Protein AF-A0A1M6SFR8-F1 (afdb_monomer_lite)

Structure (mmCIF, N/CA/C/O backbone):
data_AF-A0A1M6SFR8-F1
#
_entry.id   AF-A0A1M6SFR8-F1
#
loop_
_atom_site.group_PDB
_atom_site.id
_atom_site.type_symbol
_atom_site.label_atom_id
_atom_site.label_alt_id
_atom_site.label_comp_id
_atom_site.label_asym_id
_atom_site.label_entity_id
_atom_site.label_seq_id
_atom_site.pdbx_PDB_ins_code
_atom_site.Cartn_x
_atom_site.Cartn_y
_atom_site.Cartn_z
_atom_site.occupancy
_atom_site.B_iso_or_equiv
_atom_site.auth_seq_id
_atom_site.auth_comp_id
_atom_site.auth_asym_id
_atom_site.auth_atom_id
_atom_site.pdbx_PDB_model_num
ATOM 1 N N . MET A 1 1 ? 19.277 40.471 -7.979 1.00 34.44 1 MET A N 1
ATOM 2 C CA . MET A 1 1 ? 19.611 41.480 -6.949 1.00 34.44 1 MET A CA 1
ATOM 3 C C . MET A 1 1 ? 18.963 41.058 -5.627 1.00 34.44 1 MET A C 1
ATOM 5 O O . MET A 1 1 ? 17.752 41.105 -5.509 1.00 34.44 1 MET A O 1
ATOM 9 N N . SER A 1 2 ? 19.780 40.523 -4.712 1.00 41.62 2 SER A N 1
ATOM 10 C CA . SER A 1 2 ? 19.593 40.354 -3.256 1.00 41.62 2 SER A CA 1
ATOM 11 C C . SER A 1 2 ? 18.166 40.335 -2.654 1.00 41.62 2 SER A C 1
ATOM 13 O O . SER A 1 2 ? 17.653 41.376 -2.247 1.00 41.62 2 SER A O 1
ATOM 15 N N . MET A 1 3 ? 17.630 39.135 -2.388 1.00 35.94 3 MET A N 1
ATOM 16 C CA . MET A 1 3 ? 16.633 38.897 -1.321 1.00 35.94 3 MET A CA 1
ATOM 17 C C . MET A 1 3 ? 17.133 37.893 -0.256 1.00 35.94 3 MET A C 1
ATOM 19 O O . MET A 1 3 ? 16.359 37.282 0.467 1.00 35.94 3 MET A O 1
ATOM 23 N N . LEU A 1 4 ? 18.457 37.753 -0.109 1.00 38.88 4 LEU A N 1
ATOM 24 C CA . LEU A 1 4 ? 19.113 36.898 0.898 1.00 38.88 4 LEU A CA 1
ATOM 25 C C . LEU A 1 4 ? 19.324 37.592 2.260 1.00 38.88 4 LEU A C 1
ATOM 27 O O . LEU A 1 4 ? 20.198 37.214 3.039 1.00 38.88 4 LEU A O 1
ATOM 31 N N . HIS A 1 5 ? 18.540 38.620 2.588 1.00 47.12 5 HIS A N 1
ATOM 32 C CA . HIS A 1 5 ? 18.662 39.339 3.857 1.00 47.12 5 HIS A CA 1
ATOM 33 C C . HIS A 1 5 ? 17.310 39.495 4.541 1.00 47.12 5 HIS A C 1
ATOM 35 O O . HIS A 1 5 ? 16.627 40.495 4.351 1.00 47.12 5 HIS A O 1
ATOM 41 N N . ARG A 1 6 ? 16.968 38.503 5.373 1.00 43.53 6 ARG A N 1
ATOM 42 C CA . ARG A 1 6 ? 16.246 38.649 6.654 1.00 43.53 6 ARG A CA 1
ATOM 43 C C . ARG A 1 6 ? 16.118 37.288 7.352 1.00 43.53 6 ARG A C 1
ATOM 45 O O . ARG A 1 6 ? 15.033 36.850 7.712 1.00 43.53 6 ARG A O 1
ATOM 52 N N . LEU A 1 7 ? 17.246 36.621 7.616 1.00 38.34 7 LEU A N 1
ATOM 53 C CA . LEU A 1 7 ? 17.256 35.669 8.729 1.00 38.34 7 LEU A CA 1
ATOM 54 C C . LEU A 1 7 ? 17.120 36.490 10.022 1.00 38.34 7 LEU A C 1
ATOM 56 O O . LEU A 1 7 ? 17.917 37.412 10.230 1.00 38.34 7 LEU A O 1
ATOM 60 N N . PRO A 1 8 ? 16.126 36.223 10.887 1.00 39.69 8 PRO A N 1
ATOM 61 C CA . PRO A 1 8 ? 15.981 36.960 12.132 1.00 39.69 8 PRO A CA 1
ATOM 62 C C . PRO A 1 8 ? 17.262 36.790 12.955 1.00 39.69 8 PRO A C 1
ATOM 64 O O . PRO A 1 8 ? 17.677 35.664 13.242 1.00 39.69 8 PRO A O 1
ATOM 67 N N . LYS A 1 9 ? 17.902 37.908 13.336 1.00 41.72 9 LYS A N 1
ATOM 68 C CA . LYS A 1 9 ? 19.028 37.911 14.282 1.00 41.72 9 LYS A CA 1
ATOM 69 C C . LYS A 1 9 ? 18.603 37.099 15.509 1.00 41.72 9 LYS A C 1
ATOM 71 O O . LYS A 1 9 ? 17.749 37.541 16.277 1.00 41.72 9 LYS A O 1
ATOM 76 N N . ARG A 1 10 ? 19.176 35.900 15.687 1.00 45.69 10 ARG A N 1
ATOM 77 C CA . ARG A 1 10 ? 18.981 35.075 16.889 1.00 45.69 10 ARG A CA 1
ATOM 78 C C . ARG A 1 10 ? 19.335 35.944 18.095 1.00 45.69 10 ARG A C 1
ATOM 80 O O . ARG A 1 10 ? 20.506 36.261 18.292 1.00 45.69 10 ARG A O 1
ATOM 87 N N . ARG A 1 11 ? 18.330 36.340 18.886 1.00 53.50 11 ARG A N 1
ATOM 88 C CA . ARG A 1 11 ? 18.539 36.973 20.197 1.00 53.50 11 ARG A CA 1
ATOM 89 C C . ARG A 1 11 ? 19.548 36.123 20.969 1.00 53.50 11 ARG A C 1
ATOM 91 O O . ARG A 1 11 ? 19.352 34.913 21.090 1.00 53.50 11 ARG A O 1
ATOM 98 N N . GLN A 1 12 ? 20.631 36.737 21.445 1.00 53.03 12 GLN A N 1
ATOM 99 C CA . GLN A 1 12 ? 21.614 36.047 22.276 1.00 53.03 12 GLN A CA 1
ATOM 100 C C . GLN A 1 12 ? 20.909 35.568 23.551 1.00 53.03 12 GLN A C 1
ATOM 102 O O . GLN A 1 12 ? 20.524 36.365 24.403 1.00 53.03 12 GLN A O 1
ATOM 107 N N . GLU A 1 13 ? 20.668 34.259 23.652 1.00 63.41 13 GLU A N 1
ATOM 108 C CA . GLU A 1 13 ? 20.117 33.658 24.864 1.00 63.41 13 GLU A CA 1
ATOM 109 C C . GLU A 1 13 ? 21.115 33.833 26.023 1.00 63.41 13 GLU A C 1
ATOM 111 O O . GLU A 1 13 ? 22.308 33.563 25.841 1.00 63.41 13 GLU A O 1
ATOM 116 N N . PRO A 1 14 ? 20.650 34.210 27.229 1.00 77.06 14 PRO A N 1
ATOM 117 C CA . PRO A 1 14 ? 21.490 34.257 28.421 1.00 77.06 14 PRO A CA 1
ATOM 118 C C . PRO A 1 14 ? 22.225 32.926 28.638 1.00 77.06 14 PRO A C 1
ATOM 120 O O . PRO A 1 14 ? 21.618 31.857 28.505 1.00 77.06 14 PRO A O 1
ATOM 123 N N . LYS A 1 15 ? 23.512 32.969 29.022 1.00 70.94 15 LYS A N 1
ATOM 124 C CA . LYS A 1 15 ? 24.362 31.769 29.213 1.00 70.94 15 LYS A CA 1
ATOM 125 C C . LYS A 1 15 ? 23.692 30.692 30.083 1.00 70.94 15 LYS A C 1
ATOM 127 O O . LYS A 1 15 ? 23.767 29.512 29.750 1.00 70.94 15 LYS A O 1
ATOM 132 N N . ILE A 1 16 ? 22.970 31.099 31.129 1.00 71.69 16 ILE A N 1
ATOM 133 C CA . ILE A 1 16 ? 22.248 30.207 32.053 1.00 71.69 16 ILE A CA 1
ATOM 134 C C . ILE A 1 16 ? 21.121 29.436 31.343 1.00 71.69 16 ILE A C 1
ATOM 136 O O . ILE A 1 16 ? 21.026 28.220 31.489 1.00 71.69 16 ILE A O 1
ATOM 140 N N . LYS A 1 17 ? 20.314 30.104 30.503 1.00 70.44 17 LYS A N 1
ATOM 141 C CA . LYS A 1 17 ? 19.243 29.454 29.717 1.00 70.44 17 LYS A CA 1
ATOM 142 C C . LYS A 1 17 ? 19.799 28.496 28.661 1.00 70.44 17 LYS A C 1
ATOM 144 O O . LYS A 1 17 ? 19.207 27.456 28.379 1.00 70.44 17 LYS A O 1
ATOM 149 N N . ARG A 1 18 ? 20.957 28.824 28.081 1.00 68.94 18 ARG A N 1
ATOM 150 C CA . ARG A 1 18 ? 21.645 27.944 27.127 1.00 68.94 18 ARG A CA 1
ATOM 151 C C . ARG A 1 18 ? 22.161 26.678 27.812 1.00 68.94 18 ARG A C 1
ATOM 153 O O . ARG A 1 18 ? 21.965 25.589 27.277 1.00 68.94 18 ARG A O 1
ATOM 160 N N . LEU A 1 19 ? 22.791 26.817 28.979 1.00 69.50 19 LEU A N 1
ATOM 161 C CA . LEU A 1 19 ? 23.303 25.692 29.763 1.00 69.50 19 LEU A CA 1
ATOM 162 C C . LEU A 1 19 ? 22.168 24.793 30.261 1.00 69.50 19 LEU A C 1
ATOM 164 O O . LEU A 1 19 ? 22.225 23.587 30.031 1.00 69.50 19 LEU A O 1
ATOM 168 N N . SER A 1 20 ? 21.100 25.357 30.833 1.00 71.88 20 SER A N 1
ATOM 169 C CA . SER A 1 20 ? 19.954 24.569 31.306 1.00 71.88 20 SER A CA 1
ATOM 170 C C . SER A 1 20 ? 19.304 23.762 30.180 1.00 71.88 20 SER A C 1
ATOM 172 O O . SER A 1 20 ? 19.024 22.576 30.349 1.00 71.88 20 SER A O 1
ATOM 174 N N . ARG A 1 21 ? 19.162 24.347 28.982 1.00 75.62 21 ARG A N 1
ATOM 175 C CA . ARG A 1 21 ? 18.667 23.628 27.799 1.00 75.62 21 ARG A CA 1
ATOM 176 C C . ARG A 1 21 ? 19.589 22.481 27.381 1.00 75.62 21 ARG A C 1
ATOM 178 O O . ARG A 1 21 ? 19.096 21.435 26.964 1.00 75.62 21 ARG A O 1
ATOM 185 N N . ILE A 1 22 ? 20.908 22.664 27.458 1.00 75.25 22 ILE A N 1
ATOM 186 C CA . ILE A 1 22 ? 21.881 21.615 27.117 1.00 75.25 22 ILE A CA 1
ATOM 187 C C . ILE A 1 22 ? 21.770 20.447 28.101 1.00 75.25 22 ILE A C 1
ATOM 189 O O . ILE A 1 22 ? 21.640 19.307 27.656 1.00 75.25 22 ILE A O 1
ATOM 193 N N . TYR A 1 23 ? 21.752 20.719 29.408 1.00 76.31 23 TYR A N 1
ATOM 194 C CA . TYR A 1 23 ? 21.604 19.679 30.430 1.00 76.31 23 TYR A CA 1
ATOM 195 C C . TYR A 1 23 ? 20.265 18.949 30.305 1.00 76.31 23 TYR A C 1
ATOM 197 O O . TYR A 1 23 ? 20.240 17.722 30.239 1.00 76.31 23 TYR A O 1
ATOM 205 N N . TYR A 1 24 ? 19.165 19.683 30.128 1.00 80.06 24 TYR A N 1
ATOM 206 C CA . TYR A 1 24 ? 17.835 19.105 29.937 1.00 80.06 24 TYR A CA 1
ATOM 207 C C . TYR A 1 24 ? 17.729 18.225 28.679 1.00 80.06 24 TYR A C 1
ATOM 209 O O . TYR A 1 24 ? 17.046 17.202 28.674 1.00 80.06 24 TYR A O 1
ATOM 217 N N . ASN A 1 25 ? 18.414 18.592 27.592 1.00 81.81 25 ASN A N 1
ATOM 218 C CA . ASN A 1 25 ? 18.442 17.789 26.366 1.00 81.81 25 ASN A CA 1
ATOM 219 C C . ASN A 1 25 ? 19.341 16.553 26.474 1.00 81.81 25 ASN A C 1
ATOM 221 O O . ASN A 1 25 ? 19.099 15.583 25.763 1.00 81.81 25 ASN A O 1
ATOM 225 N N . ARG A 1 26 ? 20.372 16.589 27.323 1.00 83.50 26 ARG A N 1
ATOM 226 C CA . ARG A 1 26 ? 21.235 15.431 27.587 1.00 83.50 26 ARG A CA 1
ATOM 227 C C . ARG A 1 26 ? 20.611 14.451 28.581 1.00 83.50 26 ARG A C 1
ATOM 229 O O . ARG A 1 26 ? 20.799 13.252 28.422 1.00 83.50 26 ARG A O 1
ATOM 236 N N . MET A 1 27 ? 19.866 14.956 29.565 1.00 83.88 27 MET A N 1
ATOM 237 C CA . MET A 1 27 ? 19.133 14.143 30.541 1.00 83.88 27 MET A CA 1
ATOM 238 C C . MET A 1 27 ? 17.894 13.482 29.922 1.00 83.88 27 MET A C 1
ATOM 240 O O . MET A 1 27 ? 17.623 12.319 30.188 1.00 83.88 27 MET A O 1
ATOM 244 N N . PHE A 1 28 ? 17.172 14.191 29.049 1.00 85.88 28 PHE A N 1
ATOM 245 C CA . PHE A 1 28 ? 15.979 13.673 28.372 1.00 85.88 28 PHE A CA 1
ATOM 246 C C . PHE A 1 28 ? 16.122 13.801 26.843 1.00 85.88 28 PHE A C 1
ATOM 248 O O . PHE A 1 28 ? 15.538 14.708 26.232 1.00 85.88 28 PHE A O 1
ATOM 255 N N . PRO A 1 29 ? 16.932 12.938 26.205 1.00 80.31 29 PRO A N 1
ATOM 256 C CA . PRO A 1 29 ? 17.205 13.014 24.774 1.00 80.31 29 PRO A CA 1
ATOM 257 C C . PRO A 1 29 ? 15.968 12.646 23.947 1.00 80.31 29 PRO A C 1
ATOM 259 O O . PRO A 1 29 ? 15.386 11.580 24.092 1.00 80.31 29 PRO A O 1
ATOM 262 N N . LYS A 1 30 ? 15.577 13.533 23.026 1.00 78.56 30 LYS A N 1
ATOM 263 C CA . LYS A 1 30 ? 14.397 13.357 22.152 1.00 78.56 30 LYS A CA 1
ATOM 264 C C . LYS A 1 30 ? 14.621 12.418 20.956 1.00 78.56 30 LYS A C 1
ATOM 266 O O . LYS A 1 30 ? 13.664 12.062 20.280 1.00 78.56 30 LYS A O 1
ATOM 271 N N . ASN A 1 31 ? 15.879 12.101 20.655 1.00 75.00 31 ASN A N 1
ATOM 272 C CA . ASN A 1 31 ? 16.321 11.296 19.512 1.00 75.00 31 ASN A CA 1
ATOM 273 C C . ASN A 1 31 ? 16.714 9.863 19.899 1.00 75.00 31 ASN A C 1
ATOM 275 O O . ASN A 1 31 ? 17.188 9.121 19.047 1.00 75.00 31 ASN A O 1
ATOM 279 N N . GLN A 1 32 ? 16.568 9.494 21.170 1.00 77.88 32 GLN A N 1
ATOM 280 C CA . GLN A 1 32 ? 16.852 8.151 21.659 1.00 77.88 32 GLN A CA 1
ATOM 281 C C . GLN A 1 32 ? 15.555 7.436 22.024 1.00 77.88 32 GLN A C 1
ATOM 283 O O . GLN A 1 32 ? 14.503 8.058 22.193 1.00 77.88 32 GLN A O 1
ATOM 288 N N . ASP A 1 33 ? 15.645 6.115 22.117 1.00 82.25 33 ASP A N 1
ATOM 289 C CA . ASP A 1 33 ? 14.544 5.279 22.559 1.00 82.25 33 ASP A CA 1
ATOM 290 C C . ASP A 1 33 ? 14.164 5.589 24.021 1.00 82.25 33 ASP A C 1
ATOM 292 O O . ASP A 1 33 ? 15.026 5.658 24.902 1.00 82.25 33 ASP A O 1
ATOM 296 N N . ALA A 1 34 ? 12.869 5.807 24.269 1.00 87.00 34 ALA A N 1
ATOM 297 C CA . ALA A 1 34 ? 12.367 6.241 25.573 1.00 87.00 34 ALA A CA 1
ATOM 298 C C . ALA A 1 34 ? 12.537 5.162 26.647 1.00 87.00 34 ALA A C 1
ATOM 300 O O . ALA A 1 34 ? 12.815 5.490 27.800 1.00 87.00 34 ALA A O 1
ATOM 301 N N . LEU A 1 35 ? 12.415 3.890 26.262 1.00 89.31 35 LEU A N 1
ATOM 302 C CA . LEU A 1 35 ? 12.565 2.758 27.164 1.00 89.31 35 LEU A CA 1
ATOM 303 C C . LEU A 1 35 ? 14.023 2.632 27.620 1.00 89.31 35 LEU A C 1
ATOM 305 O O . LEU A 1 35 ? 14.289 2.516 28.813 1.00 89.31 35 LEU A O 1
ATOM 309 N N . ARG A 1 36 ? 14.985 2.770 26.698 1.00 91.88 36 ARG A N 1
ATOM 310 C CA . ARG A 1 36 ? 16.422 2.762 27.029 1.00 91.88 36 ARG A CA 1
ATOM 311 C C . ARG A 1 36 ? 16.829 3.890 27.977 1.00 91.88 36 ARG A C 1
ATOM 313 O O . ARG A 1 36 ? 17.650 3.669 28.863 1.00 91.88 36 ARG A O 1
ATOM 320 N N . VAL A 1 37 ? 16.274 5.091 27.800 1.00 91.75 37 VAL A N 1
ATOM 321 C CA . VAL A 1 37 ? 16.520 6.216 28.720 1.00 91.75 37 VAL A CA 1
ATOM 322 C C . VAL A 1 37 ? 15.892 5.949 30.088 1.00 91.75 37 VAL A C 1
ATOM 324 O O . VAL A 1 37 ? 16.520 6.213 31.108 1.00 91.75 37 VAL A O 1
ATOM 327 N N . ALA A 1 38 ? 14.675 5.406 30.127 1.00 94.19 38 ALA A N 1
ATOM 328 C CA . ALA A 1 38 ? 14.012 5.065 31.379 1.00 94.19 38 ALA A CA 1
ATOM 329 C C . ALA A 1 38 ? 14.789 3.994 32.163 1.00 94.19 38 ALA A C 1
ATOM 331 O O . ALA A 1 38 ? 14.991 4.151 33.365 1.00 94.19 38 ALA A O 1
ATOM 332 N N . PHE A 1 39 ? 15.314 2.965 31.487 1.00 95.44 39 PHE A N 1
ATOM 333 C CA . PHE A 1 39 ? 16.155 1.941 32.113 1.00 95.44 39 PHE A CA 1
ATOM 334 C C . PHE A 1 39 ? 17.476 2.488 32.659 1.00 95.44 39 PHE A C 1
ATOM 336 O O . PHE A 1 39 ? 17.897 2.070 33.736 1.00 95.44 39 PHE A O 1
ATOM 343 N N . SER A 1 40 ? 18.131 3.435 31.975 1.00 95.88 40 SER A N 1
ATOM 344 C CA . SER A 1 40 ? 19.334 4.047 32.552 1.00 95.88 40 SER A CA 1
ATOM 345 C C . SER A 1 40 ? 19.013 4.909 33.766 1.00 95.88 40 SER A C 1
ATOM 347 O O . SER A 1 40 ? 19.764 4.874 34.738 1.00 95.88 40 SER A O 1
ATOM 349 N N . VAL A 1 41 ? 17.881 5.621 33.753 1.00 96.62 41 VAL A N 1
ATOM 350 C CA . VAL A 1 41 ? 17.400 6.376 34.916 1.00 96.62 41 VAL A CA 1
ATOM 351 C C . VAL A 1 41 ? 17.093 5.445 36.091 1.00 96.62 41 VAL A C 1
ATOM 353 O O . VAL A 1 41 ? 17.570 5.725 37.191 1.00 96.62 41 VAL A O 1
ATOM 356 N N . PHE A 1 42 ? 16.373 4.340 35.856 1.00 97.44 42 PHE A N 1
ATOM 357 C CA . PHE A 1 42 ? 16.101 3.296 36.853 1.00 97.44 42 PHE A CA 1
ATOM 358 C C . PHE A 1 42 ? 17.393 2.809 37.501 1.00 97.44 42 PHE A C 1
ATOM 360 O O . PHE A 1 42 ? 17.522 2.852 38.720 1.00 97.44 42 PHE A O 1
ATOM 367 N N . ALA A 1 43 ? 18.366 2.402 36.681 1.00 96.00 43 ALA A N 1
ATOM 368 C CA . ALA A 1 43 ? 19.635 1.878 37.164 1.00 96.00 43 ALA A CA 1
ATOM 369 C C . ALA A 1 43 ? 20.395 2.912 38.000 1.00 96.00 43 ALA A C 1
ATOM 371 O O . ALA A 1 43 ? 20.894 2.580 39.069 1.00 96.00 43 ALA A O 1
ATOM 372 N N . GLY A 1 44 ? 20.437 4.170 37.552 1.00 95.75 44 GLY A N 1
ATOM 373 C CA . GLY A 1 44 ? 21.074 5.243 38.309 1.00 95.75 44 GLY A CA 1
ATOM 374 C C . GLY A 1 44 ? 20.414 5.482 39.667 1.00 95.75 44 GLY A C 1
ATOM 375 O O . GLY A 1 44 ? 21.116 5.554 40.670 1.00 95.75 44 GLY A O 1
ATOM 376 N N . VAL A 1 45 ? 19.078 5.532 39.731 1.00 96.31 45 VAL A N 1
ATOM 377 C CA . VAL A 1 45 ? 18.342 5.699 40.999 1.00 96.31 45 VAL A CA 1
ATOM 378 C C . VAL A 1 45 ? 18.555 4.503 41.920 1.00 96.31 45 VAL A C 1
ATOM 380 O O . VAL A 1 45 ? 18.862 4.687 43.094 1.00 96.31 45 VAL A O 1
ATOM 383 N N . PHE A 1 46 ? 18.442 3.290 41.382 1.00 97.00 46 PHE A N 1
ATOM 384 C CA . PHE A 1 46 ? 18.615 2.060 42.143 1.00 97.00 46 PHE A CA 1
ATOM 385 C C . PHE A 1 46 ? 20.017 1.980 42.759 1.00 97.00 46 PHE A C 1
ATOM 387 O O . PHE A 1 46 ? 20.159 1.807 43.966 1.00 97.00 46 PHE A O 1
ATOM 394 N N . ILE A 1 47 ? 21.058 2.177 41.942 1.00 95.44 47 ILE A N 1
ATOM 395 C CA . ILE A 1 47 ? 22.460 2.142 42.378 1.00 95.44 47 ILE A CA 1
ATOM 396 C C . ILE A 1 47 ? 22.768 3.291 43.345 1.00 95.44 47 ILE A C 1
ATOM 398 O O . ILE A 1 47 ? 23.531 3.094 44.287 1.00 95.44 47 ILE A O 1
ATOM 402 N N . GLY A 1 48 ? 22.182 4.471 43.121 1.00 93.19 48 GLY A N 1
ATOM 403 C CA . GLY A 1 48 ? 22.354 5.632 43.991 1.00 93.19 48 GLY A CA 1
ATOM 404 C C . GLY A 1 48 ? 21.783 5.412 45.393 1.00 93.19 48 GLY A C 1
ATOM 405 O O . GLY A 1 48 ? 22.436 5.759 46.368 1.00 93.19 48 GLY A O 1
ATOM 406 N N . ILE A 1 49 ? 20.589 4.820 45.501 1.00 94.19 49 ILE A N 1
ATOM 407 C CA . ILE A 1 49 ? 19.941 4.526 46.791 1.00 94.19 49 ILE A CA 1
ATOM 408 C C . ILE A 1 49 ? 20.625 3.357 47.513 1.00 94.19 49 ILE A C 1
ATOM 410 O O . ILE A 1 49 ? 20.675 3.335 48.742 1.00 94.19 49 ILE A O 1
ATOM 414 N N . TRP A 1 50 ? 21.151 2.386 46.768 1.00 92.44 50 TRP A N 1
ATOM 415 C CA . TRP A 1 50 ? 21.883 1.261 47.340 1.00 92.44 50 TRP A CA 1
ATOM 416 C C . TRP A 1 50 ? 23.160 1.726 48.062 1.00 92.44 50 TRP A C 1
ATOM 418 O O . TRP A 1 50 ? 23.796 2.668 47.586 1.00 92.44 50 TRP A O 1
ATOM 428 N N . PRO A 1 51 ? 23.612 1.059 49.148 1.00 87.25 51 PRO A N 1
ATOM 429 C CA . PRO A 1 51 ? 24.831 1.417 49.886 1.00 87.25 51 PRO A CA 1
ATOM 430 C C . PRO A 1 51 ? 26.144 1.189 49.107 1.00 87.25 51 PRO A C 1
ATOM 432 O O . PRO A 1 51 ? 27.007 0.408 49.494 1.00 87.25 51 PRO A O 1
ATOM 435 N N . THR A 1 52 ? 26.330 1.911 48.001 1.00 84.50 52 THR A N 1
ATOM 436 C CA . THR A 1 52 ? 27.475 1.849 47.076 1.00 84.50 52 THR A CA 1
ATOM 437 C C . THR A 1 52 ? 28.469 2.994 47.308 1.00 84.50 52 THR A C 1
ATOM 439 O O . THR A 1 52 ? 29.019 3.570 46.364 1.00 84.50 52 THR A O 1
ATOM 442 N N . ILE A 1 53 ? 28.679 3.363 48.578 1.00 78.81 53 ILE A N 1
ATOM 443 C CA . ILE A 1 53 ? 29.347 4.608 48.999 1.00 78.81 53 ILE A CA 1
ATOM 444 C C . ILE A 1 53 ? 30.648 4.860 48.224 1.00 78.81 53 ILE A C 1
ATOM 446 O O . ILE A 1 53 ? 31.591 4.073 48.264 1.00 78.81 53 ILE A O 1
ATOM 450 N N . GLY A 1 54 ? 30.693 5.992 47.515 1.00 75.69 54 GLY A N 1
ATOM 451 C CA . GLY A 1 54 ? 31.860 6.448 46.752 1.00 75.69 54 GLY A CA 1
ATOM 452 C C . GLY A 1 54 ? 32.035 5.824 45.362 1.00 75.69 54 GLY A C 1
ATOM 453 O O . GLY A 1 54 ? 32.841 6.332 44.586 1.00 75.69 54 GLY A O 1
ATOM 454 N N . VAL A 1 55 ? 31.270 4.784 45.004 1.00 87.50 55 VAL A N 1
ATOM 455 C CA . VAL A 1 55 ? 31.395 4.073 43.714 1.00 87.50 55 VAL A CA 1
ATOM 456 C C . VAL A 1 55 ? 30.112 4.048 42.872 1.00 87.50 55 VAL A C 1
ATOM 458 O O . VAL A 1 55 ? 30.148 3.573 41.737 1.00 87.50 55 VAL A O 1
ATOM 461 N N . ALA A 1 56 ? 29.005 4.627 43.353 1.00 89.06 56 ALA A N 1
ATOM 462 C CA . ALA A 1 56 ? 27.708 4.669 42.662 1.00 89.06 56 ALA A CA 1
ATOM 463 C C . ALA A 1 56 ? 27.788 5.136 41.194 1.00 89.06 56 ALA A C 1
ATOM 465 O O . ALA A 1 56 ? 27.205 4.522 40.299 1.00 89.06 56 ALA A O 1
ATOM 466 N N . ILE A 1 57 ? 28.555 6.199 40.918 1.00 91.25 57 ILE A N 1
ATOM 467 C CA . ILE A 1 57 ? 28.729 6.739 39.558 1.00 91.25 57 ILE A CA 1
ATOM 468 C C . ILE A 1 57 ? 29.452 5.727 38.662 1.00 91.25 57 ILE A C 1
ATOM 470 O O . ILE A 1 57 ? 29.039 5.505 37.525 1.00 91.25 57 ILE A O 1
ATOM 474 N N . ILE A 1 58 ? 30.512 5.092 39.173 1.00 93.56 58 ILE A N 1
ATOM 475 C CA . ILE A 1 58 ? 31.305 4.103 38.430 1.00 93.56 58 ILE A CA 1
ATOM 476 C C . ILE A 1 58 ? 30.432 2.892 38.094 1.00 93.56 58 ILE A C 1
ATOM 478 O O . ILE A 1 58 ? 30.382 2.477 36.937 1.00 93.56 58 ILE A O 1
ATOM 482 N N . LEU A 1 59 ? 29.682 2.384 39.076 1.00 93.94 59 LEU A N 1
ATOM 483 C CA . LEU A 1 59 ? 28.752 1.270 38.893 1.00 93.94 59 LEU A CA 1
ATOM 484 C C . LEU A 1 59 ? 27.637 1.614 37.900 1.00 93.94 59 LEU A C 1
ATOM 486 O O . LEU A 1 59 ? 27.327 0.812 37.024 1.00 93.94 59 LEU A O 1
ATOM 490 N N . THR A 1 60 ? 27.092 2.830 37.963 1.00 95.19 60 THR A N 1
ATOM 491 C CA . THR A 1 60 ? 26.059 3.296 37.026 1.00 95.19 60 THR A CA 1
ATOM 492 C C . THR A 1 60 ? 26.591 3.386 35.596 1.00 95.19 60 THR A C 1
ATOM 494 O O . THR A 1 60 ? 25.921 2.961 34.651 1.00 95.19 60 THR A O 1
ATOM 497 N N . VAL A 1 61 ? 27.811 3.901 35.407 1.00 94.88 61 VAL A N 1
ATOM 498 C CA . VAL A 1 61 ? 28.460 3.960 34.088 1.00 94.88 61 VAL A CA 1
ATOM 499 C C . VAL A 1 61 ? 28.764 2.560 33.560 1.00 94.88 61 VAL A C 1
ATOM 501 O O . VAL A 1 61 ? 28.510 2.307 32.381 1.00 94.88 61 VAL A O 1
ATOM 504 N N . ALA A 1 62 ? 29.269 1.659 34.406 1.00 94.31 62 ALA A N 1
ATOM 505 C CA . ALA A 1 62 ? 29.555 0.273 34.045 1.00 94.31 62 ALA A CA 1
ATOM 506 C C . ALA A 1 62 ? 28.277 -0.478 33.645 1.00 94.31 62 ALA A C 1
ATOM 508 O O . ALA A 1 62 ? 28.242 -1.091 32.581 1.00 94.31 62 ALA A O 1
ATOM 509 N N . PHE A 1 63 ? 27.201 -0.338 34.424 1.00 95.38 63 PHE A N 1
ATOM 510 C CA . PHE A 1 63 ? 25.887 -0.896 34.107 1.00 95.38 63 PHE A CA 1
ATOM 511 C C . PHE A 1 63 ? 25.367 -0.358 32.768 1.00 95.38 63 PHE A C 1
ATOM 513 O O . PHE A 1 63 ? 25.006 -1.123 31.874 1.00 95.38 63 PHE A O 1
ATOM 520 N N . CYS A 1 64 ? 25.401 0.964 32.570 1.00 95.81 64 CYS A N 1
ATOM 521 C CA . CYS A 1 64 ? 24.974 1.558 31.305 1.00 95.81 64 CYS A CA 1
ATOM 522 C C . CYS A 1 64 ? 25.830 1.082 30.121 1.00 95.81 64 CYS A C 1
ATOM 524 O O . CYS A 1 64 ? 25.305 0.896 29.028 1.00 95.81 64 CYS A O 1
ATOM 526 N N . ALA A 1 65 ? 27.136 0.880 30.307 1.00 93.56 65 ALA A N 1
ATOM 527 C CA . ALA A 1 65 ? 28.010 0.363 29.260 1.00 93.56 65 ALA A CA 1
ATOM 528 C C . ALA A 1 65 ? 27.683 -1.099 28.912 1.00 93.56 65 ALA A C 1
ATOM 530 O O . ALA A 1 65 ? 27.532 -1.410 27.730 1.00 93.56 65 ALA A O 1
ATOM 531 N N . LEU A 1 66 ? 27.508 -1.953 29.925 1.00 95.75 66 LEU A N 1
ATOM 532 C CA . LEU A 1 66 ? 27.195 -3.376 29.773 1.00 95.75 66 LEU A CA 1
ATOM 533 C C . LEU A 1 66 ? 25.899 -3.594 28.979 1.00 95.75 66 LEU A C 1
ATOM 535 O O . LEU A 1 66 ? 25.865 -4.396 28.051 1.00 95.75 66 LEU A O 1
ATOM 539 N N . PHE A 1 67 ? 24.861 -2.809 29.278 1.00 91.12 67 PHE A N 1
ATOM 540 C CA . PHE A 1 67 ? 23.548 -2.912 28.631 1.00 91.12 67 PHE A CA 1
ATOM 541 C C . PHE A 1 67 ? 23.356 -1.953 27.444 1.00 91.12 67 PHE A C 1
ATOM 543 O O . PHE A 1 67 ? 22.247 -1.816 26.927 1.00 91.12 67 PHE A O 1
ATOM 550 N N . ARG A 1 68 ? 24.423 -1.275 26.991 1.00 91.69 68 ARG A N 1
ATOM 551 C CA . ARG A 1 68 ? 24.387 -0.297 25.882 1.00 91.69 68 ARG A CA 1
ATOM 552 C C . ARG A 1 68 ? 23.323 0.803 26.078 1.00 91.69 68 ARG A C 1
ATOM 554 O O . ARG A 1 68 ? 22.676 1.244 25.124 1.00 91.69 68 ARG A O 1
ATOM 561 N N . LEU A 1 69 ? 23.149 1.255 27.319 1.00 92.69 69 LEU A N 1
ATOM 562 C CA . LEU A 1 69 ? 22.194 2.285 27.720 1.00 92.69 69 LEU A CA 1
ATOM 563 C C . LEU A 1 69 ? 22.815 3.700 27.722 1.00 92.69 69 LEU A C 1
ATOM 565 O O . LEU A 1 69 ? 24.036 3.864 27.830 1.00 92.69 69 LEU A O 1
ATOM 569 N N . PRO A 1 70 ? 21.991 4.762 27.644 1.00 90.94 70 PRO A N 1
ATOM 570 C CA . PRO A 1 70 ? 22.462 6.141 27.733 1.00 90.94 70 PRO A CA 1
ATOM 571 C C . PRO A 1 70 ? 23.064 6.448 29.112 1.00 90.94 70 PRO A C 1
ATOM 573 O O . PRO A 1 70 ? 22.363 6.435 30.120 1.00 90.94 70 PRO A O 1
ATOM 576 N N . LYS A 1 71 ? 24.356 6.795 29.146 1.00 93.50 71 LYS A N 1
ATOM 577 C CA . LYS A 1 71 ? 25.115 7.021 30.391 1.00 93.50 71 LYS A CA 1
ATOM 578 C C . LYS A 1 71 ? 24.693 8.286 31.143 1.00 93.50 71 LYS A C 1
ATOM 580 O O . LYS A 1 71 ? 24.608 8.274 32.362 1.00 93.50 71 LYS A O 1
ATOM 585 N N . VAL A 1 72 ? 24.436 9.384 30.426 1.00 92.69 72 VAL A N 1
ATOM 586 C CA . VAL A 1 72 ? 24.159 10.689 31.057 1.00 92.69 72 VAL A CA 1
ATOM 587 C C . VAL A 1 72 ? 22.872 10.677 31.892 1.00 92.69 72 VAL A C 1
ATOM 589 O O . VAL A 1 72 ? 22.946 11.116 33.035 1.00 92.69 72 VAL A O 1
ATOM 592 N N . PRO A 1 73 ? 21.723 10.165 31.404 1.00 93.06 73 PRO A N 1
ATOM 593 C CA . PRO A 1 73 ? 20.516 10.086 32.225 1.00 93.06 73 PRO A CA 1
ATOM 594 C C . PRO A 1 73 ? 20.708 9.246 33.493 1.00 93.06 73 PRO A C 1
ATOM 596 O O . PRO A 1 73 ? 20.277 9.683 34.554 1.00 93.06 73 PRO A O 1
ATOM 599 N N . GLY A 1 74 ? 21.416 8.113 33.401 1.00 93.56 74 GLY A N 1
ATOM 600 C CA . GLY A 1 74 ? 21.707 7.272 34.565 1.00 93.56 74 GLY A CA 1
ATOM 601 C C . GLY A 1 74 ? 22.635 7.940 35.578 1.00 93.56 74 GLY A C 1
ATOM 602 O O . GLY A 1 74 ? 22.336 7.972 36.764 1.00 93.56 74 GLY A O 1
ATOM 603 N N . VAL A 1 75 ? 23.733 8.555 35.128 1.00 93.50 75 VAL A N 1
ATOM 604 C CA . VAL A 1 75 ? 24.649 9.274 36.035 1.00 93.50 75 VAL A CA 1
ATOM 605 C C . VAL A 1 75 ? 23.959 10.460 36.705 1.00 93.50 75 VAL A C 1
ATOM 607 O O . VAL A 1 75 ? 24.200 10.733 37.872 1.00 93.50 75 VAL A O 1
ATOM 610 N N . VAL A 1 76 ? 23.099 11.186 35.990 1.00 91.62 76 VAL A N 1
ATOM 611 C CA . VAL A 1 76 ? 22.358 12.302 36.591 1.00 91.62 76 VAL A CA 1
ATOM 612 C C . VAL A 1 76 ? 21.342 11.790 37.613 1.00 91.62 76 VAL A C 1
ATOM 614 O O . VAL A 1 76 ? 21.199 12.399 38.671 1.00 91.62 76 VAL A O 1
ATOM 617 N N . SER A 1 77 ? 20.657 10.678 37.333 1.00 92.69 77 SER A N 1
ATOM 618 C CA . SER A 1 77 ? 19.657 10.132 38.251 1.00 92.69 77 SER A CA 1
ATOM 619 C C . SER A 1 77 ? 20.263 9.496 39.503 1.00 92.69 77 SER A C 1
ATOM 621 O O . SER A 1 77 ? 19.609 9.513 40.541 1.00 92.69 77 SER A O 1
ATOM 623 N N . SER A 1 78 ? 21.520 9.036 39.471 1.00 92.50 78 SER A N 1
ATOM 624 C CA . SER A 1 78 ? 22.190 8.521 40.674 1.00 92.50 78 SER A CA 1
ATOM 625 C C . SER A 1 78 ? 22.419 9.577 41.758 1.00 92.50 78 SER A C 1
ATOM 627 O O . SER A 1 78 ? 22.564 9.227 42.923 1.00 92.50 78 SER A O 1
ATOM 629 N N . PHE A 1 79 ? 22.387 10.870 41.417 1.00 90.12 79 PHE A N 1
ATOM 630 C CA . PHE A 1 79 ? 22.453 11.962 42.400 1.00 90.12 79 PHE A CA 1
ATOM 631 C C . PHE A 1 79 ? 21.151 12.174 43.185 1.00 90.12 79 PHE A C 1
ATOM 633 O O . PHE A 1 79 ? 21.094 13.065 44.035 1.00 90.12 79 PHE A O 1
ATOM 640 N N . VAL A 1 80 ? 20.109 11.372 42.928 1.00 89.12 80 VAL A N 1
ATOM 641 C CA . VAL A 1 80 ? 18.901 11.355 43.765 1.00 89.12 80 VAL A CA 1
ATOM 642 C C . VAL A 1 80 ? 19.239 11.047 45.225 1.00 89.12 80 VAL A C 1
ATOM 644 O O . VAL A 1 80 ? 18.591 11.589 46.111 1.00 89.12 80 VAL A O 1
ATOM 647 N N . ALA A 1 81 ? 20.281 10.242 45.459 1.00 85.19 81 ALA A N 1
ATOM 648 C CA . ALA A 1 81 ? 20.842 9.945 46.766 1.00 85.19 81 ALA A CA 1
ATOM 649 C C . ALA A 1 81 ? 22.047 10.858 47.040 1.00 85.19 81 ALA A C 1
ATOM 651 O O . ALA A 1 81 ? 23.199 10.553 46.739 1.00 85.19 81 ALA A O 1
ATOM 652 N N . ASN A 1 82 ? 21.760 12.034 47.586 1.00 88.25 82 ASN A N 1
ATOM 653 C CA . ASN A 1 82 ? 22.740 12.895 48.247 1.00 88.25 82 ASN A CA 1
ATOM 654 C C . ASN A 1 82 ? 22.707 12.650 49.772 1.00 88.25 82 ASN A C 1
ATOM 656 O O . ASN A 1 82 ? 21.729 12.068 50.245 1.00 88.25 82 ASN A O 1
ATOM 660 N N . PRO A 1 83 ? 23.702 13.109 50.561 1.00 86.19 83 PRO A N 1
ATOM 661 C CA . PRO A 1 83 ? 23.768 12.827 51.999 1.00 86.19 83 PRO A CA 1
ATOM 662 C C . PRO A 1 83 ? 22.469 13.124 52.761 1.00 86.19 83 PRO A C 1
ATOM 664 O O . PRO A 1 83 ? 22.054 12.327 53.595 1.00 86.19 83 PRO A O 1
ATOM 667 N N . PHE A 1 84 ? 21.775 14.210 52.411 1.00 86.75 84 PHE A N 1
ATOM 668 C CA . PHE A 1 84 ? 20.508 14.576 53.039 1.00 86.75 84 PHE A CA 1
ATOM 669 C C . PHE A 1 84 ? 19.390 13.574 52.720 1.00 86.75 84 PHE A C 1
ATOM 671 O O . PHE A 1 84 ? 18.725 13.076 53.618 1.00 86.75 84 PHE A O 1
ATOM 678 N N . THR A 1 85 ? 19.193 13.226 51.448 1.00 90.06 85 THR A N 1
ATOM 679 C CA . THR A 1 85 ? 18.173 12.238 51.041 1.00 90.06 85 THR A CA 1
ATOM 680 C C . THR A 1 85 ? 18.537 10.802 51.415 1.00 90.06 85 THR A C 1
ATOM 682 O O . THR A 1 85 ? 17.662 9.977 51.645 1.00 90.06 85 THR A O 1
ATOM 685 N N . GLN A 1 86 ? 19.826 10.480 51.469 1.00 88.50 86 GLN A N 1
ATOM 686 C CA . GLN A 1 86 ? 20.304 9.133 51.736 1.00 88.50 86 GLN A CA 1
ATOM 687 C C . GLN A 1 86 ? 20.123 8.793 53.214 1.00 88.50 86 GLN A C 1
ATOM 689 O O . GLN A 1 86 ? 19.421 7.835 53.523 1.00 88.50 86 GLN A O 1
ATOM 694 N N . PHE A 1 87 ? 20.665 9.618 54.113 1.00 88.06 87 PHE A N 1
ATOM 695 C CA . PHE A 1 87 ? 20.569 9.399 55.559 1.00 88.06 87 PHE A CA 1
ATOM 696 C C . PHE A 1 87 ? 19.270 9.937 56.165 1.00 88.06 87 PHE A C 1
ATOM 698 O O . PHE A 1 87 ? 18.778 9.375 57.132 1.00 88.06 87 PHE A O 1
ATOM 705 N N . GLY A 1 88 ? 18.657 10.964 55.572 1.00 86.88 88 GLY A N 1
ATOM 706 C CA . GLY A 1 88 ? 17.408 11.544 56.077 1.00 86.88 88 GLY A CA 1
ATOM 707 C C . GLY A 1 88 ? 16.124 10.898 55.550 1.00 86.88 88 GLY A C 1
ATOM 708 O O . GLY A 1 88 ? 15.061 11.141 56.114 1.00 86.88 88 GLY A O 1
ATOM 709 N N . LEU A 1 89 ? 16.181 10.101 54.474 1.00 91.81 89 LEU A N 1
ATOM 710 C CA . LEU A 1 89 ? 14.983 9.499 53.872 1.00 91.81 89 LEU A CA 1
ATOM 711 C C . LEU A 1 89 ? 15.177 8.027 53.513 1.00 91.81 89 LEU A C 1
ATOM 713 O O . LEU A 1 89 ? 14.481 7.172 54.056 1.00 91.81 89 LEU A O 1
ATOM 717 N N . PHE A 1 90 ? 16.094 7.714 52.597 1.00 94.19 90 PHE A N 1
ATOM 718 C CA . PHE A 1 90 ? 16.164 6.373 52.020 1.00 94.19 90 PHE A CA 1
ATOM 719 C C . PHE A 1 90 ? 16.621 5.312 53.021 1.00 94.19 90 PHE A C 1
ATOM 721 O O . PHE A 1 90 ? 16.005 4.252 53.091 1.00 94.19 90 PHE A O 1
ATOM 728 N N . TYR A 1 91 ? 17.664 5.586 53.805 1.00 93.62 91 TYR A N 1
ATOM 729 C CA . TYR A 1 91 ? 18.201 4.626 54.771 1.00 93.62 91 TYR A CA 1
ATOM 730 C C . TYR A 1 91 ? 17.269 4.408 55.968 1.00 93.62 91 TYR A C 1
ATOM 732 O O . TYR A 1 91 ? 17.017 3.245 56.276 1.00 93.62 91 TYR A O 1
ATOM 740 N N . PRO A 1 92 ? 16.680 5.449 56.593 1.00 94.88 92 PRO A N 1
ATOM 741 C CA . PRO A 1 92 ? 15.676 5.251 57.635 1.00 94.88 92 PRO A CA 1
ATOM 742 C C . PRO A 1 92 ? 14.445 4.494 57.135 1.00 94.88 92 PRO A C 1
ATOM 744 O O . PRO A 1 92 ? 13.984 3.572 57.804 1.00 94.88 92 PRO A O 1
ATOM 747 N N . ALA A 1 93 ? 13.938 4.830 55.942 1.00 95.56 93 ALA A N 1
ATOM 748 C CA . ALA A 1 93 ? 12.799 4.127 55.354 1.00 95.56 93 ALA A CA 1
ATOM 749 C C . ALA A 1 93 ? 13.138 2.664 55.044 1.00 95.56 93 ALA A C 1
ATOM 751 O O . ALA A 1 93 ? 12.355 1.772 55.360 1.00 95.56 93 ALA A O 1
ATOM 752 N N . GLY A 1 94 ? 14.315 2.414 54.462 1.00 95.88 94 GLY A N 1
ATOM 753 C CA . GLY A 1 94 ? 14.799 1.068 54.175 1.00 95.88 94 GLY A CA 1
ATOM 754 C C . GLY A 1 94 ? 14.953 0.250 55.452 1.00 95.88 94 GLY A C 1
ATOM 755 O O . GLY A 1 94 ? 14.409 -0.841 55.547 1.00 95.88 94 GLY A O 1
ATOM 756 N N . TYR A 1 95 ? 15.603 0.799 56.473 1.00 95.88 95 TYR A N 1
ATOM 757 C CA . TYR A 1 95 ? 15.757 0.124 57.757 1.00 95.88 95 TYR A CA 1
ATOM 758 C C . TYR A 1 95 ? 14.410 -0.187 58.418 1.00 95.88 95 TYR A C 1
ATOM 760 O O . TYR A 1 95 ? 14.173 -1.324 58.812 1.00 95.88 95 TYR A O 1
ATOM 768 N N . TYR A 1 96 ? 13.491 0.783 58.457 1.00 96.31 96 TYR A N 1
ATOM 769 C CA . TYR A 1 96 ? 12.151 0.585 59.006 1.00 96.31 96 TYR A CA 1
ATOM 770 C C . TYR A 1 96 ? 11.393 -0.541 58.290 1.00 96.31 96 TYR A C 1
ATOM 772 O O . TYR A 1 96 ? 10.915 -1.462 58.947 1.00 96.31 96 TYR A O 1
ATOM 780 N N . ILE A 1 97 ? 11.328 -0.503 56.953 1.00 95.75 97 ILE A N 1
ATOM 781 C CA . ILE A 1 97 ? 10.673 -1.544 56.141 1.00 95.75 97 ILE A CA 1
ATOM 782 C C . ILE A 1 97 ? 11.323 -2.906 56.393 1.00 95.75 97 ILE A C 1
ATOM 784 O O . ILE A 1 97 ? 10.628 -3.901 56.569 1.00 95.75 97 ILE A O 1
ATOM 788 N N . GLY A 1 98 ? 12.652 -2.941 56.446 1.00 96.25 98 GLY A N 1
ATOM 789 C CA . GLY A 1 98 ? 13.423 -4.135 56.750 1.00 96.25 98 GLY A CA 1
ATOM 790 C C . GLY A 1 98 ? 13.058 -4.766 58.088 1.00 96.25 98 GLY A C 1
ATOM 791 O O . GLY A 1 98 ? 12.795 -5.964 58.157 1.00 96.25 98 GLY A O 1
ATOM 792 N N . CYS A 1 99 ? 13.008 -3.957 59.146 1.00 94.81 99 CYS A N 1
ATOM 793 C CA . CYS A 1 99 ? 12.695 -4.426 60.493 1.00 94.81 99 CYS A CA 1
ATOM 794 C C . CYS A 1 99 ? 11.251 -4.922 60.625 1.00 94.81 99 CYS A C 1
ATOM 796 O O . CYS A 1 99 ? 11.005 -5.813 61.427 1.00 94.81 99 CYS A O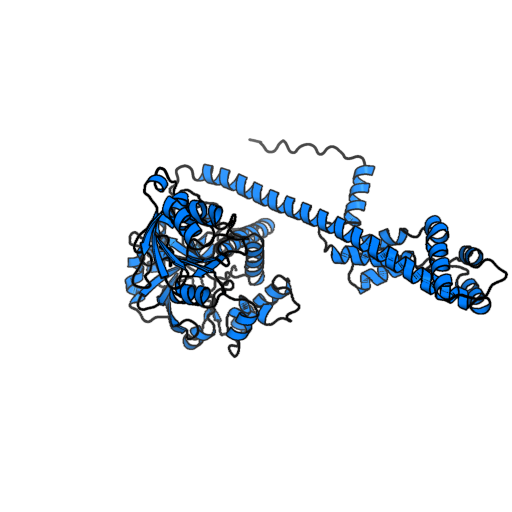 1
ATOM 798 N N . GLN A 1 100 ? 10.311 -4.401 59.827 1.00 95.19 100 GLN A N 1
ATOM 799 C CA . GLN A 1 100 ? 8.944 -4.941 59.755 1.00 95.19 100 GLN A CA 1
ATOM 800 C C . GLN A 1 100 ? 8.876 -6.321 59.080 1.00 95.19 100 GLN A C 1
ATOM 802 O O . GLN A 1 100 ? 7.896 -7.030 59.258 1.00 95.19 100 GLN A O 1
ATOM 807 N N . ILE A 1 101 ? 9.879 -6.688 58.275 1.00 94.00 101 ILE A N 1
ATOM 808 C CA . ILE A 1 101 ? 9.919 -7.968 57.551 1.00 94.00 101 ILE A CA 1
ATOM 809 C C . ILE A 1 101 ? 10.703 -9.023 58.337 1.00 94.00 101 ILE A C 1
ATOM 811 O O . ILE A 1 101 ? 10.318 -10.187 58.351 1.00 94.00 101 ILE A O 1
ATOM 815 N N . ILE A 1 102 ? 11.828 -8.624 58.933 1.00 93.62 102 ILE A N 1
ATOM 816 C CA . ILE A 1 102 ? 12.774 -9.533 59.597 1.00 93.62 102 ILE A CA 1
ATOM 817 C C . ILE A 1 102 ? 12.534 -9.638 61.105 1.00 93.62 102 ILE A C 1
ATOM 819 O O . ILE A 1 102 ? 12.936 -10.632 61.695 1.00 93.62 102 ILE A O 1
ATOM 823 N N . GLU A 1 103 ? 11.879 -8.646 61.715 1.00 92.25 103 GLU A N 1
ATOM 824 C CA . GLU A 1 103 ? 11.621 -8.582 63.163 1.00 92.25 103 GLU A CA 1
ATOM 825 C C . GLU A 1 103 ? 12.880 -8.840 64.027 1.00 92.25 103 GLU A C 1
ATOM 827 O O . GLU A 1 103 ? 12.883 -9.728 64.878 1.00 92.25 103 GLU A O 1
ATOM 832 N N . PRO A 1 104 ? 13.978 -8.085 63.821 1.00 90.94 104 PRO A N 1
ATOM 833 C CA . PRO A 1 104 ? 15.250 -8.352 64.490 1.00 90.94 104 PRO A CA 1
ATOM 834 C C . PRO A 1 104 ? 15.220 -8.023 65.996 1.00 90.94 104 PRO A C 1
ATOM 836 O O . PRO A 1 104 ? 14.563 -7.072 66.433 1.00 90.94 104 PRO A O 1
ATOM 839 N N . ASP A 1 105 ? 16.007 -8.761 66.784 1.00 89.62 105 ASP A N 1
ATOM 840 C CA . ASP A 1 105 ? 16.136 -8.580 68.238 1.00 89.62 105 ASP A CA 1
ATOM 841 C C . ASP A 1 105 ? 16.625 -7.178 68.636 1.00 89.62 105 ASP A C 1
ATOM 843 O O . ASP A 1 105 ? 17.358 -6.515 67.906 1.00 89.62 105 ASP A O 1
ATOM 847 N N . LYS A 1 106 ? 16.272 -6.698 69.834 1.00 86.81 106 LYS A N 1
ATOM 848 C CA . LYS A 1 106 ? 16.680 -5.353 70.281 1.00 86.81 106 LYS A CA 1
ATOM 849 C C . LYS A 1 106 ? 18.199 -5.239 70.452 1.00 86.81 106 LYS A C 1
ATOM 851 O O . LYS A 1 106 ? 18.804 -5.990 71.209 1.00 86.81 106 LYS A O 1
ATOM 856 N N . ILE A 1 107 ? 18.782 -4.217 69.830 1.00 89.44 107 ILE A N 1
ATOM 857 C CA . ILE A 1 107 ? 20.191 -3.828 69.989 1.00 89.44 107 ILE A CA 1
ATOM 858 C C . ILE A 1 107 ? 20.342 -2.654 70.966 1.00 89.44 107 ILE A C 1
ATOM 860 O O . ILE A 1 107 ? 19.413 -1.875 71.177 1.00 89.44 107 ILE A O 1
ATOM 864 N N . HIS A 1 108 ? 21.529 -2.518 71.564 1.00 85.50 108 HIS A N 1
ATOM 865 C CA . HIS A 1 108 ? 21.842 -1.479 72.559 1.00 85.50 108 HIS A CA 1
ATOM 866 C C . HIS A 1 108 ? 22.435 -0.187 71.968 1.00 85.50 108 HIS A C 1
ATOM 868 O O . HIS A 1 108 ? 22.774 0.726 72.719 1.00 85.50 108 HIS A O 1
ATOM 874 N N . PHE A 1 109 ? 22.579 -0.108 70.646 1.00 86.56 109 PHE A N 1
ATOM 875 C CA . PHE A 1 109 ? 23.150 1.035 69.934 1.00 86.56 109 PHE A CA 1
ATOM 876 C C . PHE A 1 109 ? 22.249 1.447 68.763 1.00 86.56 109 PHE A C 1
ATOM 878 O O . PHE A 1 109 ? 21.378 0.684 68.345 1.00 86.56 109 PHE A O 1
ATOM 885 N N . ASP A 1 110 ? 22.449 2.655 68.235 1.00 87.25 110 ASP A N 1
ATOM 886 C CA . ASP A 1 110 ? 21.695 3.153 67.083 1.00 87.25 110 ASP A CA 1
ATOM 887 C C . ASP A 1 110 ? 22.335 2.681 65.767 1.00 87.25 110 ASP A C 1
ATOM 889 O O . ASP A 1 110 ? 23.393 3.165 65.357 1.00 87.25 110 ASP A O 1
ATOM 893 N N . PHE A 1 111 ? 21.672 1.732 65.099 1.00 89.81 111 PHE A N 1
ATOM 894 C CA . PHE A 1 111 ? 22.106 1.184 63.813 1.00 89.81 111 PHE A CA 1
ATOM 895 C C . PHE A 1 111 ? 22.249 2.257 62.723 1.00 89.81 111 PHE A C 1
ATOM 897 O O . PHE A 1 111 ? 23.185 2.203 61.926 1.00 89.81 111 PHE A O 1
ATOM 904 N N . LEU A 1 112 ? 21.340 3.238 62.668 1.00 89.06 112 LEU A N 1
ATOM 905 C CA . LEU A 1 112 ? 21.378 4.275 61.636 1.00 89.06 112 LEU A CA 1
ATOM 906 C C . LEU A 1 112 ? 22.502 5.278 61.901 1.00 89.06 112 LEU A C 1
ATOM 908 O O . LEU A 1 112 ? 23.171 5.682 60.954 1.00 89.06 112 LEU A O 1
ATOM 912 N N . SER A 1 113 ? 22.771 5.606 63.166 1.00 86.50 113 SER A N 1
ATOM 913 C CA . SER A 1 113 ? 23.900 6.470 63.537 1.00 86.50 113 SER A CA 1
ATOM 914 C C . SER A 1 113 ? 25.260 5.834 63.200 1.00 86.50 113 SER A C 1
ATOM 916 O O . SER A 1 113 ? 26.148 6.505 62.674 1.00 86.50 113 SER A O 1
ATOM 918 N N . GLU A 1 114 ? 25.411 4.518 63.392 1.00 84.56 114 GLU A N 1
ATOM 919 C CA . GLU A 1 114 ? 26.589 3.766 62.919 1.00 84.56 114 GLU A CA 1
ATOM 920 C C . GLU A 1 114 ? 26.721 3.814 61.384 1.00 84.56 114 GLU A C 1
ATOM 922 O O . GLU A 1 114 ? 27.814 3.993 60.839 1.00 84.56 114 GLU A O 1
ATOM 927 N N . MET A 1 115 ? 25.597 3.720 60.663 1.00 83.25 115 MET A N 1
ATOM 928 C CA . MET A 1 115 ? 25.559 3.824 59.200 1.00 83.25 115 MET A CA 1
ATOM 929 C C . MET A 1 115 ? 25.857 5.241 58.681 1.00 83.25 115 MET A C 1
ATOM 931 O O . MET A 1 115 ? 26.421 5.373 57.594 1.00 83.25 115 MET A O 1
ATOM 935 N N . GLU A 1 116 ? 25.535 6.299 59.428 1.00 82.69 116 GLU A N 1
ATOM 936 C CA . GLU A 1 116 ? 25.900 7.688 59.096 1.00 82.69 116 GLU A CA 1
ATOM 937 C C . GLU A 1 116 ? 27.417 7.919 59.126 1.00 82.69 116 GLU A C 1
ATOM 939 O O . GLU A 1 116 ? 27.945 8.721 58.353 1.00 82.69 116 GLU A O 1
ATOM 944 N N . GLY A 1 117 ? 28.141 7.161 59.956 1.00 75.62 117 GLY A N 1
ATOM 945 C CA . GLY A 1 117 ? 29.604 7.157 59.994 1.00 75.62 117 GLY A CA 1
ATOM 946 C C . GLY A 1 117 ? 30.268 6.480 58.786 1.00 75.62 117 GLY A C 1
ATOM 947 O O . GLY A 1 117 ? 31.502 6.484 58.682 1.00 75.62 117 GLY A O 1
ATOM 948 N N . LEU A 1 118 ? 29.490 5.885 57.874 1.00 76.62 118 LEU A N 1
ATOM 949 C CA . LEU A 1 118 ? 30.002 5.094 56.759 1.00 76.62 118 LEU A CA 1
ATOM 950 C C . LEU A 1 118 ? 30.587 5.991 55.662 1.00 76.62 118 LEU A C 1
ATOM 952 O O . LEU A 1 118 ? 29.917 6.788 55.009 1.00 76.62 118 LEU A O 1
ATOM 956 N N . SER A 1 119 ? 31.880 5.817 55.422 1.00 79.25 119 SER A N 1
ATOM 957 C CA . SER A 1 119 ? 32.649 6.494 54.386 1.00 79.25 119 SER A CA 1
ATOM 958 C C . SER A 1 119 ? 33.442 5.473 53.577 1.00 79.25 119 SER A C 1
ATOM 960 O O . SER A 1 119 ? 33.645 4.333 53.995 1.00 79.25 119 SER A O 1
ATOM 962 N N . PHE A 1 120 ? 33.986 5.898 52.439 1.00 76.62 120 PHE A N 1
ATOM 963 C CA . PHE A 1 120 ? 34.864 5.041 51.639 1.00 76.62 120 PHE A CA 1
ATOM 964 C C . PHE A 1 120 ? 36.087 4.518 52.426 1.00 76.62 120 PHE A C 1
ATOM 966 O O . PHE A 1 120 ? 36.608 3.454 52.114 1.00 76.62 120 PHE A O 1
ATOM 973 N N . LYS A 1 121 ? 36.547 5.238 53.462 1.00 80.56 121 LYS A N 1
ATOM 974 C CA . LYS A 1 121 ? 37.750 4.876 54.232 1.00 80.56 121 LYS A CA 1
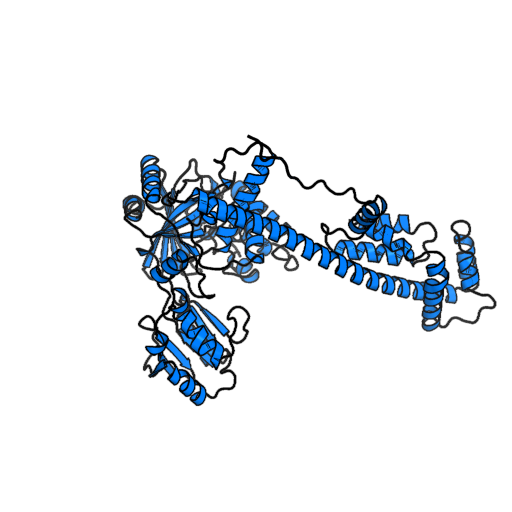ATOM 975 C C . LYS A 1 121 ? 37.505 3.819 55.312 1.00 80.56 121 LYS A C 1
ATOM 977 O O . LYS A 1 121 ? 38.448 3.145 55.708 1.00 80.56 121 LYS A O 1
ATOM 982 N N . ASN A 1 122 ? 36.277 3.697 55.812 1.00 83.50 122 ASN A N 1
ATOM 983 C CA . ASN A 1 122 ? 35.933 2.838 56.952 1.00 83.50 122 ASN A CA 1
ATOM 984 C C . ASN A 1 122 ? 34.779 1.863 56.659 1.00 83.50 122 ASN A C 1
ATOM 986 O O . ASN A 1 122 ? 34.394 1.121 57.558 1.00 83.50 122 ASN A O 1
ATOM 990 N N . CYS A 1 123 ? 34.256 1.816 55.428 1.00 81.44 123 CYS A N 1
ATOM 991 C CA . CYS A 1 123 ? 33.102 0.988 55.065 1.00 81.44 123 CYS A CA 1
ATOM 992 C C . CYS A 1 123 ? 33.276 -0.493 55.424 1.00 81.44 123 CYS A C 1
ATOM 994 O O . CYS A 1 123 ? 32.365 -1.087 55.991 1.00 81.44 123 CYS A O 1
ATOM 996 N N . VAL A 1 124 ? 34.450 -1.079 55.168 1.00 83.00 124 VAL A N 1
ATOM 997 C CA . VAL A 1 124 ? 34.731 -2.489 55.486 1.00 83.00 124 VAL A CA 1
ATOM 998 C C . VAL A 1 124 ? 34.663 -2.732 56.992 1.00 83.00 124 VAL A C 1
ATOM 1000 O O . VAL A 1 124 ? 34.065 -3.709 57.431 1.00 83.00 124 VAL A O 1
ATOM 1003 N N . THR A 1 125 ? 35.242 -1.833 57.787 1.00 84.19 125 THR A N 1
ATOM 1004 C CA . THR A 1 125 ? 35.258 -1.943 59.248 1.00 84.19 125 THR A CA 1
ATOM 1005 C C . THR A 1 125 ? 33.857 -1.780 59.831 1.00 84.19 125 THR A C 1
ATOM 1007 O O . THR A 1 125 ? 33.445 -2.607 60.638 1.00 84.19 125 THR A O 1
ATOM 1010 N N . VAL A 1 126 ? 33.105 -0.767 59.389 1.00 84.31 126 VAL A N 1
ATOM 1011 C CA . VAL A 1 126 ? 31.735 -0.505 59.865 1.00 84.31 126 VAL A CA 1
ATOM 1012 C C . VAL A 1 126 ? 30.809 -1.668 59.506 1.00 84.31 126 VAL A C 1
ATOM 1014 O O . VAL A 1 126 ? 30.145 -2.209 60.383 1.00 84.31 126 VAL A O 1
ATOM 1017 N N . ILE A 1 127 ? 30.828 -2.138 58.254 1.00 85.69 127 ILE A N 1
ATOM 1018 C CA . ILE A 1 127 ? 29.999 -3.276 57.824 1.00 85.69 127 ILE A CA 1
ATOM 1019 C C . ILE A 1 127 ? 30.383 -4.550 58.581 1.00 85.69 127 ILE A C 1
ATOM 1021 O O . ILE A 1 127 ? 29.500 -5.292 58.998 1.00 85.69 127 ILE A O 1
ATOM 1025 N N . LYS A 1 128 ? 31.679 -4.809 58.803 1.00 86.31 128 LYS A N 1
ATOM 1026 C CA . LYS A 1 128 ? 32.135 -5.980 59.566 1.00 86.31 128 LYS A CA 1
ATOM 1027 C C . LYS A 1 128 ? 31.670 -5.928 61.024 1.00 86.31 128 LYS A C 1
ATOM 1029 O O . LYS A 1 128 ? 31.248 -6.951 61.556 1.00 86.31 128 LYS A O 1
ATOM 1034 N N . ASN A 1 129 ? 31.719 -4.752 61.648 1.00 86.56 129 ASN A N 1
ATOM 1035 C CA . ASN A 1 129 ? 31.230 -4.552 63.011 1.00 86.56 129 ASN A CA 1
ATOM 1036 C C . ASN A 1 129 ? 29.712 -4.748 63.091 1.00 86.56 129 ASN A C 1
ATOM 1038 O O . ASN A 1 129 ? 29.245 -5.459 63.976 1.00 86.56 129 ASN A O 1
ATOM 1042 N N . LEU A 1 130 ? 28.950 -4.194 62.144 1.00 88.00 130 LEU A N 1
ATOM 1043 C CA . LEU A 1 130 ? 27.498 -4.383 62.071 1.00 88.00 130 LEU A CA 1
ATOM 1044 C C . LEU A 1 130 ? 27.125 -5.847 61.810 1.00 88.00 130 LEU A C 1
ATOM 1046 O O . LEU A 1 130 ? 26.233 -6.370 62.465 1.00 88.00 130 LEU A O 1
ATOM 1050 N N . ALA A 1 131 ? 27.844 -6.540 60.927 1.00 88.50 131 ALA A N 1
ATOM 1051 C CA . ALA A 1 131 ? 27.616 -7.956 60.647 1.00 88.50 131 ALA A CA 1
ATOM 1052 C C . ALA A 1 131 ? 27.902 -8.859 61.859 1.00 88.50 131 ALA A C 1
ATOM 1054 O O . ALA A 1 131 ? 27.262 -9.892 62.012 1.00 88.50 131 ALA A O 1
ATOM 1055 N N . HIS A 1 132 ? 28.858 -8.483 62.714 1.00 89.12 132 HIS A N 1
ATOM 1056 C CA . HIS A 1 132 ? 29.177 -9.235 63.927 1.00 89.12 132 HIS A CA 1
ATOM 1057 C C . HIS A 1 132 ? 28.222 -8.912 65.086 1.00 89.12 132 HIS A C 1
ATOM 1059 O O . HIS A 1 132 ? 27.802 -9.810 65.808 1.00 89.12 132 HIS A O 1
ATOM 1065 N N . ASN A 1 133 ? 27.887 -7.633 65.276 1.00 88.25 133 ASN A N 1
ATOM 1066 C CA . ASN A 1 133 ? 27.159 -7.162 66.457 1.00 88.25 133 ASN A CA 1
ATOM 1067 C C . ASN A 1 133 ? 25.639 -7.082 66.253 1.00 88.25 133 ASN A C 1
ATOM 1069 O O . ASN A 1 133 ? 24.903 -7.044 67.234 1.00 88.25 133 ASN A O 1
ATOM 1073 N N . ALA A 1 134 ? 25.169 -7.008 65.006 1.00 91.62 134 ALA A N 1
ATOM 1074 C CA . ALA A 1 134 ? 23.756 -6.878 64.655 1.00 91.62 134 ALA A CA 1
ATOM 1075 C C . ALA A 1 134 ? 23.455 -7.472 63.254 1.00 91.62 134 ALA A C 1
ATOM 1077 O O . ALA A 1 134 ? 22.990 -6.749 62.364 1.00 91.62 134 ALA A O 1
ATOM 1078 N N . PRO A 1 135 ? 23.724 -8.776 63.025 1.00 91.62 135 PRO A N 1
ATOM 1079 C CA . PRO A 1 135 ? 23.557 -9.411 61.713 1.00 91.62 135 PRO A CA 1
ATOM 1080 C C . PRO A 1 135 ? 22.125 -9.294 61.173 1.00 91.62 135 PRO A C 1
ATOM 1082 O O . PRO A 1 135 ? 21.940 -8.942 60.008 1.00 91.62 135 PRO A O 1
ATOM 1085 N N . ASP A 1 136 ? 21.118 -9.500 62.022 1.00 91.62 136 ASP A N 1
ATOM 1086 C CA . ASP A 1 136 ? 19.709 -9.476 61.608 1.00 91.62 136 ASP A CA 1
ATOM 1087 C C . ASP A 1 136 ? 19.246 -8.066 61.224 1.00 91.62 136 ASP A C 1
ATOM 1089 O O . ASP A 1 136 ? 18.489 -7.895 60.269 1.00 91.62 136 ASP A O 1
ATOM 1093 N N . HIS A 1 137 ? 19.782 -7.032 61.882 1.00 94.06 137 HIS A N 1
ATOM 1094 C CA . HIS A 1 137 ? 19.548 -5.630 61.514 1.00 94.06 137 HIS A CA 1
ATOM 1095 C C . HIS A 1 137 ? 20.219 -5.253 60.198 1.00 94.06 137 HIS A C 1
ATOM 1097 O O . HIS A 1 137 ? 19.648 -4.506 59.404 1.00 94.06 137 HIS A O 1
ATOM 1103 N N . LEU A 1 138 ? 21.412 -5.789 59.929 1.00 92.75 138 LEU A N 1
ATOM 1104 C CA . LEU A 1 138 ? 22.086 -5.591 58.648 1.00 92.75 138 LEU A CA 1
ATOM 1105 C C . LEU A 1 138 ? 21.309 -6.257 57.502 1.00 92.75 138 LEU A C 1
ATOM 1107 O O . LEU A 1 138 ? 21.151 -5.656 56.439 1.00 92.75 138 LEU A O 1
ATOM 1111 N N . ILE A 1 139 ? 20.781 -7.465 57.721 1.00 93.81 139 ILE A N 1
ATOM 1112 C CA . ILE A 1 139 ? 19.922 -8.169 56.756 1.00 93.81 139 ILE A CA 1
ATOM 1113 C C . ILE A 1 139 ? 18.616 -7.398 56.539 1.00 93.81 139 ILE A C 1
ATOM 1115 O O . ILE A 1 139 ? 18.246 -7.141 55.391 1.00 93.81 139 ILE A O 1
ATOM 1119 N N . ALA A 1 140 ? 17.959 -6.970 57.621 1.00 94.44 140 ALA A N 1
ATOM 1120 C CA . ALA A 1 140 ? 16.767 -6.131 57.578 1.00 94.44 140 ALA A CA 1
ATOM 1121 C C . ALA A 1 140 ? 17.015 -4.871 56.735 1.00 94.44 140 ALA A C 1
ATOM 1123 O O . ALA A 1 140 ? 16.298 -4.617 55.765 1.00 94.44 140 ALA A O 1
ATOM 1124 N N . PHE A 1 141 ? 18.088 -4.132 57.028 1.00 95.31 141 PHE A N 1
ATOM 1125 C CA . PHE A 1 141 ? 18.477 -2.945 56.272 1.00 95.31 141 PHE A CA 1
ATOM 1126 C C . PHE A 1 141 ? 18.666 -3.233 54.780 1.00 95.31 141 PHE A C 1
ATOM 1128 O O . PHE A 1 141 ? 18.122 -2.504 53.953 1.00 95.31 141 PHE A O 1
ATOM 1135 N N . LEU A 1 142 ? 19.401 -4.292 54.423 1.00 95.12 142 LEU A N 1
ATOM 1136 C CA . LEU A 1 142 ? 19.649 -4.651 53.025 1.00 95.12 142 LEU A CA 1
ATOM 1137 C C . LEU A 1 142 ? 18.353 -4.998 52.284 1.00 95.12 142 LEU A C 1
ATOM 1139 O O . LEU A 1 142 ? 18.147 -4.535 51.163 1.00 95.12 142 LEU A O 1
ATOM 1143 N N . ILE A 1 143 ? 17.448 -5.756 52.902 1.00 95.44 143 ILE A N 1
ATOM 1144 C CA . ILE A 1 143 ? 16.154 -6.096 52.296 1.00 95.44 143 ILE A CA 1
ATOM 1145 C C . ILE A 1 143 ? 15.322 -4.833 52.086 1.00 95.44 143 ILE A C 1
ATOM 1147 O O . ILE A 1 143 ? 14.850 -4.566 50.979 1.00 95.44 143 ILE A O 1
ATOM 1151 N N . GLY A 1 144 ? 15.178 -4.013 53.122 1.00 96.75 144 GLY A N 1
ATOM 1152 C CA . GLY A 1 144 ? 14.345 -2.826 53.028 1.00 96.75 144 GLY A CA 1
ATOM 1153 C C . GLY A 1 144 ? 14.925 -1.751 52.104 1.00 96.75 144 GLY A C 1
ATOM 1154 O O . GLY A 1 144 ? 14.175 -1.164 51.324 1.00 96.75 144 GLY A O 1
ATOM 1155 N N . ILE A 1 145 ? 16.248 -1.538 52.077 1.00 95.25 145 ILE A N 1
ATOM 1156 C CA . ILE A 1 145 ? 16.868 -0.593 51.131 1.00 95.25 145 ILE A CA 1
ATOM 1157 C C . ILE A 1 145 ? 16.758 -1.084 49.684 1.00 95.25 145 ILE A C 1
ATOM 1159 O O . ILE A 1 145 ? 16.588 -0.264 48.783 1.00 95.25 145 ILE A O 1
ATOM 1163 N N . THR A 1 146 ? 16.752 -2.405 49.450 1.00 96.25 146 THR A N 1
ATOM 1164 C CA . THR A 1 146 ? 16.461 -2.985 48.126 1.00 96.25 146 THR A CA 1
ATOM 1165 C C . THR A 1 146 ? 15.068 -2.600 47.655 1.00 96.25 146 THR A C 1
ATOM 1167 O O . THR A 1 146 ? 14.894 -2.161 46.518 1.00 96.25 146 THR A O 1
ATOM 1170 N N . ILE A 1 147 ? 14.074 -2.738 48.534 1.00 96.38 147 ILE A N 1
ATOM 1171 C CA . ILE A 1 147 ? 12.679 -2.409 48.233 1.00 96.38 147 ILE A CA 1
ATOM 1172 C C . ILE A 1 147 ? 12.548 -0.912 47.937 1.00 96.38 147 ILE A C 1
ATOM 1174 O O . ILE A 1 147 ? 11.977 -0.534 46.914 1.00 96.38 147 ILE A O 1
ATOM 1178 N N . VAL A 1 148 ? 13.141 -0.054 48.773 1.00 96.50 148 VAL A N 1
ATOM 1179 C CA . VAL A 1 148 ? 13.137 1.404 48.566 1.00 96.50 148 VAL A CA 1
ATOM 1180 C C . VAL A 1 148 ? 13.822 1.782 47.247 1.00 96.50 148 VAL A C 1
ATOM 1182 O O . VAL A 1 148 ? 13.274 2.579 46.482 1.00 96.50 148 VAL A O 1
ATOM 1185 N N . ALA A 1 149 ? 14.974 1.184 46.933 1.00 96.00 149 ALA A N 1
ATOM 1186 C CA . ALA A 1 149 ? 15.698 1.412 45.684 1.00 96.00 149 ALA A CA 1
ATOM 1187 C C . ALA A 1 149 ? 14.896 0.959 44.453 1.00 96.00 149 ALA A C 1
ATOM 1189 O O . ALA A 1 149 ? 14.855 1.673 43.449 1.00 96.00 149 ALA A O 1
ATOM 1190 N N . ALA A 1 150 ? 14.223 -0.195 44.528 1.00 95.62 150 ALA A N 1
ATOM 1191 C CA . ALA A 1 150 ? 13.383 -0.719 43.454 1.00 95.62 150 ALA A CA 1
ATOM 1192 C C . ALA A 1 150 ? 12.159 0.173 43.206 1.00 95.62 150 ALA A C 1
ATOM 1194 O O . ALA A 1 150 ? 11.900 0.554 42.064 1.00 95.62 150 ALA A O 1
ATOM 1195 N N . ILE A 1 151 ? 11.445 0.566 44.266 1.00 95.75 151 ILE A N 1
ATOM 1196 C CA . ILE A 1 151 ? 10.275 1.451 44.174 1.00 95.75 151 ILE A CA 1
ATOM 1197 C C . ILE A 1 151 ? 10.688 2.820 43.623 1.00 95.75 151 ILE A C 1
ATOM 1199 O O . ILE A 1 151 ? 10.088 3.305 42.661 1.00 95.75 151 ILE A O 1
ATOM 1203 N N . GLY A 1 152 ? 11.744 3.424 44.177 1.00 93.94 152 GLY A N 1
ATOM 1204 C CA . GLY A 1 152 ? 12.293 4.686 43.681 1.00 93.94 152 GLY A CA 1
ATOM 1205 C C . GLY A 1 152 ? 12.705 4.584 42.212 1.00 93.94 152 GLY A C 1
ATOM 1206 O O . GLY A 1 152 ? 12.342 5.436 41.399 1.00 93.94 152 GLY A O 1
ATOM 1207 N N . GLY A 1 153 ? 13.385 3.497 41.843 1.00 95.69 153 GLY A N 1
ATOM 1208 C CA . GLY A 1 153 ? 13.749 3.194 40.464 1.00 95.69 153 GLY A CA 1
ATOM 1209 C C . GLY A 1 153 ? 12.533 3.160 39.538 1.00 95.69 153 GLY A C 1
ATOM 1210 O O . GLY A 1 153 ? 12.551 3.823 38.501 1.00 95.69 153 GLY A O 1
ATOM 1211 N N . ILE A 1 154 ? 11.468 2.434 39.902 1.00 95.19 154 ILE A N 1
ATOM 1212 C CA . ILE A 1 154 ? 10.236 2.310 39.099 1.00 95.19 154 ILE A CA 1
ATOM 1213 C C . ILE A 1 154 ? 9.552 3.671 38.924 1.00 95.19 154 ILE A C 1
ATOM 1215 O O . ILE A 1 154 ? 9.149 4.022 37.813 1.00 95.19 154 ILE A O 1
ATOM 1219 N N . ILE A 1 155 ? 9.453 4.475 39.985 1.00 95.31 155 ILE A N 1
ATOM 1220 C CA . ILE A 1 155 ? 8.834 5.807 39.919 1.00 95.31 155 ILE A CA 1
ATOM 1221 C C . ILE A 1 155 ? 9.583 6.695 38.916 1.00 95.31 155 ILE A C 1
ATOM 1223 O O . ILE A 1 155 ? 8.979 7.286 38.014 1.00 95.31 155 ILE A O 1
ATOM 1227 N N . PHE A 1 156 ? 10.911 6.760 39.027 1.00 94.69 156 PHE A N 1
ATOM 1228 C CA . PHE A 1 156 ? 11.734 7.573 38.132 1.00 94.69 156 PHE A CA 1
ATOM 1229 C C . PHE A 1 156 ? 11.819 6.999 36.711 1.00 94.69 156 PHE A C 1
ATOM 1231 O O . PHE A 1 156 ? 11.921 7.770 35.753 1.00 94.69 156 PHE A O 1
ATOM 1238 N N . PHE A 1 157 ? 11.709 5.678 36.551 1.00 96.19 157 PHE A N 1
ATOM 1239 C CA . PHE A 1 157 ? 11.557 5.018 35.256 1.00 96.19 157 PHE A CA 1
ATOM 1240 C C . PHE A 1 157 ? 10.298 5.508 34.538 1.00 96.19 157 PHE A C 1
ATOM 1242 O O . PHE A 1 157 ? 10.386 5.989 33.407 1.00 96.19 157 PHE A O 1
ATOM 1249 N N . ILE A 1 158 ? 9.138 5.439 35.202 1.00 92.25 158 ILE A N 1
ATOM 1250 C CA . ILE A 1 158 ? 7.853 5.860 34.627 1.00 92.25 158 ILE A CA 1
ATOM 1251 C C . ILE A 1 158 ? 7.916 7.343 34.255 1.00 92.25 158 ILE A C 1
ATOM 1253 O O . ILE A 1 158 ? 7.552 7.722 33.139 1.00 92.25 158 ILE A O 1
ATOM 1257 N N . LEU A 1 159 ? 8.451 8.182 35.147 1.00 93.50 159 LEU A N 1
ATOM 1258 C CA . LEU A 1 159 ? 8.601 9.613 34.899 1.00 93.50 159 LEU A CA 1
ATOM 1259 C C . LEU A 1 159 ? 9.483 9.895 33.670 1.00 93.50 159 LEU A C 1
ATOM 1261 O O . LEU A 1 159 ? 9.093 10.661 32.785 1.00 93.50 159 LEU A O 1
ATOM 1265 N N . ALA A 1 160 ? 10.653 9.257 33.580 1.00 91.38 160 ALA A N 1
ATOM 1266 C CA . ALA A 1 160 ? 11.560 9.412 32.447 1.00 91.38 160 ALA A CA 1
ATOM 1267 C C . ALA A 1 160 ? 10.932 8.912 31.138 1.00 91.38 160 ALA A C 1
ATOM 1269 O O . ALA A 1 160 ? 11.020 9.601 30.117 1.00 91.38 160 ALA A O 1
ATOM 1270 N N . TYR A 1 161 ? 10.247 7.767 31.173 1.00 90.56 161 TYR A N 1
ATOM 1271 C CA . TYR A 1 161 ? 9.542 7.210 30.023 1.00 90.56 161 TYR A CA 1
ATOM 1272 C C . TYR A 1 161 ? 8.481 8.183 29.496 1.00 90.56 161 TYR A C 1
ATOM 1274 O O . TYR A 1 161 ? 8.478 8.511 28.306 1.00 90.56 161 TYR A O 1
ATOM 1282 N N . VAL A 1 162 ? 7.629 8.717 30.378 1.00 88.69 162 VAL A N 1
ATOM 1283 C CA . VAL A 1 162 ? 6.572 9.673 30.014 1.00 88.69 162 VAL A CA 1
ATOM 1284 C C . VAL A 1 162 ? 7.166 10.954 29.423 1.00 88.69 162 VAL A C 1
ATOM 1286 O O . VAL A 1 162 ? 6.737 11.396 28.352 1.00 88.69 162 VAL A O 1
ATOM 1289 N N . ILE A 1 163 ? 8.192 11.530 30.062 1.00 89.62 163 ILE A N 1
ATOM 1290 C CA . ILE A 1 163 ? 8.841 12.764 29.593 1.00 89.62 163 ILE A CA 1
ATOM 1291 C C . ILE A 1 163 ? 9.477 12.554 28.215 1.00 89.62 163 ILE A C 1
ATOM 1293 O O . ILE A 1 163 ? 9.243 13.343 27.295 1.00 89.62 163 ILE A O 1
ATOM 1297 N N . VAL A 1 164 ? 10.277 11.500 28.041 1.00 86.12 164 VAL A N 1
ATOM 1298 C CA . VAL A 1 164 ? 10.994 11.252 26.782 1.00 86.12 164 VAL A CA 1
ATOM 1299 C C . VAL A 1 164 ? 10.024 10.869 25.668 1.00 86.12 164 VAL A C 1
ATOM 1301 O O . VAL A 1 164 ? 10.137 11.409 24.567 1.00 86.12 164 VAL A O 1
ATOM 1304 N N . SER A 1 165 ? 9.021 10.034 25.950 1.00 76.12 165 SER A N 1
ATOM 1305 C CA . SER A 1 165 ? 7.975 9.660 24.990 1.00 76.12 165 SER A CA 1
ATOM 1306 C C . SER A 1 165 ? 7.196 10.885 24.503 1.00 76.12 165 SER A C 1
ATOM 1308 O O . SER A 1 165 ? 7.062 11.102 23.295 1.00 76.12 165 SER A O 1
ATOM 1310 N N . HIS A 1 166 ? 6.779 11.771 25.415 1.00 80.31 166 HIS A N 1
ATOM 1311 C CA . HIS A 1 166 ? 6.093 13.013 25.054 1.00 80.31 166 HIS A CA 1
ATOM 1312 C C . HIS A 1 166 ? 6.973 13.936 24.196 1.00 80.31 166 HIS A C 1
ATOM 1314 O O . HIS A 1 166 ? 6.526 14.497 23.189 1.00 80.31 166 HIS A O 1
ATOM 1320 N N . ARG A 1 167 ? 8.253 14.081 24.556 1.00 83.00 167 ARG A N 1
ATOM 1321 C CA . ARG A 1 167 ? 9.206 14.909 23.803 1.00 83.00 167 ARG A CA 1
ATOM 1322 C C . ARG A 1 167 ? 9.520 14.338 22.426 1.00 83.00 167 ARG A C 1
ATOM 1324 O O . ARG A 1 167 ? 9.636 15.113 21.476 1.00 83.00 167 ARG A O 1
ATOM 1331 N N . ARG A 1 168 ? 9.638 13.015 22.308 1.00 76.69 168 ARG A N 1
ATOM 1332 C CA . ARG A 1 168 ? 9.837 12.314 21.037 1.00 76.69 168 ARG A CA 1
ATOM 1333 C C . ARG A 1 168 ? 8.627 12.509 20.128 1.00 76.69 168 ARG A C 1
ATOM 1335 O O . ARG A 1 168 ? 8.813 12.952 18.999 1.00 76.69 168 ARG A O 1
ATOM 1342 N N . LYS A 1 169 ? 7.402 12.322 20.640 1.00 71.38 169 LYS A N 1
ATOM 1343 C CA . LYS A 1 169 ? 6.154 12.599 19.902 1.00 71.38 169 LYS A CA 1
ATOM 1344 C C . LYS A 1 169 ? 6.108 14.034 19.368 1.00 71.38 169 LYS A C 1
ATOM 1346 O O . LYS A 1 169 ? 5.909 14.229 18.175 1.00 71.38 169 LYS A O 1
ATOM 1351 N N . LYS A 1 170 ? 6.378 15.041 20.209 1.00 72.69 170 LYS A N 1
ATOM 1352 C CA . LYS A 1 170 ? 6.425 16.454 19.775 1.00 72.69 170 LYS A CA 1
ATOM 1353 C C . LYS A 1 170 ? 7.525 16.740 18.753 1.00 72.69 170 LYS A C 1
ATOM 1355 O O . LYS A 1 170 ? 7.340 17.570 17.867 1.00 72.69 170 LYS A O 1
ATOM 1360 N N . TRP A 1 171 ? 8.685 16.101 18.883 1.00 71.94 171 TRP A N 1
ATOM 1361 C CA . TRP A 1 171 ? 9.786 16.278 17.938 1.00 71.94 171 TRP A CA 1
ATOM 1362 C C . TRP A 1 171 ? 9.471 15.672 16.570 1.00 71.94 171 TRP A C 1
ATOM 1364 O O . TRP A 1 171 ? 9.706 16.339 15.565 1.00 71.94 171 TRP A O 1
ATOM 1374 N N . ILE A 1 172 ? 8.892 14.468 16.546 1.00 60.25 172 ILE A N 1
ATOM 1375 C CA . ILE A 1 172 ? 8.406 13.816 15.326 1.00 60.25 172 ILE A CA 1
ATOM 1376 C C . ILE A 1 172 ? 7.319 14.681 14.689 1.00 60.25 172 ILE A C 1
ATOM 1378 O O . ILE A 1 172 ? 7.502 15.110 13.560 1.00 60.25 172 ILE A O 1
ATOM 1382 N N . ALA A 1 173 ? 6.281 15.068 15.439 1.00 61.59 173 ALA A N 1
ATOM 1383 C CA . ALA A 1 173 ? 5.198 15.915 14.935 1.00 61.59 173 ALA A CA 1
ATOM 1384 C C . ALA A 1 173 ? 5.703 17.234 14.325 1.00 61.59 173 ALA A C 1
ATOM 1386 O O . ALA A 1 173 ? 5.240 17.648 13.269 1.00 61.59 173 ALA A O 1
ATOM 1387 N N . LYS A 1 174 ? 6.703 17.880 14.943 1.00 60.38 174 LYS A N 1
ATOM 1388 C CA . LYS A 1 174 ? 7.310 19.101 14.395 1.00 60.38 174 LYS A CA 1
ATOM 1389 C C . LYS A 1 174 ? 8.116 18.844 13.116 1.00 60.38 174 LYS A C 1
ATOM 1391 O O . LYS A 1 174 ? 8.138 19.704 12.244 1.00 60.38 174 LYS A O 1
ATOM 1396 N N . LYS A 1 175 ? 8.799 17.699 13.010 1.00 55.47 175 LYS A N 1
ATOM 1397 C CA . LYS A 1 175 ? 9.555 17.318 11.808 1.00 55.47 175 LYS A CA 1
ATOM 1398 C C . LYS A 1 175 ? 8.605 16.948 10.665 1.00 55.47 175 LYS A C 1
ATOM 1400 O O . LYS A 1 175 ? 8.799 17.427 9.558 1.00 55.47 175 LYS A O 1
ATOM 1405 N N . THR A 1 176 ? 7.549 16.192 10.956 1.00 47.31 176 THR A N 1
ATOM 1406 C CA . THR A 1 176 ? 6.482 15.857 10.007 1.00 47.31 176 THR A CA 1
ATOM 1407 C C . THR A 1 176 ? 5.740 17.108 9.544 1.00 47.31 176 THR A C 1
ATOM 1409 O O . THR A 1 176 ? 5.539 17.268 8.352 1.00 47.31 176 THR A O 1
ATOM 1412 N N . GLY A 1 177 ? 5.419 18.042 10.446 1.00 42.81 177 GLY A N 1
ATOM 1413 C CA . GLY A 1 177 ? 4.799 19.321 10.081 1.00 42.81 177 GLY A CA 1
ATOM 1414 C C . GLY A 1 177 ? 5.707 20.229 9.247 1.00 42.81 177 GLY A C 1
ATOM 1415 O O . GLY A 1 177 ? 5.224 20.927 8.371 1.00 42.81 177 GLY A O 1
ATOM 1416 N N . PHE A 1 178 ? 7.027 20.199 9.464 1.00 48.88 178 PHE A N 1
ATOM 1417 C CA . PHE A 1 178 ? 7.975 20.924 8.611 1.00 48.88 178 PHE A CA 1
ATOM 1418 C C . PHE A 1 178 ? 8.044 20.332 7.198 1.00 48.88 178 PHE A C 1
ATOM 1420 O O . PHE A 1 178 ? 8.044 21.087 6.238 1.00 48.88 178 PHE A O 1
ATOM 1427 N N . ILE A 1 179 ? 8.040 19.001 7.073 1.00 43.03 179 ILE A N 1
ATOM 1428 C CA . ILE A 1 179 ? 7.958 18.315 5.774 1.00 43.03 179 ILE A CA 1
ATOM 1429 C C . ILE A 1 179 ? 6.614 18.611 5.100 1.00 43.03 179 ILE A C 1
ATOM 1431 O O . ILE A 1 179 ? 6.586 18.916 3.921 1.00 43.03 179 ILE A O 1
ATOM 1435 N N . HIS A 1 180 ? 5.511 18.590 5.848 1.00 43.16 180 HIS A N 1
ATOM 1436 C CA . HIS A 1 180 ? 4.185 18.903 5.318 1.00 43.16 180 HIS A CA 1
ATOM 1437 C C . HIS A 1 180 ? 4.082 20.356 4.836 1.00 43.16 180 HIS A C 1
ATOM 1439 O O . HIS A 1 180 ? 3.507 20.606 3.788 1.00 43.16 180 HIS A O 1
ATOM 1445 N N . ASN A 1 181 ? 4.691 21.303 5.555 1.00 46.97 181 ASN A N 1
ATOM 1446 C CA . ASN A 1 181 ? 4.756 22.699 5.125 1.00 46.97 181 ASN A CA 1
ATOM 1447 C C . ASN A 1 181 ? 5.679 22.898 3.918 1.00 46.97 181 ASN A C 1
ATOM 1449 O O . ASN A 1 181 ? 5.343 23.697 3.061 1.00 46.97 181 ASN A O 1
ATOM 1453 N N . LEU A 1 182 ? 6.798 22.171 3.831 1.00 45.44 182 LEU A N 1
ATOM 1454 C CA . LEU A 1 182 ? 7.648 22.153 2.633 1.00 45.44 182 LEU A CA 1
ATOM 1455 C C . LEU A 1 182 ? 6.884 21.610 1.426 1.00 45.44 182 LEU A C 1
ATOM 1457 O O . LEU A 1 182 ? 6.903 22.237 0.381 1.00 45.44 182 LEU A O 1
ATOM 1461 N N . ILE A 1 183 ? 6.149 20.508 1.596 1.00 44.22 183 ILE A N 1
ATOM 1462 C CA . ILE A 1 183 ? 5.288 19.940 0.552 1.00 44.22 183 ILE A CA 1
ATOM 1463 C C . ILE A 1 183 ? 4.183 20.928 0.168 1.00 44.22 183 ILE A C 1
ATOM 1465 O O . ILE A 1 183 ? 3.907 21.082 -1.009 1.00 44.22 183 ILE A O 1
ATOM 1469 N N . ALA A 1 184 ? 3.568 21.624 1.126 1.00 45.56 184 ALA A N 1
ATOM 1470 C CA . ALA A 1 184 ? 2.520 22.605 0.844 1.00 45.56 184 ALA A CA 1
ATOM 1471 C C . ALA A 1 184 ? 3.058 23.876 0.156 1.00 45.56 184 ALA A C 1
ATOM 1473 O O . ALA A 1 184 ? 2.406 24.412 -0.738 1.00 45.56 184 ALA A O 1
ATOM 1474 N N . GLU A 1 185 ? 4.235 24.369 0.555 1.00 51.12 185 GLU A N 1
ATOM 1475 C CA . GLU A 1 185 ? 4.925 25.481 -0.114 1.00 51.12 185 GLU A CA 1
ATOM 1476 C C . GLU A 1 185 ? 5.372 25.074 -1.527 1.00 51.12 185 GLU A C 1
ATOM 1478 O O . GLU A 1 185 ? 5.153 25.836 -2.471 1.00 51.12 185 GLU A O 1
ATOM 1483 N N . ASP A 1 186 ? 5.896 23.855 -1.693 1.00 49.06 186 ASP A N 1
ATOM 1484 C CA . ASP A 1 186 ? 6.216 23.277 -2.998 1.00 49.06 186 ASP A CA 1
ATOM 1485 C C . ASP A 1 186 ? 4.948 23.093 -3.841 1.00 49.06 186 ASP A C 1
ATOM 1487 O O . ASP A 1 186 ? 4.957 23.475 -4.999 1.00 49.06 186 ASP A O 1
ATOM 1491 N N . GLU A 1 187 ? 3.822 22.621 -3.295 1.00 48.91 187 GLU A N 1
ATOM 1492 C CA . GLU A 1 187 ? 2.547 22.490 -4.022 1.00 48.91 187 GLU A CA 1
ATOM 1493 C C . GLU A 1 187 ? 2.044 23.838 -4.561 1.00 48.91 187 GLU A C 1
ATOM 1495 O O . GLU A 1 187 ? 1.504 23.902 -5.669 1.00 48.91 187 GLU A O 1
ATOM 1500 N N . VAL A 1 188 ? 2.219 24.928 -3.805 1.00 56.81 188 VAL A N 1
ATOM 1501 C CA . VAL A 1 188 ? 1.880 26.285 -4.264 1.00 56.81 188 VAL A CA 1
ATOM 1502 C C . VAL A 1 188 ? 2.834 26.730 -5.373 1.00 56.81 188 VAL A C 1
ATOM 1504 O O . VAL A 1 188 ? 2.370 27.162 -6.429 1.00 56.81 188 VAL A O 1
ATOM 1507 N N . LEU A 1 189 ? 4.145 26.565 -5.183 1.00 53.59 189 LEU A N 1
ATOM 1508 C CA . LEU A 1 189 ? 5.162 26.904 -6.185 1.00 53.59 189 LEU A CA 1
ATOM 1509 C C . LEU A 1 189 ? 5.013 26.071 -7.467 1.00 53.59 189 LEU A C 1
ATOM 1511 O O . LEU A 1 189 ? 5.180 26.593 -8.565 1.00 53.59 189 LEU A O 1
ATOM 1515 N N . ILE A 1 190 ? 4.639 24.799 -7.344 1.00 52.16 190 ILE A N 1
ATOM 1516 C CA . ILE A 1 190 ? 4.355 23.866 -8.436 1.00 52.16 190 ILE A CA 1
ATOM 1517 C C . ILE A 1 190 ? 3.096 24.307 -9.180 1.00 52.16 190 ILE A C 1
ATOM 1519 O O . ILE A 1 190 ? 3.129 24.391 -10.408 1.00 52.16 190 ILE A O 1
ATOM 1523 N N . LYS A 1 191 ? 2.003 24.638 -8.476 1.00 55.66 191 LYS A N 1
ATOM 1524 C CA . LYS A 1 191 ? 0.780 25.177 -9.100 1.00 55.66 191 LYS A CA 1
ATOM 1525 C C . LYS A 1 191 ? 1.049 26.480 -9.852 1.00 55.66 191 LYS A C 1
ATOM 1527 O O . LYS A 1 191 ? 0.477 26.695 -10.919 1.00 55.66 191 LYS A O 1
ATOM 1532 N N . GLU A 1 192 ? 1.924 27.335 -9.328 1.00 57.28 192 GLU A N 1
ATOM 1533 C CA . GLU A 1 192 ? 2.349 28.565 -9.998 1.00 57.28 192 GLU A CA 1
ATOM 1534 C C . GLU A 1 192 ? 3.269 28.290 -11.201 1.00 57.28 192 GLU A C 1
ATOM 1536 O O . GLU A 1 192 ? 3.062 28.876 -12.264 1.00 57.28 192 GLU A O 1
ATOM 1541 N N . ALA A 1 193 ? 4.221 27.359 -11.084 1.00 53.53 193 ALA A N 1
ATOM 1542 C CA . ALA A 1 193 ? 5.161 26.984 -12.145 1.00 53.53 193 ALA A CA 1
ATOM 1543 C C . ALA A 1 193 ? 4.501 26.234 -13.318 1.00 53.53 193 ALA A C 1
ATOM 1545 O O . ALA A 1 193 ? 4.970 26.320 -14.456 1.00 53.53 193 ALA A O 1
ATOM 1546 N N . HIS A 1 194 ? 3.404 25.521 -13.056 1.00 51.78 194 HIS A N 1
ATOM 1547 C CA . HIS A 1 194 ? 2.636 24.776 -14.059 1.00 51.78 194 HIS A CA 1
ATOM 1548 C C . HIS A 1 194 ? 1.444 25.558 -14.618 1.00 51.78 194 HIS A C 1
ATOM 1550 O O . HIS A 1 194 ? 0.724 25.056 -15.483 1.00 51.78 194 HIS A O 1
ATOM 1556 N N . LYS A 1 195 ? 1.237 26.807 -14.186 1.00 47.56 195 LYS A N 1
ATOM 1557 C CA . LYS A 1 195 ? 0.159 27.656 -14.695 1.00 47.56 195 LYS A CA 1
ATOM 1558 C C . LYS A 1 195 ? 0.341 27.902 -16.200 1.00 47.56 195 LYS A C 1
ATOM 1560 O O . LYS A 1 195 ? 1.187 28.686 -16.616 1.00 47.56 195 LYS A O 1
ATOM 1565 N N . GLY A 1 196 ? -0.473 27.229 -17.015 1.00 52.53 196 GLY A N 1
ATOM 1566 C CA . GLY A 1 196 ? -0.466 27.340 -18.480 1.00 52.53 196 GLY A CA 1
ATOM 1567 C C . GLY A 1 196 ? 0.301 26.241 -19.229 1.00 52.53 196 GLY A C 1
ATOM 1568 O O . GLY A 1 196 ? 0.261 26.234 -20.458 1.00 52.53 196 GLY A O 1
ATOM 1569 N N . LYS A 1 197 ? 0.949 25.293 -18.536 1.00 58.12 197 LYS A N 1
ATOM 1570 C CA . LYS A 1 197 ? 1.475 24.067 -19.160 1.00 58.12 197 LYS A CA 1
ATOM 1571 C C . LYS A 1 197 ? 0.400 22.982 -19.120 1.00 58.12 197 LYS A C 1
ATOM 1573 O O . LYS A 1 197 ? -0.229 22.782 -18.084 1.00 58.12 197 LYS A O 1
ATOM 1578 N N . LYS A 1 198 ? 0.175 22.286 -20.238 1.00 65.88 198 LYS A N 1
ATOM 1579 C CA . LYS A 1 198 ? -0.658 21.077 -20.219 1.00 65.88 198 LYS A CA 1
ATOM 1580 C C . LYS A 1 198 ? 0.105 19.992 -19.445 1.00 65.88 198 LYS A C 1
ATOM 1582 O O . LYS A 1 198 ? 1.276 19.790 -19.763 1.00 65.88 198 LYS A O 1
ATOM 1587 N N . PRO A 1 199 ? -0.504 19.347 -18.436 1.00 77.44 199 PRO A N 1
ATOM 1588 C CA . PRO A 1 199 ? 0.113 18.196 -17.792 1.00 77.44 199 PRO A CA 1
ATOM 1589 C C . PRO A 1 199 ? 0.290 17.088 -18.836 1.00 77.44 199 PRO A C 1
ATOM 1591 O O . PRO A 1 199 ? -0.539 16.960 -19.740 1.00 77.44 199 PRO A O 1
ATOM 1594 N N . MET A 1 200 ? 1.395 16.356 -18.743 1.00 86.19 200 MET A N 1
ATOM 1595 C CA . MET A 1 200 ? 1.736 15.269 -19.654 1.00 86.19 200 MET A CA 1
ATOM 1596 C C . MET A 1 200 ? 2.397 14.147 -18.864 1.00 86.19 200 MET A C 1
ATOM 1598 O O . MET A 1 200 ? 3.228 14.414 -17.998 1.00 86.19 200 MET A O 1
ATOM 1602 N N . MET A 1 201 ? 2.015 12.906 -19.142 1.00 93.94 201 MET A N 1
ATOM 1603 C CA . MET A 1 201 ? 2.568 11.744 -18.464 1.00 93.94 201 MET A CA 1
ATOM 1604 C C . MET A 1 201 ? 3.846 11.280 -19.164 1.00 93.94 201 MET A C 1
ATOM 1606 O O . MET A 1 201 ? 3.836 10.920 -20.342 1.00 93.94 201 MET A O 1
ATOM 1610 N N . HIS A 1 202 ? 4.945 11.231 -18.416 1.00 95.12 202 HIS A N 1
ATOM 1611 C CA . HIS A 1 202 ? 6.187 10.630 -18.886 1.00 95.12 202 HIS A CA 1
ATOM 1612 C C . HIS A 1 202 ? 6.321 9.200 -18.368 1.00 95.12 202 HIS A C 1
ATOM 1614 O O . HIS A 1 202 ? 6.013 8.898 -17.217 1.00 95.12 202 HIS A O 1
ATOM 1620 N N . ILE A 1 203 ? 6.817 8.314 -19.229 1.00 97.94 203 ILE A N 1
ATOM 1621 C CA . ILE A 1 203 ? 7.113 6.924 -18.885 1.00 97.94 203 ILE A CA 1
ATOM 1622 C C . ILE A 1 203 ? 8.537 6.569 -19.306 1.00 97.94 203 ILE A C 1
ATOM 1624 O O . ILE A 1 203 ? 9.057 7.065 -20.316 1.00 97.94 203 ILE A O 1
ATOM 1628 N N . TYR A 1 204 ? 9.158 5.691 -18.526 1.00 98.25 204 TYR A N 1
ATOM 1629 C CA . TYR A 1 204 ? 10.553 5.307 -18.686 1.00 98.25 204 TYR A CA 1
ATOM 1630 C C . TYR A 1 204 ? 10.686 3.784 -18.778 1.00 98.25 204 TYR A C 1
ATOM 1632 O O . TYR A 1 204 ? 10.084 3.067 -17.968 1.00 98.25 204 TYR A O 1
ATOM 1640 N N . PRO A 1 205 ? 11.452 3.279 -19.762 1.00 98.31 205 PRO A N 1
ATOM 1641 C CA . PRO A 1 205 ? 11.897 1.895 -19.752 1.00 98.31 205 PRO A CA 1
ATOM 1642 C C . PRO A 1 205 ? 12.902 1.694 -18.611 1.00 98.31 205 PRO A C 1
ATOM 1644 O O . PRO A 1 205 ? 13.490 2.657 -18.126 1.00 98.31 205 PRO A O 1
ATOM 1647 N N . PHE A 1 206 ? 13.092 0.450 -18.180 1.00 98.12 206 PHE A N 1
ATOM 1648 C CA . PHE A 1 206 ? 14.033 0.118 -17.108 1.00 98.12 206 PHE A CA 1
ATOM 1649 C C . PHE A 1 206 ? 14.557 -1.312 -17.249 1.00 98.12 206 PHE A C 1
ATOM 1651 O O . PHE A 1 206 ? 13.928 -2.158 -17.898 1.00 98.12 206 PHE A O 1
ATOM 1658 N N . LYS A 1 207 ? 15.701 -1.594 -16.618 1.00 97.44 207 LYS A N 1
ATOM 1659 C CA . LYS A 1 207 ? 16.280 -2.944 -16.523 1.00 97.44 207 LYS A CA 1
ATOM 1660 C C . LYS A 1 207 ? 15.593 -3.711 -15.406 1.00 97.44 207 LYS A C 1
ATOM 1662 O O . LYS A 1 207 ? 16.007 -3.616 -14.248 1.00 97.44 207 LYS A O 1
ATOM 1667 N N . ALA A 1 208 ? 14.543 -4.459 -15.728 1.00 97.75 208 ALA A N 1
ATOM 1668 C CA . ALA A 1 208 ? 13.827 -5.202 -14.707 1.00 97.75 208 ALA A CA 1
ATOM 1669 C C . ALA A 1 208 ? 14.736 -6.262 -14.091 1.00 97.75 208 ALA A C 1
ATOM 1671 O O . ALA A 1 208 ? 15.398 -7.018 -14.798 1.00 97.75 208 ALA A O 1
ATOM 1672 N N . LEU A 1 209 ? 14.736 -6.326 -12.764 1.00 98.06 209 LEU A N 1
ATOM 1673 C CA . LEU A 1 209 ? 15.167 -7.508 -12.043 1.00 98.06 209 LEU A CA 1
ATOM 1674 C C . LEU A 1 209 ? 13.995 -8.497 -12.052 1.00 98.06 209 LEU A C 1
ATOM 1676 O O . LEU A 1 209 ? 12.925 -8.199 -11.514 1.00 98.06 209 LEU A O 1
ATOM 1680 N N . ARG A 1 210 ? 14.161 -9.641 -12.721 1.00 97.75 210 ARG A N 1
ATOM 1681 C CA . ARG A 1 210 ? 13.060 -10.579 -13.004 1.00 97.75 210 ARG A CA 1
ATOM 1682 C C . ARG A 1 210 ? 13.522 -12.044 -13.036 1.00 97.75 210 ARG A C 1
ATOM 1684 O O . ARG A 1 210 ? 14.725 -12.271 -13.172 1.00 97.75 210 ARG A O 1
ATOM 1691 N N . PRO A 1 211 ? 12.604 -13.028 -12.933 1.00 98.31 211 PRO A N 1
ATOM 1692 C CA . PRO A 1 211 ? 12.929 -14.451 -13.047 1.00 98.31 211 PRO A CA 1
ATOM 1693 C C . PRO A 1 211 ? 13.763 -14.791 -14.287 1.00 98.31 211 PRO A C 1
ATOM 1695 O O . PRO A 1 211 ? 13.448 -14.359 -15.397 1.00 98.31 211 PRO A O 1
ATOM 1698 N N . VAL A 1 212 ? 14.828 -15.573 -14.098 1.00 97.62 212 VAL A N 1
ATOM 1699 C CA . VAL A 1 212 ? 15.679 -16.035 -15.207 1.00 97.62 212 VAL A CA 1
ATOM 1700 C C . VAL A 1 212 ? 15.024 -17.197 -15.945 1.00 97.62 212 VAL A C 1
ATOM 1702 O O . VAL A 1 212 ? 14.990 -17.195 -17.174 1.00 97.62 212 VAL A O 1
ATOM 1705 N N . ASP A 1 213 ? 14.485 -18.163 -15.197 1.00 96.69 213 ASP A N 1
ATOM 1706 C CA . ASP A 1 213 ? 13.737 -19.296 -15.737 1.00 96.69 213 ASP A CA 1
ATOM 1707 C C . ASP A 1 213 ? 12.228 -18.983 -15.755 1.00 96.69 213 ASP A C 1
ATOM 1709 O O . ASP A 1 213 ? 11.620 -18.831 -14.687 1.00 96.69 213 ASP A O 1
ATOM 1713 N N . PRO A 1 214 ? 11.590 -18.905 -16.940 1.00 95.62 214 PRO A N 1
ATOM 1714 C CA . PRO A 1 214 ? 10.145 -18.747 -17.056 1.00 95.62 214 PRO A CA 1
ATOM 1715 C C . PRO A 1 214 ? 9.321 -19.788 -16.292 1.00 95.62 214 PRO A C 1
ATOM 1717 O O . PRO A 1 214 ? 8.231 -19.456 -15.823 1.00 95.62 214 PRO A O 1
ATOM 1720 N N . ALA A 1 215 ? 9.820 -21.021 -16.142 1.00 94.38 215 ALA A N 1
ATOM 1721 C CA . ALA A 1 215 ? 9.113 -22.084 -15.430 1.00 94.38 215 ALA A CA 1
ATOM 1722 C C . ALA A 1 215 ? 8.988 -21.795 -13.923 1.00 94.38 215 ALA A C 1
ATOM 1724 O O . ALA A 1 215 ? 7.984 -22.150 -13.304 1.00 94.38 215 ALA A O 1
ATOM 1725 N N . GLU A 1 216 ? 9.958 -21.080 -13.346 1.00 94.94 216 GLU A N 1
ATOM 1726 C CA . GLU A 1 216 ? 9.966 -20.709 -11.927 1.00 94.94 216 GLU A CA 1
ATOM 1727 C C . GLU A 1 216 ? 9.227 -19.395 -11.640 1.00 94.94 216 GLU A C 1
ATOM 1729 O O . GLU A 1 216 ? 8.942 -19.086 -10.481 1.00 94.94 216 GLU A O 1
ATOM 1734 N N . ALA A 1 217 ? 8.842 -18.628 -12.669 1.00 96.31 217 ALA A N 1
ATOM 1735 C CA . ALA A 1 217 ? 8.150 -17.348 -12.496 1.00 96.31 217 ALA A CA 1
ATOM 1736 C C . ALA A 1 217 ? 6.872 -17.477 -11.647 1.00 96.31 217 ALA A C 1
ATOM 1738 O O . ALA A 1 217 ? 6.603 -16.617 -10.807 1.00 96.31 217 ALA A O 1
ATOM 1739 N N . LYS A 1 218 ? 6.130 -18.585 -11.797 1.00 95.44 218 LYS A N 1
ATOM 1740 C CA . LYS A 1 218 ? 4.946 -18.904 -10.980 1.00 95.44 218 LYS A CA 1
ATOM 1741 C C . LYS A 1 218 ? 5.283 -19.018 -9.490 1.00 95.44 218 LYS A C 1
ATOM 1743 O O . LYS A 1 218 ? 4.557 -18.460 -8.671 1.00 95.44 218 LYS A O 1
ATOM 1748 N N . ASN A 1 219 ? 6.373 -19.710 -9.155 1.00 94.75 219 ASN A N 1
ATOM 1749 C CA . ASN A 1 219 ? 6.798 -20.005 -7.780 1.00 94.75 219 ASN A CA 1
ATOM 1750 C C . ASN A 1 219 ? 7.485 -18.813 -7.105 1.00 94.75 219 ASN A C 1
ATOM 1752 O O . ASN A 1 219 ? 7.414 -18.653 -5.885 1.00 94.75 219 ASN A O 1
ATOM 1756 N N . ILE A 1 220 ? 8.156 -17.982 -7.905 1.00 96.44 220 ILE A N 1
ATOM 1757 C CA . ILE A 1 220 ? 8.785 -16.745 -7.448 1.00 96.44 220 ILE A CA 1
ATOM 1758 C C . ILE A 1 220 ? 7.715 -15.689 -7.185 1.00 96.44 220 ILE A C 1
ATOM 1760 O O . ILE A 1 220 ? 7.745 -15.044 -6.141 1.00 96.44 220 ILE A O 1
ATOM 1764 N N . SER A 1 221 ? 6.760 -15.510 -8.101 1.00 95.50 221 SER A N 1
ATOM 1765 C CA . SER A 1 221 ? 5.757 -14.452 -7.986 1.00 95.50 221 SER A CA 1
ATOM 1766 C C . SER A 1 221 ? 4.926 -14.557 -6.703 1.00 95.50 221 SER A C 1
ATOM 1768 O O . SER A 1 221 ? 4.577 -15.643 -6.242 1.00 95.50 221 SER A O 1
ATOM 1770 N N . ALA A 1 222 ? 4.571 -13.411 -6.128 1.00 94.94 222 ALA A N 1
ATOM 1771 C CA . ALA A 1 222 ? 3.836 -13.337 -4.870 1.00 94.94 222 ALA A CA 1
ATOM 1772 C C . ALA A 1 222 ? 2.624 -12.410 -4.980 1.00 94.94 222 ALA A C 1
ATOM 1774 O O . ALA A 1 222 ? 2.591 -11.506 -5.809 1.00 94.94 222 ALA A O 1
ATOM 1775 N N . LEU A 1 223 ? 1.610 -12.643 -4.147 1.00 93.81 223 LEU A N 1
ATOM 1776 C CA . LEU A 1 223 ? 0.560 -11.649 -3.925 1.00 93.81 223 LEU A CA 1
ATOM 1777 C C . LEU A 1 223 ? 1.154 -10.416 -3.209 1.00 93.81 223 LEU A C 1
ATOM 1779 O O . LEU A 1 223 ? 2.159 -10.555 -2.503 1.00 93.81 223 LEU A O 1
ATOM 1783 N N . PRO A 1 224 ? 0.547 -9.226 -3.361 1.00 92.69 224 PRO A N 1
ATOM 1784 C CA . PRO A 1 224 ? 1.078 -8.016 -2.755 1.00 92.69 224 PRO A CA 1
ATOM 1785 C C . PRO A 1 224 ? 0.987 -8.062 -1.229 1.00 92.69 224 PRO A C 1
ATOM 1787 O O . PRO A 1 224 ? 0.070 -8.640 -0.647 1.00 92.69 224 PRO A O 1
ATOM 1790 N N . TYR A 1 225 ? 1.943 -7.410 -0.571 1.00 90.88 225 TYR A N 1
ATOM 1791 C CA . TYR A 1 225 ? 2.152 -7.491 0.880 1.00 90.88 225 TYR A CA 1
ATOM 1792 C C . TYR A 1 225 ? 0.921 -7.180 1.757 1.00 90.88 225 TYR A C 1
ATOM 1794 O O . TYR A 1 225 ? 0.900 -7.561 2.926 1.00 90.88 225 TYR A O 1
ATOM 1802 N N . ASP A 1 226 ? -0.059 -6.426 1.264 1.00 88.62 226 ASP A N 1
ATOM 1803 C CA . ASP A 1 226 ? -1.194 -5.904 2.025 1.00 88.62 226 ASP A CA 1
ATOM 1804 C C . ASP A 1 226 ? -2.462 -6.764 1.945 1.00 88.62 226 ASP A C 1
ATOM 1806 O O . ASP A 1 226 ? -3.474 -6.403 2.551 1.00 88.62 226 ASP A O 1
ATOM 1810 N N . VAL A 1 227 ? -2.403 -7.917 1.272 1.00 88.50 227 VAL A N 1
ATOM 1811 C CA . VAL A 1 227 ? -3.538 -8.854 1.160 1.00 88.50 227 VAL A CA 1
ATOM 1812 C C . VAL A 1 227 ? -3.477 -10.024 2.135 1.00 88.50 227 VAL A C 1
ATOM 1814 O O . VAL A 1 227 ? -4.432 -10.791 2.213 1.00 88.50 227 VAL A O 1
ATOM 1817 N N . MET A 1 228 ? -2.383 -10.152 2.887 1.00 91.94 228 MET A N 1
ATOM 1818 C CA . MET A 1 228 ? -2.204 -11.221 3.865 1.00 91.94 228 MET A CA 1
ATOM 1819 C C . MET A 1 228 ? -1.614 -10.731 5.189 1.00 91.94 228 MET A C 1
ATOM 1821 O O . MET A 1 228 ? -0.993 -9.667 5.290 1.00 91.94 228 MET A O 1
ATOM 1825 N N . ASN A 1 229 ? -1.772 -11.540 6.229 1.00 92.88 229 ASN A N 1
ATOM 1826 C CA . ASN A 1 229 ? -1.054 -11.418 7.491 1.00 92.88 229 ASN A CA 1
ATOM 1827 C C . ASN A 1 229 ? 0.206 -12.313 7.517 1.00 92.88 229 ASN A C 1
ATOM 1829 O O . ASN A 1 229 ? 0.513 -13.020 6.561 1.00 92.88 229 ASN A O 1
ATOM 1833 N N . ARG A 1 230 ? 0.970 -12.264 8.616 1.00 93.62 230 ARG A N 1
ATOM 1834 C CA . ARG A 1 230 ? 2.239 -13.000 8.753 1.00 93.62 230 ARG A CA 1
ATOM 1835 C C . ARG A 1 230 ? 2.064 -14.522 8.723 1.00 93.62 230 ARG A C 1
ATOM 1837 O O . ARG A 1 230 ? 2.907 -15.205 8.154 1.00 93.62 230 ARG A O 1
ATOM 1844 N N . ALA A 1 231 ? 1.011 -15.049 9.345 1.00 93.62 231 ALA A N 1
ATOM 1845 C CA . ALA A 1 231 ? 0.756 -16.488 9.382 1.00 93.62 231 ALA A CA 1
ATOM 1846 C C . ALA A 1 231 ? 0.374 -17.009 7.990 1.00 93.62 231 ALA A C 1
ATOM 1848 O O . ALA A 1 231 ? 0.962 -17.976 7.521 1.00 93.62 231 ALA A O 1
ATOM 1849 N N . GLU A 1 232 ? -0.513 -16.293 7.298 1.00 93.62 232 GLU A N 1
ATOM 1850 C CA . GLU A 1 232 ? -0.870 -16.578 5.902 1.00 93.62 232 GLU A CA 1
ATOM 1851 C C . GLU A 1 232 ? 0.359 -16.496 4.984 1.00 93.62 232 GLU A C 1
ATOM 1853 O O . GLU A 1 232 ? 0.568 -17.374 4.155 1.00 93.62 232 GLU A O 1
ATOM 1858 N N . ALA A 1 233 ? 1.230 -15.493 5.163 1.00 94.62 233 ALA A N 1
ATOM 1859 C CA . ALA A 1 233 ? 2.470 -15.383 4.391 1.00 94.62 233 ALA A CA 1
ATOM 1860 C C . ALA A 1 233 ? 3.422 -16.573 4.621 1.00 94.62 233 ALA A C 1
ATOM 1862 O O . ALA A 1 233 ? 4.041 -17.048 3.669 1.00 94.62 233 ALA A O 1
ATOM 1863 N N . LYS A 1 234 ? 3.533 -17.076 5.862 1.00 95.00 234 LYS A N 1
ATOM 1864 C CA . LYS A 1 234 ? 4.325 -18.278 6.186 1.00 95.00 234 LYS A CA 1
ATOM 1865 C C . LYS A 1 234 ? 3.785 -19.517 5.473 1.00 95.00 234 LYS A C 1
ATOM 1867 O O . LYS A 1 234 ? 4.570 -20.272 4.907 1.00 95.00 234 LYS A O 1
ATOM 1872 N N . GLU A 1 235 ? 2.469 -19.706 5.498 1.00 94.56 235 GLU A N 1
ATOM 1873 C CA . GLU A 1 235 ? 1.793 -20.822 4.833 1.00 94.56 235 GLU A CA 1
ATOM 1874 C C . GLU A 1 235 ? 1.970 -20.750 3.310 1.00 94.56 235 GLU A C 1
ATOM 1876 O O . GLU A 1 235 ? 2.422 -21.710 2.693 1.00 94.56 235 GLU A O 1
ATOM 1881 N N . MET A 1 236 ? 1.730 -19.580 2.709 1.00 93.12 236 MET A N 1
ATOM 1882 C CA . MET A 1 236 ? 1.885 -19.369 1.264 1.00 93.12 236 MET A CA 1
ATOM 1883 C C . MET A 1 236 ? 3.328 -19.552 0.771 1.00 93.12 236 MET A C 1
ATOM 1885 O O . MET A 1 236 ? 3.533 -19.930 -0.378 1.00 93.12 236 MET A O 1
ATOM 1889 N N . ALA A 1 237 ? 4.334 -19.283 1.609 1.00 94.44 237 ALA A N 1
ATOM 1890 C CA . ALA A 1 237 ? 5.747 -19.454 1.262 1.00 94.44 237 ALA A CA 1
ATOM 1891 C C . ALA A 1 237 ? 6.295 -20.864 1.576 1.00 94.44 237 ALA A C 1
ATOM 1893 O O . ALA A 1 237 ? 7.479 -21.139 1.335 1.00 94.44 237 ALA A O 1
ATOM 1894 N N . GLN A 1 238 ? 5.478 -21.760 2.141 1.00 94.38 238 GLN A N 1
ATOM 1895 C CA . GLN A 1 238 ? 5.907 -23.098 2.533 1.00 94.38 238 GLN A CA 1
ATOM 1896 C C . GLN A 1 238 ? 6.307 -23.929 1.306 1.00 94.38 238 GLN A C 1
ATOM 1898 O O . GLN A 1 238 ? 5.574 -24.022 0.329 1.00 94.38 238 GLN A O 1
ATOM 1903 N N . GLY A 1 239 ? 7.497 -24.537 1.345 1.00 93.75 239 GLY A N 1
ATOM 1904 C CA . GLY A 1 239 ? 8.023 -25.326 0.223 1.00 93.75 239 GLY A CA 1
ATOM 1905 C C . GLY A 1 239 ? 8.506 -24.504 -0.980 1.00 93.75 239 GLY A C 1
ATOM 1906 O O . GLY A 1 239 ? 9.041 -25.086 -1.917 1.00 93.75 239 GLY A O 1
ATOM 1907 N N . LEU A 1 240 ? 8.388 -23.170 -0.940 1.00 94.56 240 LEU A N 1
ATOM 1908 C CA . LEU A 1 240 ? 8.831 -22.257 -1.996 1.00 94.56 240 LEU A CA 1
ATOM 1909 C C . LEU A 1 240 ? 10.062 -21.458 -1.518 1.00 94.56 240 LEU A C 1
ATOM 1911 O O . LEU A 1 240 ? 9.919 -20.395 -0.896 1.00 94.56 240 LEU A O 1
ATOM 1915 N N . PRO A 1 241 ? 11.295 -21.952 -1.750 1.00 93.25 241 PRO A N 1
ATOM 1916 C CA . PRO A 1 241 ? 12.515 -21.323 -1.233 1.00 93.25 241 PRO A CA 1
ATOM 1917 C C . PRO A 1 241 ? 12.784 -19.939 -1.837 1.00 93.25 241 PRO A C 1
ATOM 1919 O O . PRO A 1 241 ? 13.419 -19.110 -1.192 1.00 93.25 241 PRO A O 1
ATOM 1922 N N . HIS A 1 242 ? 12.265 -19.670 -3.037 1.00 95.69 242 HIS A N 1
ATOM 1923 C CA . HIS A 1 242 ? 12.459 -18.414 -3.766 1.00 95.69 242 HIS A CA 1
ATOM 1924 C C . HIS A 1 242 ? 11.163 -17.612 -3.944 1.00 95.69 242 HIS A C 1
ATOM 1926 O O . HIS A 1 242 ? 11.096 -16.736 -4.802 1.00 95.69 242 HIS A O 1
ATOM 1932 N N . SER A 1 243 ? 10.135 -17.886 -3.130 1.00 96.69 243 SER A N 1
ATOM 1933 C CA . SER A 1 243 ? 8.929 -17.054 -3.117 1.00 96.69 243 SER A CA 1
ATOM 1934 C C . SER A 1 243 ? 9.284 -15.615 -2.757 1.00 96.69 243 SER A C 1
ATOM 1936 O O . SER A 1 243 ? 9.915 -15.354 -1.728 1.00 96.69 243 SER A O 1
ATOM 1938 N N . TYR A 1 244 ? 8.808 -14.667 -3.559 1.00 97.38 244 TYR A N 1
ATOM 1939 C CA . TYR A 1 244 ? 9.070 -13.246 -3.363 1.00 97.38 244 TYR A CA 1
ATOM 1940 C C . TYR A 1 244 ? 8.409 -12.680 -2.091 1.00 97.38 244 TYR A C 1
ATOM 1942 O O . TYR A 1 244 ? 8.775 -11.597 -1.635 1.00 97.38 244 TYR A O 1
ATOM 1950 N N . LEU A 1 245 ? 7.523 -13.445 -1.431 1.00 96.75 245 LEU A N 1
ATOM 1951 C CA . LEU A 1 245 ? 7.054 -13.144 -0.072 1.00 96.75 245 LEU A CA 1
ATOM 1952 C C . LEU A 1 245 ? 8.205 -13.047 0.934 1.00 96.75 245 LEU A C 1
ATOM 1954 O O . LEU A 1 245 ? 8.120 -12.266 1.876 1.00 96.75 245 LEU A O 1
ATOM 1958 N N . ARG A 1 246 ? 9.310 -13.772 0.723 1.00 97.06 246 ARG A N 1
ATOM 1959 C CA . ARG A 1 246 ? 10.510 -13.667 1.572 1.00 97.06 246 ARG A CA 1
ATOM 1960 C C . ARG A 1 246 ? 11.169 -12.289 1.470 1.00 97.06 246 ARG A C 1
ATOM 1962 O O . ARG A 1 246 ? 11.853 -11.867 2.397 1.00 97.06 246 ARG A O 1
ATOM 1969 N N . VAL A 1 247 ? 10.921 -11.552 0.386 1.00 97.69 247 VAL A N 1
ATOM 1970 C CA . VAL A 1 247 ? 11.318 -10.147 0.252 1.00 97.69 247 VAL A CA 1
ATOM 1971 C C . VAL A 1 247 ? 10.226 -9.247 0.830 1.00 97.69 247 VAL A C 1
ATOM 1973 O O . VAL A 1 247 ? 10.474 -8.517 1.785 1.00 97.69 247 VAL A O 1
ATOM 1976 N N . THR A 1 248 ? 9.000 -9.303 0.303 1.00 95.88 248 THR A N 1
ATOM 1977 C CA . THR A 1 248 ? 7.946 -8.309 0.601 1.00 95.88 248 THR A CA 1
ATOM 1978 C C . THR A 1 248 ? 7.311 -8.448 1.988 1.00 95.88 248 THR A C 1
ATOM 1980 O O . THR A 1 248 ? 6.769 -7.463 2.511 1.00 95.88 248 THR A O 1
ATOM 1983 N N . ARG A 1 249 ? 7.414 -9.641 2.589 1.00 95.81 249 ARG A N 1
ATOM 1984 C CA . ARG A 1 249 ? 6.942 -10.046 3.924 1.00 95.81 249 ARG A CA 1
ATOM 1985 C C . ARG A 1 249 ? 8.050 -10.775 4.700 1.00 95.81 249 ARG A C 1
ATOM 1987 O O . ARG A 1 249 ? 7.811 -11.813 5.315 1.00 95.81 249 ARG A O 1
ATOM 1994 N N . SER A 1 250 ? 9.276 -10.251 4.667 1.00 96.44 250 SER A N 1
ATOM 1995 C CA . SER A 1 250 ? 10.463 -10.877 5.277 1.00 96.44 250 SER A CA 1
ATOM 1996 C C . SER A 1 250 ? 10.332 -11.176 6.777 1.00 96.44 250 SER A C 1
ATOM 1998 O O . SER A 1 250 ? 11.045 -12.029 7.302 1.00 96.44 250 SER A O 1
ATOM 2000 N N . GLU A 1 251 ? 9.390 -10.553 7.493 1.00 95.44 251 GLU A N 1
ATOM 2001 C CA . GLU A 1 251 ? 9.095 -10.924 8.875 1.00 95.44 251 GLU A CA 1
ATOM 2002 C C . GLU A 1 251 ? 8.568 -12.364 9.006 1.00 95.44 251 GLU A C 1
ATOM 2004 O O . GLU A 1 251 ? 8.619 -12.933 10.095 1.00 95.44 251 GLU A O 1
ATOM 2009 N N . LEU A 1 252 ? 8.101 -12.995 7.921 1.00 95.00 252 LEU A N 1
ATOM 2010 C CA . LEU A 1 252 ? 7.683 -14.399 7.917 1.00 95.00 252 LEU A CA 1
ATOM 2011 C C . LEU A 1 252 ? 8.818 -15.356 8.329 1.00 95.00 252 LEU A C 1
ATOM 2013 O O . LEU A 1 252 ? 8.531 -16.417 8.875 1.00 95.00 252 LEU A O 1
ATOM 2017 N N . GLU A 1 253 ? 10.085 -14.982 8.129 1.00 94.31 253 GLU A N 1
ATOM 2018 C CA . GLU A 1 253 ? 11.259 -15.805 8.477 1.00 94.31 253 GLU A CA 1
ATOM 2019 C C . GLU A 1 253 ? 11.877 -15.455 9.836 1.00 94.31 253 GLU A C 1
ATOM 2021 O O . GLU A 1 253 ? 12.789 -16.132 10.308 1.00 94.31 253 GLU A O 1
ATOM 2026 N N . LEU A 1 254 ? 11.375 -14.408 10.493 1.00 94.81 254 LEU A N 1
ATOM 2027 C CA . LEU A 1 254 ? 11.842 -14.002 11.814 1.00 94.81 254 LEU A CA 1
ATOM 2028 C C . LEU A 1 254 ? 11.019 -14.671 12.923 1.00 94.81 254 LEU A C 1
ATOM 2030 O O . LEU A 1 254 ? 9.939 -15.219 12.685 1.00 94.81 254 LEU A O 1
ATOM 2034 N N . ASP A 1 255 ? 11.513 -14.587 14.158 1.00 94.12 255 ASP A N 1
ATOM 2035 C CA . ASP A 1 255 ? 10.782 -15.024 15.352 1.00 94.12 255 ASP A CA 1
ATOM 2036 C C . ASP A 1 255 ? 9.493 -14.206 15.541 1.00 94.12 255 ASP A C 1
ATOM 2038 O O . ASP A 1 255 ? 9.488 -12.992 15.306 1.00 94.12 255 ASP A O 1
ATOM 2042 N N . ASP A 1 256 ? 8.395 -14.846 15.956 1.00 90.94 256 ASP A N 1
ATOM 2043 C CA . ASP A 1 256 ? 7.078 -14.199 16.074 1.00 90.94 256 ASP A CA 1
ATOM 2044 C C . ASP A 1 256 ? 7.045 -13.038 17.082 1.00 90.94 256 ASP A C 1
ATOM 2046 O O . ASP A 1 256 ? 6.200 -12.150 16.966 1.00 90.94 256 ASP A O 1
ATOM 2050 N N . SER A 1 257 ? 8.007 -12.981 18.008 1.00 92.06 257 SER A N 1
ATOM 2051 C CA . SER A 1 257 ? 8.202 -11.852 18.926 1.00 92.06 257 SER A CA 1
ATOM 2052 C C . SER A 1 257 ? 8.763 -10.588 18.263 1.00 92.06 257 SER A C 1
ATOM 2054 O O . SER A 1 257 ? 8.683 -9.505 18.849 1.00 92.06 257 SER A O 1
ATOM 2056 N N . VAL A 1 258 ? 9.333 -10.692 17.057 1.00 91.69 258 VAL A N 1
ATOM 2057 C CA . VAL A 1 258 ? 9.840 -9.539 16.304 1.00 91.69 258 VAL A CA 1
ATOM 2058 C C . VAL A 1 258 ? 8.668 -8.786 15.682 1.00 91.69 258 VAL A C 1
ATOM 2060 O O . VAL A 1 258 ? 7.892 -9.350 14.908 1.00 91.69 258 VAL A O 1
ATOM 2063 N N . ASP A 1 259 ? 8.564 -7.498 16.014 1.00 91.44 259 ASP A N 1
ATOM 2064 C CA . ASP A 1 259 ? 7.579 -6.587 15.435 1.00 91.44 259 ASP A CA 1
ATOM 2065 C C . ASP A 1 259 ? 7.786 -6.457 13.918 1.00 91.44 259 ASP A C 1
ATOM 2067 O O . ASP A 1 259 ? 8.914 -6.321 13.442 1.00 91.44 259 ASP A O 1
ATOM 2071 N N . ALA A 1 260 ? 6.690 -6.462 13.155 1.00 88.00 260 ALA A N 1
ATOM 2072 C CA . ALA A 1 260 ? 6.730 -6.398 11.692 1.00 88.00 260 ALA A CA 1
ATOM 2073 C C . ALA A 1 260 ? 7.377 -5.107 11.148 1.00 88.00 260 ALA A C 1
ATOM 2075 O O . ALA A 1 260 ? 7.763 -5.063 9.984 1.00 88.00 260 ALA A O 1
ATOM 2076 N N . TYR A 1 261 ? 7.524 -4.068 11.976 1.00 89.50 261 TYR A N 1
ATOM 2077 C CA . TYR A 1 261 ? 8.170 -2.806 11.623 1.00 89.50 261 TYR A CA 1
ATOM 2078 C C . TYR A 1 261 ? 9.580 -2.660 12.237 1.00 89.50 261 TYR A C 1
ATOM 2080 O O . TYR A 1 261 ? 10.170 -1.566 12.209 1.00 89.50 261 TYR A O 1
ATOM 2088 N N . ASP A 1 262 ? 10.158 -3.726 12.803 1.00 92.56 262 ASP A N 1
ATOM 2089 C CA . ASP A 1 262 ? 11.529 -3.717 13.323 1.00 92.56 262 ASP A CA 1
ATOM 2090 C C . ASP A 1 262 ? 12.548 -3.487 12.182 1.00 92.56 262 ASP A C 1
ATOM 2092 O O . ASP A 1 262 ? 12.402 -4.050 11.097 1.00 92.56 262 ASP A O 1
ATOM 2096 N N . PRO A 1 263 ? 13.603 -2.664 12.373 1.00 92.88 263 PRO A N 1
ATOM 2097 C CA . PRO A 1 263 ? 14.680 -2.498 11.391 1.00 92.88 263 PRO A CA 1
ATOM 2098 C C . PRO A 1 263 ? 15.242 -3.800 10.800 1.00 92.88 263 PRO A C 1
ATOM 2100 O O . PRO A 1 263 ? 15.622 -3.807 9.630 1.00 92.88 263 PRO A O 1
ATOM 2103 N N . LYS A 1 264 ? 15.274 -4.888 11.581 1.00 94.62 264 LYS A N 1
ATOM 2104 C CA . LYS A 1 264 ? 15.733 -6.208 11.132 1.00 94.62 264 LYS A CA 1
ATOM 2105 C C . LYS A 1 264 ? 14.893 -6.778 9.995 1.00 94.62 264 LYS A C 1
ATOM 2107 O O . LYS A 1 264 ? 15.455 -7.443 9.140 1.00 94.62 264 LYS A O 1
ATOM 2112 N N . VAL A 1 265 ? 13.591 -6.490 9.952 1.00 96.12 265 VAL A N 1
ATOM 2113 C CA . VAL A 1 265 ? 12.689 -6.955 8.885 1.00 96.12 265 VAL A CA 1
ATOM 2114 C C . VAL A 1 265 ? 13.171 -6.431 7.532 1.00 96.12 265 VAL A C 1
ATOM 2116 O O . VAL A 1 265 ? 13.383 -7.201 6.600 1.00 96.12 265 VAL A O 1
ATOM 2119 N N . TYR A 1 266 ? 13.441 -5.129 7.430 1.00 96.25 266 TYR A N 1
ATOM 2120 C CA . TYR A 1 266 ? 13.881 -4.510 6.173 1.00 96.25 266 TYR A CA 1
ATOM 2121 C C . TYR A 1 266 ? 15.306 -4.917 5.777 1.00 96.25 266 TYR A C 1
ATOM 2123 O O . TYR A 1 266 ? 15.582 -5.071 4.591 1.00 96.25 266 TYR A O 1
ATOM 2131 N N . ALA A 1 267 ? 16.198 -5.114 6.754 1.00 95.88 267 ALA A N 1
ATOM 2132 C CA . ALA A 1 267 ? 17.528 -5.666 6.495 1.00 95.88 267 ALA A CA 1
ATOM 2133 C C . ALA A 1 267 ? 17.432 -7.099 5.949 1.00 95.88 267 ALA A C 1
ATOM 2135 O O . ALA A 1 267 ? 18.073 -7.419 4.956 1.00 95.88 267 ALA A O 1
ATOM 2136 N N . HIS A 1 268 ? 16.556 -7.921 6.526 1.00 97.50 268 HIS A N 1
ATOM 2137 C CA . HIS A 1 268 ? 16.335 -9.286 6.064 1.00 97.50 268 HIS A CA 1
ATOM 2138 C C . HIS A 1 268 ? 15.677 -9.342 4.676 1.00 97.50 268 HIS A C 1
ATOM 2140 O O . HIS A 1 268 ? 16.053 -10.157 3.842 1.00 97.50 268 HIS A O 1
ATOM 2146 N N . ALA A 1 269 ? 14.765 -8.412 4.368 1.00 97.88 269 ALA A N 1
ATOM 2147 C CA . ALA A 1 269 ? 14.213 -8.274 3.017 1.00 97.88 269 ALA A CA 1
ATOM 2148 C C . ALA A 1 269 ? 15.313 -8.012 1.976 1.00 97.88 269 ALA A C 1
ATOM 2150 O O . ALA A 1 269 ? 15.273 -8.566 0.879 1.00 97.88 269 ALA A O 1
ATOM 2151 N N . ARG A 1 270 ? 16.304 -7.181 2.329 1.00 97.62 270 ARG A N 1
ATOM 2152 C CA . ARG A 1 270 ? 17.470 -6.917 1.483 1.00 97.62 270 ARG A CA 1
ATOM 2153 C C . ARG A 1 270 ? 18.348 -8.156 1.321 1.00 97.62 270 ARG A C 1
ATOM 2155 O O . ARG A 1 270 ? 18.689 -8.487 0.193 1.00 97.62 270 ARG A O 1
ATOM 2162 N N . GLU A 1 271 ? 18.659 -8.849 2.415 1.00 98.00 271 GLU A N 1
ATOM 2163 C CA . GLU A 1 271 ? 19.422 -10.107 2.390 1.00 98.00 271 GLU A CA 1
ATOM 2164 C C . GLU A 1 271 ? 18.767 -11.145 1.469 1.00 98.00 271 GLU A C 1
ATOM 2166 O O . GLU A 1 271 ? 19.449 -11.772 0.663 1.00 98.00 271 GLU A O 1
ATOM 2171 N N . ASN A 1 272 ? 17.442 -11.287 1.540 1.00 98.00 272 ASN A N 1
ATOM 2172 C CA . ASN A 1 272 ? 16.697 -12.220 0.702 1.00 98.00 272 ASN A CA 1
ATOM 2173 C C . ASN A 1 272 ? 16.700 -11.818 -0.775 1.00 98.00 272 ASN A C 1
ATOM 2175 O O . ASN A 1 272 ? 16.883 -12.681 -1.632 1.00 98.00 272 ASN A O 1
ATOM 2179 N N . LEU A 1 273 ? 16.551 -10.526 -1.083 1.00 98.12 273 LEU A N 1
ATOM 2180 C CA . LEU A 1 273 ? 16.642 -10.038 -2.459 1.00 98.12 273 LEU A CA 1
ATOM 2181 C C . LEU A 1 273 ? 18.044 -10.276 -3.042 1.00 98.12 273 LEU A C 1
ATOM 2183 O O . LEU A 1 273 ? 18.166 -10.842 -4.126 1.00 98.12 273 LEU A O 1
ATOM 2187 N N . ASP A 1 274 ? 19.092 -9.911 -2.298 1.00 97.44 274 ASP A N 1
ATOM 2188 C CA . ASP A 1 274 ? 20.488 -10.126 -2.696 1.00 97.44 274 ASP A CA 1
ATOM 2189 C C . ASP A 1 274 ? 20.792 -11.619 -2.877 1.00 97.44 274 ASP A C 1
ATOM 2191 O O . ASP A 1 274 ? 21.489 -12.004 -3.815 1.00 97.44 274 ASP A O 1
ATOM 2195 N N . LYS A 1 275 ? 20.234 -12.477 -2.015 1.00 97.38 275 LYS A N 1
ATOM 2196 C CA . LYS A 1 275 ? 20.363 -13.929 -2.130 1.00 97.38 275 LYS A CA 1
ATOM 2197 C C . LYS A 1 275 ? 19.713 -14.461 -3.405 1.00 97.38 275 LYS A C 1
ATOM 2199 O O . LYS A 1 275 ? 20.345 -15.240 -4.101 1.00 97.38 275 LYS A O 1
ATOM 2204 N N . MET A 1 276 ? 18.502 -14.023 -3.754 1.00 97.94 276 MET A N 1
ATOM 2205 C CA . MET A 1 276 ? 17.850 -14.453 -5.001 1.00 97.94 276 MET A CA 1
ATOM 2206 C C . MET A 1 276 ? 18.652 -14.048 -6.250 1.00 97.94 276 MET A C 1
ATOM 2208 O O . MET A 1 276 ? 18.673 -14.795 -7.230 1.00 97.94 276 MET A O 1
ATOM 2212 N N . ILE A 1 277 ? 19.326 -12.892 -6.206 1.00 97.38 277 ILE A N 1
ATOM 2213 C CA . ILE A 1 277 ? 20.253 -12.446 -7.259 1.00 97.38 277 ILE A CA 1
ATOM 2214 C C . ILE A 1 277 ? 21.501 -13.339 -7.288 1.00 97.38 277 ILE A C 1
ATOM 2216 O O . ILE A 1 277 ? 21.901 -13.807 -8.351 1.00 97.38 277 ILE A O 1
ATOM 2220 N N . ALA A 1 278 ? 22.113 -13.592 -6.128 1.00 97.62 278 ALA A N 1
ATOM 2221 C CA . ALA A 1 278 ? 23.321 -14.409 -6.007 1.00 97.62 278 ALA A CA 1
ATOM 2222 C C . ALA A 1 278 ? 23.092 -15.875 -6.414 1.00 97.62 278 ALA A C 1
ATOM 2224 O O . ALA A 1 278 ? 23.957 -16.474 -7.050 1.00 97.62 278 ALA A O 1
ATOM 2225 N N . ASP A 1 279 ? 21.914 -16.419 -6.102 1.00 96.56 279 ASP A N 1
ATOM 2226 C CA . ASP A 1 279 ? 21.471 -17.759 -6.495 1.00 96.56 279 ASP A CA 1
ATOM 2227 C C . ASP A 1 279 ? 21.136 -17.834 -8.004 1.00 96.56 279 ASP A C 1
ATOM 2229 O O . ASP A 1 279 ? 20.901 -18.918 -8.534 1.00 96.56 279 ASP A O 1
ATOM 2233 N N . GLY A 1 280 ? 21.122 -16.699 -8.720 1.00 97.06 280 GLY A N 1
ATOM 2234 C CA . GLY A 1 280 ? 20.863 -16.627 -10.163 1.00 97.06 280 GLY A CA 1
ATOM 2235 C C . GLY A 1 280 ? 19.402 -16.859 -10.555 1.00 97.06 280 GLY A C 1
ATOM 2236 O O . GLY A 1 280 ? 19.108 -17.106 -11.722 1.00 97.06 280 GLY A O 1
ATOM 2237 N N . VAL A 1 281 ? 18.484 -16.787 -9.590 1.00 97.75 281 VAL A N 1
ATOM 2238 C CA . VAL A 1 281 ? 17.052 -17.061 -9.780 1.00 97.75 281 VAL A CA 1
ATOM 2239 C C . VAL A 1 281 ? 16.344 -15.863 -10.409 1.00 97.75 281 VAL A C 1
ATOM 2241 O O . VAL A 1 281 ? 15.431 -16.017 -11.222 1.00 97.75 281 VAL A O 1
ATOM 2244 N N . ILE A 1 282 ? 16.800 -14.660 -10.060 1.00 98.00 282 ILE A N 1
ATOM 2245 C CA . ILE A 1 282 ? 16.394 -13.398 -10.677 1.00 98.00 282 ILE A CA 1
ATOM 2246 C C . ILE A 1 282 ? 17.631 -12.651 -11.179 1.00 98.00 282 ILE A C 1
ATOM 2248 O O . ILE A 1 282 ? 18.676 -12.660 -10.530 1.00 98.00 282 ILE A O 1
ATOM 2252 N N . ALA A 1 283 ? 17.520 -11.989 -12.327 1.00 97.94 283 ALA A N 1
ATOM 2253 C CA . ALA A 1 283 ? 18.605 -11.202 -12.906 1.00 97.94 283 ALA A CA 1
ATOM 2254 C C . ALA A 1 283 ? 18.073 -9.954 -13.612 1.00 97.94 283 ALA A C 1
ATOM 2256 O O . ALA A 1 283 ? 16.897 -9.885 -13.975 1.00 97.94 283 ALA A O 1
ATOM 2257 N N . HIS A 1 284 ? 18.947 -8.959 -13.775 1.00 97.88 284 HIS A N 1
ATOM 2258 C CA . HIS A 1 284 ? 18.629 -7.763 -14.544 1.00 97.88 284 HIS A CA 1
ATOM 2259 C C . HIS A 1 284 ? 18.572 -8.064 -16.038 1.00 97.88 284 HIS A C 1
ATOM 2261 O O . HIS A 1 284 ? 19.429 -8.769 -16.579 1.00 97.88 284 HIS A O 1
ATOM 2267 N N . ASP A 1 285 ? 17.619 -7.433 -16.715 1.00 97.50 285 ASP A N 1
ATOM 2268 C CA . ASP A 1 285 ? 17.664 -7.308 -18.163 1.00 97.50 285 ASP A CA 1
ATOM 2269 C C . ASP A 1 285 ? 18.927 -6.577 -18.637 1.00 97.50 285 ASP A C 1
ATOM 2271 O O . ASP A 1 285 ? 19.509 -5.727 -17.956 1.00 97.50 285 ASP A O 1
ATOM 2275 N N . LYS A 1 286 ? 19.367 -6.920 -19.851 1.00 95.88 286 LYS A N 1
ATOM 2276 C CA . LYS A 1 286 ? 20.617 -6.402 -20.431 1.00 95.88 286 LYS A CA 1
ATOM 2277 C C . LYS A 1 286 ? 20.531 -4.918 -20.793 1.00 95.88 286 LYS A C 1
ATOM 2279 O O . LYS A 1 286 ? 21.565 -4.261 -20.915 1.00 95.88 286 LYS A O 1
ATOM 2284 N N . LYS A 1 287 ? 19.318 -4.403 -20.997 1.00 96.94 287 LYS A N 1
ATOM 2285 C CA . LYS A 1 287 ? 19.042 -3.014 -21.359 1.00 96.94 287 LYS A CA 1
ATOM 2286 C C . LYS A 1 287 ? 17.680 -2.568 -20.839 1.00 96.94 287 LYS A C 1
ATOM 2288 O O . LYS A 1 287 ? 16.923 -3.380 -20.314 1.00 96.94 287 LYS A O 1
ATOM 2293 N N . ASP A 1 288 ? 17.402 -1.279 -20.986 1.00 97.88 288 ASP A N 1
ATOM 2294 C CA . ASP A 1 288 ? 16.126 -0.706 -20.581 1.00 97.88 288 ASP A CA 1
ATOM 2295 C C . ASP A 1 288 ? 15.021 -1.182 -21.525 1.00 97.88 288 ASP A C 1
ATOM 2297 O O . ASP A 1 288 ? 15.106 -0.995 -22.741 1.00 97.88 288 ASP A O 1
ATOM 2301 N N . CYS A 1 289 ? 13.976 -1.774 -20.954 1.00 98.56 289 CYS A N 1
ATOM 2302 C CA . CYS A 1 289 ? 12.832 -2.293 -21.694 1.00 98.56 289 CYS A CA 1
ATOM 2303 C C . CYS A 1 289 ? 11.519 -1.745 -21.122 1.00 98.56 289 CYS A C 1
ATOM 2305 O O . CYS A 1 289 ? 11.456 -1.274 -19.983 1.00 98.56 289 CYS A O 1
ATOM 2307 N N . LEU A 1 290 ? 10.460 -1.817 -21.926 1.00 98.75 290 LEU A N 1
ATOM 2308 C CA . LEU A 1 290 ? 9.081 -1.762 -21.434 1.00 98.75 290 LEU A CA 1
ATOM 2309 C C . LEU A 1 290 ? 8.530 -3.187 -21.383 1.00 98.75 290 LEU A C 1
ATOM 2311 O O . LEU A 1 290 ? 9.047 -4.073 -22.061 1.00 98.75 290 LEU A O 1
ATOM 2315 N N . TYR A 1 291 ? 7.467 -3.420 -20.619 1.00 98.75 291 TYR A N 1
ATOM 2316 C CA . TYR A 1 291 ? 6.862 -4.751 -20.529 1.00 98.75 291 TYR A CA 1
ATOM 2317 C C . TYR A 1 291 ? 5.349 -4.650 -20.626 1.00 98.75 291 TYR A C 1
ATOM 2319 O O . TYR A 1 291 ? 4.762 -3.628 -20.284 1.00 98.75 291 TYR A O 1
ATOM 2327 N N . ILE A 1 292 ? 4.702 -5.714 -21.081 1.00 98.69 292 ILE A N 1
ATOM 2328 C CA . ILE A 1 292 ? 3.243 -5.833 -21.058 1.00 98.69 292 ILE A CA 1
ATOM 2329 C C . ILE A 1 292 ? 2.905 -6.885 -20.021 1.00 98.69 292 ILE A C 1
ATOM 2331 O O . ILE A 1 292 ? 3.473 -7.974 -20.059 1.00 98.69 292 ILE A O 1
ATOM 2335 N N . TYR A 1 293 ? 1.977 -6.574 -19.123 1.00 98.44 293 TYR A N 1
ATOM 2336 C CA . TYR A 1 293 ? 1.441 -7.521 -18.158 1.00 98.44 293 TYR A CA 1
ATOM 2337 C C . TYR A 1 293 ? -0.049 -7.734 -18.403 1.00 98.44 293 TYR A C 1
ATOM 2339 O O . TYR A 1 293 ? -0.841 -6.794 -18.321 1.00 98.44 293 TYR A O 1
ATOM 2347 N N . ARG A 1 294 ? -0.429 -8.978 -18.696 1.00 97.69 294 ARG A N 1
ATOM 2348 C CA . ARG A 1 294 ? -1.820 -9.416 -18.806 1.00 97.69 294 ARG A CA 1
ATOM 2349 C C . ARG A 1 294 ? -2.226 -10.183 -17.558 1.00 97.69 294 ARG A C 1
ATOM 2351 O O . ARG A 1 294 ? -1.511 -11.081 -17.111 1.00 97.69 294 ARG A O 1
ATOM 2358 N N . GLN A 1 295 ? -3.418 -9.878 -17.058 1.00 96.75 295 GLN A N 1
ATOM 2359 C CA . GLN A 1 295 ? -4.109 -10.680 -16.055 1.00 96.75 295 GLN A CA 1
ATOM 2360 C C . GLN A 1 295 ? -5.410 -11.233 -16.638 1.00 96.75 295 GLN A C 1
ATOM 2362 O O . GLN A 1 295 ? -6.139 -10.506 -17.311 1.00 96.75 295 GLN A O 1
ATOM 2367 N N . THR A 1 296 ? -5.701 -12.506 -16.361 1.00 95.12 296 THR A N 1
ATOM 2368 C CA . THR A 1 296 ? -6.921 -13.185 -16.821 1.00 95.12 296 THR A CA 1
ATOM 2369 C C . THR A 1 296 ? -7.721 -13.707 -15.635 1.00 95.12 296 THR A C 1
ATOM 2371 O O . THR A 1 296 ? -7.193 -14.446 -14.807 1.00 95.12 296 THR A O 1
ATOM 2374 N N . MET A 1 297 ? -9.003 -13.350 -15.564 1.00 92.19 297 MET A N 1
ATOM 2375 C CA . MET A 1 297 ? -9.941 -13.798 -14.533 1.00 92.19 297 MET A CA 1
ATOM 2376 C C . MET A 1 297 ? -11.313 -14.050 -15.154 1.00 92.19 297 MET A C 1
ATOM 2378 O O . MET A 1 297 ? -11.895 -13.152 -15.756 1.00 92.19 297 MET A O 1
ATOM 2382 N N . ASN A 1 298 ? -11.858 -15.257 -14.972 1.00 86.31 298 ASN A N 1
ATOM 2383 C CA . ASN A 1 298 ? -13.199 -15.633 -15.446 1.00 86.31 298 ASN A CA 1
ATOM 2384 C C . ASN A 1 298 ? -13.429 -15.325 -16.942 1.00 86.31 298 ASN A C 1
ATOM 2386 O O . ASN A 1 298 ? -14.462 -14.778 -17.321 1.00 86.31 298 ASN A O 1
ATOM 2390 N N . GLY A 1 299 ? -12.432 -15.617 -17.786 1.00 85.44 299 GLY A N 1
ATOM 2391 C CA . GLY A 1 299 ? -12.473 -15.356 -19.231 1.00 85.44 299 GLY A CA 1
ATOM 2392 C C . GLY A 1 299 ? -12.308 -13.886 -19.636 1.00 85.44 299 GLY A C 1
ATOM 2393 O O . GLY A 1 299 ? -12.275 -13.592 -20.827 1.00 85.44 299 GLY A O 1
ATOM 2394 N N . ARG A 1 300 ? -12.182 -12.960 -18.676 1.00 91.00 300 ARG A N 1
ATOM 2395 C CA . ARG A 1 300 ? -11.851 -11.556 -18.929 1.00 91.00 300 ARG A CA 1
ATOM 2396 C C . ARG A 1 300 ? -10.348 -11.347 -18.833 1.00 91.00 300 ARG A C 1
ATOM 2398 O O . ARG A 1 300 ? -9.729 -11.766 -17.857 1.00 91.00 300 ARG A O 1
ATOM 2405 N N . GLU A 1 301 ? -9.803 -10.618 -19.794 1.00 94.25 301 GLU A N 1
ATOM 2406 C CA . GLU A 1 301 ? -8.412 -10.181 -19.802 1.00 94.25 301 GLU A CA 1
ATOM 2407 C C . GLU A 1 301 ? -8.314 -8.683 -19.491 1.00 94.25 301 GLU A C 1
ATOM 2409 O O . GLU A 1 301 ? -9.227 -7.913 -19.796 1.00 94.25 301 GLU A O 1
ATOM 2414 N N . GLN A 1 302 ? -7.202 -8.275 -18.883 1.00 95.12 302 GLN A N 1
ATOM 2415 C CA . GLN A 1 302 ? -6.790 -6.877 -18.784 1.00 95.12 302 GLN A CA 1
ATOM 2416 C C . GLN A 1 302 ? -5.288 -6.768 -19.023 1.00 95.12 302 GLN A C 1
ATOM 2418 O O . GLN A 1 302 ? -4.516 -7.584 -18.518 1.00 95.12 302 GLN A O 1
ATOM 2423 N N . TYR A 1 303 ? -4.886 -5.756 -19.785 1.00 97.00 303 TYR A N 1
ATOM 2424 C CA . TYR A 1 303 ? -3.514 -5.551 -20.241 1.00 97.00 303 TYR A CA 1
ATOM 2425 C C . TYR A 1 303 ? -2.984 -4.224 -19.712 1.00 97.00 303 TYR A C 1
ATOM 2427 O O . TYR A 1 303 ? -3.636 -3.194 -19.871 1.00 97.00 303 TYR A O 1
ATOM 2435 N N . GLY A 1 304 ? -1.803 -4.242 -19.107 1.00 97.44 304 GLY A N 1
ATOM 2436 C CA . GLY A 1 304 ? -1.141 -3.055 -18.587 1.00 97.44 304 GLY A CA 1
ATOM 2437 C C . GLY A 1 304 ? 0.284 -2.923 -19.107 1.00 97.44 304 GLY A C 1
ATOM 2438 O O . GLY A 1 304 ? 0.990 -3.919 -19.268 1.00 97.44 304 GLY A O 1
ATOM 2439 N N . LEU A 1 305 ? 0.716 -1.688 -19.356 1.00 98.56 305 LEU A N 1
ATOM 2440 C CA . LEU A 1 305 ? 2.104 -1.370 -19.684 1.00 98.56 305 LEU A CA 1
ATOM 2441 C C . LEU A 1 305 ? 2.907 -1.216 -18.390 1.00 98.56 305 LEU A C 1
ATOM 2443 O O . LEU A 1 305 ? 2.607 -0.342 -17.582 1.00 98.56 305 LEU A O 1
ATOM 2447 N N . VAL A 1 306 ? 3.928 -2.041 -18.197 1.00 98.75 306 VAL A N 1
ATOM 2448 C CA . VAL A 1 306 ? 4.864 -1.944 -17.074 1.00 98.75 306 VAL A CA 1
ATOM 2449 C C . VAL A 1 306 ? 6.010 -1.015 -17.452 1.00 98.75 306 VAL A C 1
ATOM 2451 O O . VAL A 1 306 ? 6.702 -1.231 -18.452 1.00 98.75 306 VAL A O 1
ATOM 2454 N N . CYS A 1 307 ? 6.212 0.013 -16.639 1.00 98.62 307 CYS A N 1
ATOM 2455 C CA . CYS A 1 307 ? 7.226 1.039 -16.836 1.00 98.62 307 CYS A CA 1
ATOM 2456 C C . CYS A 1 307 ? 7.578 1.709 -15.504 1.00 98.62 307 CYS A C 1
ATOM 2458 O O . CYS A 1 307 ? 6.963 1.440 -14.469 1.00 98.62 307 CYS A O 1
ATOM 2460 N N . CYS A 1 308 ? 8.526 2.639 -15.539 1.00 98.50 308 CYS A N 1
ATOM 2461 C CA . CYS A 1 308 ? 8.744 3.570 -14.442 1.00 98.50 308 CYS A CA 1
ATOM 2462 C C . CYS A 1 308 ? 8.094 4.923 -14.744 1.00 98.50 308 CYS A C 1
ATOM 2464 O O . CYS A 1 308 ? 8.102 5.384 -15.887 1.00 98.50 308 CYS A O 1
ATOM 2466 N N . VAL A 1 309 ? 7.528 5.551 -13.715 1.00 98.19 309 VAL A N 1
ATOM 2467 C CA . VAL A 1 309 ? 6.927 6.894 -13.778 1.00 98.19 309 VAL A CA 1
ATOM 2468 C C . VAL A 1 309 ? 7.712 7.867 -12.893 1.00 98.19 309 VAL A C 1
ATOM 2470 O O . VAL A 1 309 ? 8.266 7.429 -11.877 1.00 98.19 309 VAL A O 1
ATOM 2473 N N . PRO A 1 310 ? 7.785 9.168 -13.234 1.00 97.19 310 PRO A N 1
ATOM 2474 C CA . PRO A 1 310 ? 8.451 10.160 -12.399 1.00 97.19 310 PRO A CA 1
ATOM 2475 C C . PRO A 1 310 ? 7.872 10.213 -10.985 1.00 97.19 310 PRO A C 1
ATOM 2477 O O . PRO A 1 310 ? 6.659 10.272 -10.778 1.00 97.19 310 PRO A O 1
ATOM 2480 N N . ALA A 1 311 ? 8.748 10.271 -9.986 1.00 95.50 311 ALA A N 1
ATOM 2481 C CA . ALA A 1 311 ? 8.343 10.507 -8.606 1.00 95.50 311 ALA A CA 1
ATOM 2482 C C . ALA A 1 311 ? 7.679 11.881 -8.424 1.00 95.50 311 ALA A C 1
ATOM 2484 O O . ALA A 1 311 ? 6.774 12.029 -7.603 1.00 95.50 311 ALA A O 1
ATOM 2485 N N . GLU A 1 312 ? 8.105 12.877 -9.202 1.00 93.75 312 GLU A N 1
ATOM 2486 C CA . GLU A 1 312 ? 7.538 14.225 -9.170 1.00 93.75 312 GLU A CA 1
ATOM 2487 C C . GLU A 1 312 ? 6.077 14.276 -9.631 1.00 93.75 312 GLU A C 1
ATOM 2489 O O . GLU A 1 312 ? 5.307 15.066 -9.087 1.00 93.75 312 GLU A O 1
ATOM 2494 N N . ASP A 1 313 ? 5.648 13.382 -10.527 1.00 95.25 313 ASP A N 1
ATOM 2495 C CA . ASP A 1 313 ? 4.272 13.339 -11.037 1.00 95.25 313 ASP A CA 1
ATOM 2496 C C . ASP A 1 313 ? 3.248 13.077 -9.923 1.00 95.25 313 ASP A C 1
ATOM 2498 O O . ASP A 1 313 ? 2.110 13.555 -9.991 1.00 95.25 313 ASP A O 1
ATOM 2502 N N . TYR A 1 314 ? 3.663 12.378 -8.858 1.00 94.00 314 TYR A N 1
ATOM 2503 C CA . TYR A 1 314 ? 2.863 12.172 -7.647 1.00 94.00 314 TYR A CA 1
ATOM 2504 C C . TYR A 1 314 ? 2.606 13.475 -6.873 1.00 94.00 314 TYR A C 1
ATOM 2506 O O . TYR A 1 314 ? 1.514 13.682 -6.336 1.00 94.00 314 TYR A O 1
ATOM 2514 N N . PHE A 1 315 ? 3.602 14.362 -6.809 1.00 89.44 315 PHE A N 1
ATOM 2515 C CA . PHE A 1 315 ? 3.501 15.652 -6.119 1.00 89.44 315 PHE A CA 1
ATOM 2516 C C . PHE A 1 315 ? 2.860 16.724 -7.010 1.00 89.44 315 PHE A C 1
ATOM 2518 O O . PHE A 1 315 ? 2.086 17.547 -6.527 1.00 89.44 315 PHE A O 1
ATOM 2525 N N . ASN A 1 316 ? 3.106 16.660 -8.320 1.00 88.56 316 ASN A N 1
ATOM 2526 C CA . ASN A 1 316 ? 2.593 17.601 -9.316 1.00 88.56 316 ASN A CA 1
ATOM 2527 C C . ASN A 1 316 ? 1.125 17.343 -9.700 1.00 88.56 316 ASN A C 1
ATOM 2529 O O . ASN A 1 316 ? 0.527 18.123 -10.441 1.00 88.56 316 ASN A O 1
ATOM 2533 N N . GLY A 1 317 ? 0.521 16.260 -9.199 1.00 89.44 317 GLY A N 1
ATOM 2534 C CA . GLY A 1 317 ? -0.871 15.912 -9.482 1.00 89.44 317 GLY A CA 1
ATOM 2535 C C . GLY A 1 317 ? -1.110 15.435 -10.916 1.00 89.44 317 GLY A C 1
ATOM 2536 O O . GLY A 1 317 ? -2.247 15.526 -11.389 1.00 89.44 317 GLY A O 1
ATOM 2537 N N . ILE A 1 318 ? -0.056 14.944 -11.581 1.00 94.75 318 ILE A N 1
ATOM 2538 C CA . ILE A 1 318 ? -0.127 14.191 -12.843 1.00 94.75 318 ILE A CA 1
ATOM 2539 C C . ILE A 1 318 ? -0.536 12.745 -12.541 1.00 94.75 318 ILE A C 1
ATOM 2541 O O . ILE A 1 318 ? -1.364 12.179 -13.247 1.00 94.75 318 ILE A O 1
ATOM 2545 N N . ILE A 1 319 ? -0.043 12.179 -11.436 1.00 96.62 319 ILE A N 1
ATOM 2546 C CA . ILE A 1 319 ? -0.574 10.949 -10.842 1.00 96.62 319 ILE A CA 1
ATOM 2547 C C . ILE A 1 319 ? -1.602 11.352 -9.782 1.00 96.62 319 ILE A C 1
ATOM 2549 O O . ILE A 1 319 ? -1.274 11.861 -8.707 1.00 96.62 319 ILE A O 1
ATOM 2553 N N . LYS A 1 320 ? -2.878 11.168 -10.114 1.00 95.06 320 LYS A N 1
ATOM 2554 C CA . LYS A 1 320 ? -4.024 11.564 -9.302 1.00 95.06 320 LYS A CA 1
ATOM 2555 C C . LYS A 1 320 ? -4.284 10.572 -8.175 1.00 95.06 320 LYS A C 1
ATOM 2557 O O . LYS A 1 320 ? -4.285 9.353 -8.360 1.00 95.06 320 LYS A O 1
ATOM 2562 N N . LYS A 1 321 ? -4.575 11.142 -7.008 1.00 92.75 321 LYS A N 1
ATOM 2563 C CA . LYS A 1 321 ? -4.954 10.446 -5.777 1.00 92.75 321 LYS A CA 1
ATOM 2564 C C . LYS A 1 321 ? -6.444 10.658 -5.543 1.00 92.75 321 LYS A C 1
ATOM 2566 O O . LYS A 1 321 ? -6.937 11.757 -5.777 1.00 92.75 321 LYS A O 1
ATOM 2571 N N . HIS A 1 322 ? -7.121 9.644 -5.027 1.00 88.19 322 HIS A N 1
ATOM 2572 C CA . HIS A 1 322 ? -8.524 9.738 -4.602 1.00 88.19 322 HIS A CA 1
ATOM 2573 C C . HIS A 1 322 ? -8.784 9.004 -3.279 1.00 88.19 322 HIS A C 1
ATOM 2575 O O . HIS A 1 322 ? -9.918 8.936 -2.817 1.00 88.19 322 HIS A O 1
ATOM 2581 N N . GLU A 1 323 ? -7.734 8.506 -2.624 1.00 84.81 323 GLU A N 1
ATOM 2582 C CA . GLU A 1 323 ? -7.792 7.893 -1.299 1.00 84.81 323 GLU A CA 1
ATOM 2583 C C . GLU A 1 323 ? -6.717 8.496 -0.385 1.00 84.81 323 GLU A C 1
ATOM 2585 O O . GLU A 1 323 ? -5.621 8.858 -0.824 1.00 84.81 323 GLU A O 1
ATOM 2590 N N . LEU A 1 324 ? -7.030 8.593 0.911 1.00 81.19 324 LEU A N 1
ATOM 2591 C CA . LEU A 1 324 ? -6.050 8.952 1.931 1.00 81.19 324 LEU A CA 1
ATOM 2592 C C . LEU A 1 324 ? -5.264 7.721 2.373 1.00 81.19 324 LEU A C 1
ATOM 2594 O O . LEU A 1 324 ? -5.815 6.729 2.850 1.00 81.19 324 LEU A O 1
ATOM 2598 N N . THR A 1 325 ? -3.951 7.841 2.303 1.00 79.88 325 THR A N 1
ATOM 2599 C CA . THR A 1 325 ? -2.998 6.880 2.842 1.00 79.88 325 THR A CA 1
ATOM 2600 C C . THR A 1 325 ? -2.883 6.985 4.360 1.00 79.88 325 THR A C 1
ATOM 2602 O O . THR A 1 325 ? -3.099 8.035 4.975 1.00 79.88 325 THR A O 1
ATOM 2605 N N . ARG A 1 326 ? -2.495 5.879 5.000 1.00 77.75 326 ARG A N 1
ATOM 2606 C CA . ARG A 1 326 ? -2.158 5.885 6.426 1.00 77.75 326 ARG A CA 1
ATOM 2607 C C . ARG A 1 326 ? -0.660 6.082 6.629 1.00 77.75 326 ARG A C 1
ATOM 2609 O O . ARG A 1 326 ? 0.146 5.336 6.079 1.00 77.75 326 ARG A O 1
ATOM 2616 N N . ALA A 1 327 ? -0.292 7.028 7.491 1.00 80.12 327 ALA A N 1
ATOM 2617 C CA . ALA A 1 327 ? 1.106 7.388 7.736 1.00 80.12 327 ALA A CA 1
ATOM 2618 C C . ALA A 1 327 ? 1.979 6.215 8.226 1.00 80.12 327 ALA A C 1
ATOM 2620 O O . ALA A 1 327 ? 3.151 6.141 7.872 1.00 80.12 327 ALA A O 1
ATOM 2621 N N . ASP A 1 328 ? 1.422 5.293 9.019 1.00 80.12 328 ASP A N 1
ATOM 2622 C CA . ASP A 1 328 ? 2.128 4.089 9.476 1.00 80.12 328 ASP A CA 1
ATOM 2623 C C . ASP A 1 328 ? 2.435 3.129 8.318 1.00 80.12 328 ASP A C 1
ATOM 2625 O O . ASP A 1 328 ? 3.537 2.590 8.241 1.00 80.12 328 ASP A O 1
ATOM 2629 N N . LYS A 1 329 ? 1.490 2.964 7.385 1.00 85.31 329 LYS A N 1
ATOM 2630 C CA . LYS A 1 329 ? 1.654 2.120 6.193 1.00 85.31 329 LYS A CA 1
ATOM 2631 C C . LYS A 1 329 ? 2.593 2.731 5.160 1.00 85.31 329 LYS A C 1
ATOM 2633 O O . LYS A 1 329 ? 3.377 2.003 4.558 1.00 85.31 329 LYS A O 1
ATOM 2638 N N . GLU A 1 330 ? 2.556 4.046 4.979 1.00 87.62 330 GLU A N 1
ATOM 2639 C CA . GLU A 1 330 ? 3.534 4.729 4.130 1.00 87.62 330 GLU A CA 1
ATOM 2640 C C . GLU A 1 330 ? 4.955 4.619 4.677 1.00 87.62 330 GLU A C 1
ATOM 2642 O O . GLU A 1 330 ? 5.885 4.380 3.915 1.00 87.62 330 GLU A O 1
ATOM 2647 N N . GLU A 1 331 ? 5.138 4.814 5.986 1.00 88.62 331 GLU A N 1
ATOM 2648 C CA . GLU A 1 331 ? 6.463 4.767 6.608 1.00 88.62 331 GLU A CA 1
ATOM 2649 C C . GLU A 1 331 ? 7.072 3.369 6.516 1.00 88.62 331 GLU A C 1
ATOM 2651 O O . GLU A 1 331 ? 8.250 3.219 6.197 1.00 88.62 331 GLU A O 1
ATOM 2656 N N . ASP A 1 332 ? 6.258 2.345 6.748 1.00 92.19 332 ASP A N 1
ATOM 2657 C CA . ASP A 1 332 ? 6.644 0.958 6.542 1.00 92.19 332 ASP A CA 1
ATOM 2658 C C . ASP A 1 332 ? 7.122 0.697 5.105 1.00 92.19 332 ASP A C 1
ATOM 2660 O O . ASP A 1 332 ? 8.229 0.196 4.893 1.00 92.19 332 ASP A O 1
ATOM 2664 N N . ARG A 1 333 ? 6.334 1.106 4.103 1.00 94.56 333 ARG A N 1
ATOM 2665 C CA . ARG A 1 333 ? 6.707 0.923 2.695 1.00 94.56 333 ARG A CA 1
ATOM 2666 C C . ARG A 1 333 ? 7.916 1.753 2.282 1.00 94.56 333 ARG A C 1
ATOM 2668 O O . ARG A 1 333 ? 8.761 1.243 1.554 1.00 94.56 333 ARG A O 1
ATOM 2675 N N . LEU A 1 334 ? 8.058 2.978 2.785 1.00 94.94 334 LEU A N 1
ATOM 2676 C CA . LEU A 1 334 ? 9.246 3.801 2.560 1.00 94.94 334 LEU A CA 1
ATOM 2677 C C . LEU A 1 334 ? 10.506 3.099 3.081 1.00 94.94 334 LEU A C 1
ATOM 2679 O O . LEU A 1 334 ? 11.499 3.001 2.365 1.00 94.94 334 LEU A O 1
ATOM 2683 N N . ARG A 1 335 ? 10.467 2.576 4.312 1.00 95.88 335 ARG A N 1
ATOM 2684 C CA . ARG A 1 335 ? 11.595 1.839 4.904 1.00 95.88 335 ARG A CA 1
ATOM 2685 C C . ARG A 1 335 ? 11.909 0.562 4.137 1.00 95.88 335 ARG A C 1
ATOM 2687 O O . ARG A 1 335 ? 13.080 0.223 4.002 1.00 95.88 335 ARG A O 1
ATOM 2694 N N . HIS A 1 336 ? 10.889 -0.108 3.609 1.00 97.25 336 HIS A N 1
ATOM 2695 C CA . HIS A 1 336 ? 11.060 -1.277 2.758 1.00 97.25 336 HIS A CA 1
ATOM 2696 C C . HIS A 1 336 ? 11.748 -0.941 1.431 1.00 97.25 336 HIS A C 1
ATOM 2698 O O . HIS A 1 336 ? 12.747 -1.577 1.102 1.00 97.25 336 HIS A O 1
ATOM 2704 N N . VAL A 1 337 ? 11.291 0.095 0.721 1.00 97.50 337 VAL A N 1
ATOM 2705 C CA . VAL A 1 337 ? 11.913 0.562 -0.530 1.00 97.50 337 VAL A CA 1
ATOM 2706 C C . VAL A 1 337 ? 13.358 1.011 -0.295 1.00 97.50 337 VAL A C 1
ATOM 2708 O O . VAL A 1 337 ? 14.257 0.611 -1.026 1.00 97.50 337 VAL A O 1
ATOM 2711 N N . LEU A 1 338 ? 13.617 1.788 0.763 1.00 96.06 338 LEU A N 1
ATOM 2712 C CA . LEU A 1 338 ? 14.975 2.236 1.092 1.00 96.06 338 LEU A CA 1
ATOM 2713 C C . LEU A 1 338 ? 15.890 1.085 1.533 1.00 96.06 338 LEU A C 1
ATOM 2715 O O . LEU A 1 338 ? 17.067 1.090 1.181 1.00 96.06 338 LEU A O 1
ATOM 2719 N N . GLY A 1 339 ? 15.367 0.120 2.296 1.00 95.62 339 GLY A N 1
ATOM 2720 C CA . GLY A 1 339 ? 16.127 -1.028 2.796 1.00 95.62 339 GLY A CA 1
ATOM 2721 C C . GLY A 1 339 ? 16.509 -2.010 1.691 1.00 95.62 339 GLY A C 1
ATOM 2722 O O . GLY A 1 339 ? 17.668 -2.404 1.593 1.00 95.62 339 GLY A O 1
ATOM 2723 N N . THR A 1 340 ? 15.553 -2.358 0.828 1.00 97.19 340 THR A N 1
ATOM 2724 C CA . THR A 1 340 ? 15.779 -3.248 -0.326 1.00 97.19 340 THR A CA 1
ATOM 2725 C C . THR A 1 340 ? 16.483 -2.552 -1.485 1.00 97.19 340 THR A C 1
ATOM 2727 O O . THR A 1 340 ? 17.090 -3.218 -2.313 1.00 97.19 340 THR A O 1
ATOM 2730 N N . ASN A 1 341 ? 16.441 -1.219 -1.519 1.00 97.06 341 ASN A N 1
ATOM 2731 C CA . ASN A 1 341 ? 16.866 -0.408 -2.651 1.00 97.06 341 ASN A CA 1
ATOM 2732 C C . ASN A 1 341 ? 16.128 -0.741 -3.958 1.00 97.06 341 ASN A C 1
ATOM 2734 O O . ASN A 1 341 ? 16.702 -0.705 -5.047 1.00 97.06 341 ASN A O 1
ATOM 2738 N N . ALA A 1 342 ? 14.844 -1.078 -3.836 1.00 97.69 342 ALA A N 1
ATOM 2739 C CA . ALA A 1 342 ? 14.002 -1.454 -4.957 1.00 97.69 342 ALA A CA 1
ATOM 2740 C C . ALA A 1 342 ? 12.530 -1.098 -4.716 1.00 97.69 342 ALA A C 1
ATOM 2742 O O . ALA A 1 342 ? 12.028 -1.110 -3.589 1.00 97.69 342 ALA A O 1
ATOM 2743 N N . ASN A 1 343 ? 11.798 -0.835 -5.796 1.00 97.12 343 ASN A N 1
ATOM 2744 C CA . ASN A 1 343 ? 10.346 -0.940 -5.808 1.00 97.12 343 ASN A CA 1
ATOM 2745 C C . ASN A 1 343 ? 9.977 -2.417 -5.985 1.00 97.12 343 ASN A C 1
ATOM 2747 O O . ASN A 1 343 ? 9.906 -2.932 -7.099 1.00 97.12 343 ASN A O 1
ATOM 2751 N N . THR A 1 344 ? 9.758 -3.093 -4.861 1.00 93.38 344 THR A N 1
ATOM 2752 C CA . THR A 1 344 ? 9.488 -4.538 -4.789 1.00 93.38 344 THR A CA 1
ATOM 2753 C C . THR A 1 344 ? 8.070 -4.932 -5.211 1.00 93.38 344 THR A C 1
ATOM 2755 O O . THR A 1 344 ? 7.791 -6.113 -5.386 1.00 93.38 344 THR A O 1
ATOM 2758 N N . GLY A 1 345 ? 7.181 -3.959 -5.419 1.00 92.31 345 GLY A N 1
ATOM 2759 C CA . GLY A 1 345 ? 5.839 -4.193 -5.940 1.00 92.31 345 GLY A CA 1
ATOM 2760 C C . GLY A 1 345 ? 5.352 -3.022 -6.796 1.00 92.31 345 GLY A C 1
ATOM 2761 O O . GLY A 1 345 ? 5.560 -1.866 -6.405 1.00 92.31 345 GLY A O 1
ATOM 2762 N N . PRO A 1 346 ? 4.703 -3.284 -7.944 1.00 95.19 346 PRO A N 1
ATOM 2763 C CA . PRO A 1 346 ? 4.235 -2.240 -8.848 1.00 95.19 346 PRO A CA 1
ATOM 2764 C C . PRO A 1 346 ? 3.058 -1.445 -8.279 1.00 95.19 346 PRO A C 1
ATOM 2766 O O . PRO A 1 346 ? 2.206 -1.977 -7.565 1.00 95.19 346 PRO A O 1
ATOM 2769 N N . VAL A 1 347 ? 2.961 -0.171 -8.659 1.00 97.00 347 VAL A N 1
ATOM 2770 C CA . VAL A 1 347 ? 1.741 0.626 -8.470 1.00 97.00 347 VAL A CA 1
ATOM 2771 C C . VAL A 1 347 ? 0.757 0.339 -9.603 1.00 97.00 347 VAL A C 1
ATOM 2773 O O . VAL A 1 347 ? 1.139 0.334 -10.771 1.00 97.00 347 VAL A O 1
ATOM 2776 N N . PHE A 1 348 ? -0.518 0.132 -9.271 1.00 96.81 348 PHE A N 1
ATOM 2777 C CA . PHE A 1 348 ? -1.577 -0.049 -10.258 1.00 96.81 348 PHE A CA 1
ATOM 2778 C C . PHE A 1 348 ? -2.117 1.325 -10.650 1.00 96.81 348 PHE A C 1
ATOM 2780 O O . PHE A 1 348 ? -2.863 1.953 -9.894 1.00 96.81 348 PHE A O 1
ATOM 2787 N N . LEU A 1 349 ? -1.757 1.786 -11.843 1.00 97.69 349 LEU A N 1
ATOM 2788 C CA . LEU A 1 349 ? -2.247 3.034 -12.410 1.00 97.69 349 LEU A CA 1
ATOM 2789 C C . LEU A 1 349 ? -3.241 2.762 -13.540 1.00 97.69 349 LEU A C 1
ATOM 2791 O O . LEU A 1 349 ? -3.141 1.771 -14.263 1.00 97.69 349 LEU A O 1
ATOM 2795 N N . THR A 1 350 ? -4.192 3.671 -13.718 1.00 97.44 350 THR A N 1
ATOM 2796 C CA . THR A 1 350 ? -5.075 3.694 -14.883 1.00 97.44 350 THR A CA 1
ATOM 2797 C C . THR A 1 350 ? -5.075 5.053 -15.560 1.00 97.44 350 THR A C 1
ATOM 2799 O O . THR A 1 350 ? -4.737 6.059 -14.942 1.00 97.44 350 THR A O 1
ATOM 2802 N N . TYR A 1 351 ? -5.433 5.091 -16.837 1.00 96.50 351 TYR A N 1
ATOM 2803 C CA . TYR A 1 351 ? -5.480 6.310 -17.633 1.00 96.50 351 TYR A CA 1
ATOM 2804 C C . TYR A 1 351 ? -6.590 6.233 -18.684 1.00 96.50 351 TYR A C 1
ATOM 2806 O O . TYR A 1 351 ? -7.103 5.152 -18.985 1.00 96.50 351 TYR A O 1
ATOM 2814 N N . ARG A 1 352 ? -6.972 7.391 -19.232 1.00 94.19 352 ARG A N 1
ATOM 2815 C CA . ARG A 1 352 ? -7.916 7.471 -20.352 1.00 94.19 352 ARG A CA 1
ATOM 2816 C C . ARG A 1 352 ? -7.170 7.146 -21.641 1.00 94.19 352 ARG A C 1
ATOM 2818 O O . ARG A 1 352 ? -6.255 7.873 -22.012 1.00 94.19 352 ARG A O 1
ATOM 2825 N N . ASP A 1 353 ? -7.538 6.032 -22.258 1.00 93.00 353 ASP A N 1
ATOM 2826 C CA . ASP A 1 353 ? -6.914 5.553 -23.488 1.00 93.00 353 ASP A CA 1
ATOM 2827 C C . ASP A 1 353 ? -7.493 6.266 -24.711 1.00 93.00 353 ASP A C 1
ATOM 2829 O O . ASP A 1 353 ? -8.709 6.317 -24.898 1.00 93.00 353 ASP A O 1
ATOM 2833 N N . GLU A 1 354 ? -6.602 6.797 -25.539 1.00 91.31 354 GLU A N 1
ATOM 2834 C CA . GLU A 1 354 ? -6.897 7.458 -26.813 1.00 91.31 354 GLU A CA 1
ATOM 2835 C C . GLU A 1 354 ? -6.101 6.799 -27.957 1.00 91.31 354 GLU A C 1
ATOM 2837 O O . GLU A 1 354 ? -5.719 7.446 -28.932 1.00 91.31 354 GLU A O 1
ATOM 2842 N N . GLY A 1 355 ? -5.827 5.494 -27.830 1.00 91.44 355 GLY A N 1
ATOM 2843 C CA . GLY A 1 355 ? -5.110 4.689 -28.822 1.00 91.44 355 GLY A CA 1
ATOM 2844 C C . GLY A 1 355 ? -3.707 4.258 -28.390 1.00 91.44 355 GLY A C 1
ATOM 2845 O O . GLY A 1 355 ? -2.981 3.669 -29.191 1.00 91.44 355 GLY A O 1
ATOM 2846 N N . GLN A 1 356 ? -3.309 4.506 -27.137 1.00 95.06 356 GLN A N 1
ATOM 2847 C CA . GLN A 1 356 ? -2.050 4.000 -26.587 1.00 95.06 356 GLN A CA 1
ATOM 2848 C C . GLN A 1 356 ? -2.051 2.468 -26.533 1.00 95.06 356 GLN A C 1
ATOM 2850 O O . GLN A 1 356 ? -1.016 1.852 -26.790 1.00 95.06 356 GLN A O 1
ATOM 2855 N N . PHE A 1 357 ? -3.199 1.848 -26.238 1.00 93.00 357 PHE A N 1
ATOM 2856 C CA . PHE A 1 357 ? -3.310 0.389 -26.168 1.00 93.00 357 PHE A CA 1
ATOM 2857 C C . PHE A 1 357 ? -3.005 -0.307 -27.507 1.00 93.00 357 PHE A C 1
ATOM 2859 O O . PHE A 1 357 ? -2.348 -1.348 -27.523 1.00 93.00 357 PHE A O 1
ATOM 2866 N N . GLU A 1 358 ? -3.389 0.292 -28.637 1.00 93.44 358 GLU A N 1
ATOM 2867 C CA . GLU A 1 358 ? -3.171 -0.277 -29.979 1.00 93.44 358 GLU A CA 1
ATOM 2868 C C . GLU A 1 358 ? -1.683 -0.465 -30.313 1.00 93.44 358 GLU A C 1
ATOM 2870 O O . GLU A 1 358 ? -1.309 -1.375 -31.053 1.00 93.44 358 GLU A O 1
ATOM 2875 N N . LEU A 1 359 ? -0.801 0.333 -29.702 1.00 94.44 359 LEU A N 1
ATOM 2876 C CA . LEU A 1 359 ? 0.651 0.205 -29.868 1.00 94.44 359 LEU A CA 1
ATOM 2877 C C . LEU A 1 359 ? 1.210 -1.099 -29.278 1.00 94.44 359 LEU A C 1
ATOM 2879 O O . LEU A 1 359 ? 2.331 -1.497 -29.603 1.00 94.44 359 LEU A O 1
ATOM 2883 N N . LEU A 1 360 ? 0.440 -1.766 -28.414 1.00 94.81 360 LEU A N 1
ATOM 2884 C CA . LEU A 1 360 ? 0.815 -3.018 -27.759 1.00 94.81 360 LEU A CA 1
ATOM 2885 C C . LEU A 1 360 ? 0.361 -4.253 -28.554 1.00 94.81 360 LEU A C 1
ATOM 2887 O O . LEU A 1 360 ? 0.894 -5.344 -28.342 1.00 94.81 360 LEU A O 1
ATOM 2891 N N . ALA A 1 361 ? -0.583 -4.093 -29.489 1.00 93.19 361 ALA A N 1
ATOM 2892 C CA . ALA A 1 361 ? -1.295 -5.193 -30.141 1.00 93.19 361 ALA A CA 1
ATOM 2893 C C . ALA A 1 361 ? -0.371 -6.186 -30.859 1.00 93.19 361 ALA A C 1
ATOM 2895 O O . ALA A 1 361 ? -0.576 -7.397 -30.783 1.00 93.19 361 ALA A O 1
ATOM 2896 N N . ASP A 1 362 ? 0.666 -5.698 -31.539 1.00 94.19 362 ASP A N 1
ATOM 2897 C CA . ASP A 1 362 ? 1.592 -6.572 -32.265 1.00 94.19 362 ASP A CA 1
ATOM 2898 C C . ASP A 1 362 ? 2.536 -7.340 -31.341 1.00 94.19 362 ASP A C 1
ATOM 2900 O O . ASP A 1 362 ? 2.953 -8.442 -31.683 1.00 94.19 362 ASP A O 1
ATOM 2904 N N . VAL A 1 363 ? 2.854 -6.791 -30.164 1.00 96.94 363 VAL A N 1
ATOM 2905 C CA . VAL A 1 363 ? 3.666 -7.494 -29.161 1.00 96.94 363 VAL A CA 1
ATOM 2906 C C . VAL A 1 363 ? 2.844 -8.598 -28.503 1.00 96.94 363 VAL A C 1
ATOM 2908 O O . VAL A 1 363 ? 3.342 -9.700 -28.330 1.00 96.94 363 VAL A O 1
ATOM 2911 N N . ILE A 1 364 ? 1.566 -8.349 -28.207 1.00 96.50 364 ILE A N 1
ATOM 2912 C CA . ILE A 1 364 ? 0.677 -9.340 -27.574 1.00 96.50 364 ILE A CA 1
ATOM 2913 C C . ILE A 1 364 ? 0.502 -10.600 -28.447 1.00 96.50 364 ILE A C 1
ATOM 2915 O O . ILE A 1 364 ? 0.250 -11.685 -27.928 1.00 96.50 364 ILE A O 1
ATOM 2919 N N . LYS A 1 365 ? 0.677 -10.485 -29.771 1.00 96.12 365 LYS A N 1
ATOM 2920 C CA . LYS A 1 365 ? 0.613 -11.613 -30.719 1.00 96.12 365 LYS A CA 1
ATOM 2921 C C . LYS A 1 365 ? 1.881 -12.477 -30.745 1.00 96.12 365 LYS A C 1
ATOM 2923 O O . LYS A 1 365 ? 1.876 -13.518 -31.402 1.00 96.12 365 LYS A O 1
ATOM 2928 N N . THR A 1 366 ? 2.972 -12.055 -30.104 1.00 97.19 366 THR A N 1
ATOM 2929 C CA . THR A 1 366 ? 4.210 -12.843 -30.039 1.00 97.19 366 THR A CA 1
ATOM 2930 C C . THR A 1 366 ? 4.189 -13.814 -28.859 1.00 97.19 366 THR A C 1
ATOM 2932 O O . THR A 1 366 ? 3.316 -13.756 -27.989 1.00 97.19 366 THR A O 1
ATOM 2935 N N . ALA A 1 367 ? 5.161 -14.730 -28.827 1.00 97.31 367 ALA A N 1
ATOM 2936 C CA . ALA A 1 367 ? 5.325 -15.638 -27.700 1.00 97.31 367 ALA A CA 1
ATOM 2937 C C . ALA A 1 367 ? 5.635 -14.845 -26.410 1.00 97.31 367 ALA A C 1
ATOM 2939 O O . ALA A 1 367 ? 6.570 -14.036 -26.414 1.00 97.31 367 ALA A O 1
ATOM 2940 N N . PRO A 1 368 ? 4.880 -15.063 -25.319 1.00 98.06 368 PRO A N 1
ATOM 2941 C CA . PRO A 1 368 ? 5.137 -14.401 -24.049 1.00 98.06 368 PRO A CA 1
ATOM 2942 C C . PRO A 1 368 ? 6.408 -14.929 -23.382 1.00 98.06 368 PRO A C 1
ATOM 2944 O O . PRO A 1 368 ? 6.823 -16.069 -23.583 1.00 98.06 368 PRO A O 1
ATOM 2947 N N . THR A 1 369 ? 7.005 -14.091 -22.540 1.00 97.81 369 THR A N 1
ATOM 2948 C CA . THR A 1 369 ? 8.146 -14.453 -21.694 1.00 97.81 369 THR A CA 1
ATOM 2949 C C . THR A 1 369 ? 7.706 -15.307 -20.513 1.00 97.81 369 THR A C 1
ATOM 2951 O O . THR A 1 369 ? 8.360 -16.298 -20.209 1.00 97.81 369 THR A O 1
ATOM 2954 N N . TYR A 1 370 ? 6.591 -14.948 -19.872 1.00 98.06 370 TYR A N 1
ATOM 2955 C CA . TYR A 1 370 ? 5.953 -15.749 -18.824 1.00 98.06 370 TYR A CA 1
ATOM 2956 C C . TYR A 1 370 ? 4.498 -15.975 -19.204 1.00 98.06 370 TYR A C 1
ATOM 2958 O O . TYR A 1 370 ? 3.847 -15.025 -19.634 1.00 98.06 370 TYR A O 1
ATOM 2966 N N . ASP A 1 371 ? 3.981 -17.184 -19.003 1.00 97.19 371 ASP A N 1
ATOM 2967 C CA . ASP A 1 371 ? 2.555 -17.480 -19.134 1.00 97.19 371 ASP A CA 1
ATOM 2968 C C . ASP A 1 371 ? 2.172 -18.612 -18.181 1.00 97.19 371 ASP A C 1
ATOM 2970 O O . ASP A 1 371 ? 2.589 -19.757 -18.360 1.00 97.19 371 ASP A O 1
ATOM 2974 N N . PHE A 1 372 ? 1.444 -18.288 -17.115 1.00 96.44 372 PHE A N 1
ATOM 2975 C CA . PHE A 1 372 ? 1.078 -19.264 -16.093 1.00 96.44 372 PHE A CA 1
ATOM 2976 C C . PHE A 1 372 ? -0.233 -18.910 -15.394 1.00 96.44 372 PHE A C 1
ATOM 2978 O O . PHE A 1 372 ? -0.674 -17.763 -15.382 1.00 96.44 372 PHE A O 1
ATOM 2985 N N . VAL A 1 373 ? -0.838 -19.915 -14.761 1.00 94.88 373 VAL A N 1
ATOM 2986 C CA . VAL A 1 373 ? -1.998 -19.759 -13.877 1.00 94.88 373 VAL A CA 1
ATOM 2987 C C . VAL A 1 373 ? -1.585 -20.121 -12.460 1.00 94.88 373 VAL A C 1
ATOM 2989 O O . VAL A 1 373 ? -0.884 -21.115 -12.232 1.00 94.88 373 VAL A O 1
ATOM 2992 N N . THR A 1 374 ? -2.007 -19.314 -11.498 1.00 87.50 374 THR A N 1
ATOM 2993 C CA . THR A 1 374 ? -1.723 -19.552 -10.086 1.00 87.50 374 THR A CA 1
ATOM 2994 C C . THR A 1 374 ? -2.814 -20.381 -9.437 1.00 87.50 374 THR A C 1
ATOM 2996 O O . THR A 1 374 ? -3.992 -20.065 -9.524 1.00 87.50 374 THR A O 1
ATOM 2999 N N . GLU A 1 375 ? -2.422 -21.461 -8.762 1.00 79.56 375 GLU A N 1
ATOM 3000 C CA . GLU A 1 375 ? -3.372 -22.383 -8.120 1.00 79.56 375 GLU A CA 1
ATOM 3001 C C . GLU A 1 375 ? -4.067 -21.755 -6.908 1.00 79.56 375 GLU A C 1
ATOM 3003 O O . GLU A 1 375 ? -5.194 -22.119 -6.592 1.00 79.56 375 GLU A O 1
ATOM 3008 N N . ALA A 1 376 ? -3.413 -20.790 -6.254 1.00 72.38 376 ALA A N 1
ATOM 3009 C CA . ALA A 1 376 ? -3.927 -20.140 -5.052 1.00 72.38 376 ALA A CA 1
ATOM 3010 C C . ALA A 1 376 ? -5.187 -19.287 -5.299 1.00 72.38 376 ALA A C 1
ATOM 3012 O O . ALA A 1 376 ? -6.029 -19.181 -4.412 1.00 72.38 376 ALA A O 1
ATOM 3013 N N . ASP A 1 377 ? -5.310 -18.665 -6.474 1.00 79.12 377 ASP A N 1
ATOM 3014 C CA . ASP A 1 377 ? -6.399 -17.732 -6.811 1.00 79.12 377 ASP A CA 1
ATOM 3015 C C . ASP A 1 377 ? -7.070 -18.018 -8.170 1.00 79.12 377 ASP A C 1
ATOM 3017 O O . ASP A 1 377 ? -8.125 -17.460 -8.464 1.00 79.12 377 ASP A O 1
ATOM 3021 N N . GLY A 1 378 ? -6.507 -18.912 -8.990 1.00 88.06 378 GLY A N 1
ATOM 3022 C CA . GLY A 1 378 ? -7.035 -19.278 -10.303 1.00 88.06 378 GLY A CA 1
ATOM 3023 C C . GLY A 1 378 ? -6.825 -18.219 -11.388 1.00 88.06 378 GLY A C 1
ATOM 3024 O O . GLY A 1 378 ? -7.434 -18.323 -12.455 1.00 88.06 378 GLY A O 1
ATOM 3025 N N . PHE A 1 379 ? -5.997 -17.198 -11.146 1.00 94.00 379 PHE A N 1
ATOM 3026 C CA . PHE A 1 379 ? -5.770 -16.116 -12.103 1.00 94.00 379 PHE A CA 1
ATOM 3027 C C . PHE A 1 379 ? -4.620 -16.422 -13.067 1.00 94.00 379 PHE A C 1
ATOM 3029 O O . PHE A 1 379 ? -3.587 -16.981 -12.697 1.00 94.00 379 PHE A O 1
ATOM 3036 N N . GLY A 1 380 ? -4.815 -16.054 -14.334 1.00 96.62 380 GLY A N 1
ATOM 3037 C CA . GLY A 1 380 ? -3.790 -16.144 -15.371 1.00 96.62 380 GLY A CA 1
ATOM 3038 C C . GLY A 1 380 ? -2.894 -14.912 -15.370 1.00 96.62 380 GLY A C 1
ATOM 3039 O O . GLY A 1 380 ? -3.380 -13.787 -15.236 1.00 96.62 380 GLY A O 1
ATOM 3040 N N . HIS A 1 381 ? -1.597 -15.120 -15.556 1.00 97.44 381 HIS A N 1
ATOM 3041 C CA . HIS A 1 381 ? -0.568 -14.092 -15.565 1.00 97.44 381 HIS A CA 1
ATOM 3042 C C . HIS A 1 381 ? 0.342 -14.289 -16.772 1.00 97.44 381 HIS A C 1
ATOM 3044 O O . HIS A 1 381 ? 0.969 -15.338 -16.915 1.00 97.44 381 HIS A O 1
ATOM 3050 N N . THR A 1 382 ? 0.445 -13.263 -17.615 1.00 98.25 382 THR A N 1
ATOM 3051 C CA . THR A 1 382 ? 1.260 -13.331 -18.832 1.00 98.25 382 THR A CA 1
ATOM 3052 C C . THR A 1 382 ? 2.081 -12.062 -18.996 1.00 98.25 382 THR A C 1
ATOM 3054 O O . THR A 1 382 ? 1.553 -10.964 -18.821 1.00 98.25 382 THR A O 1
ATOM 3057 N N . VAL A 1 383 ? 3.369 -12.196 -19.310 1.00 98.62 383 VAL A N 1
ATOM 3058 C CA . VAL A 1 383 ? 4.299 -11.068 -19.457 1.00 98.62 383 VAL A CA 1
ATOM 3059 C C . VAL A 1 383 ? 5.010 -11.130 -20.802 1.00 98.62 383 VAL A C 1
ATOM 3061 O O . VAL A 1 383 ? 5.511 -12.185 -21.182 1.00 98.62 383 VAL A O 1
ATOM 3064 N N . TRP A 1 384 ? 5.118 -9.986 -21.476 1.00 98.69 384 TRP A N 1
ATOM 3065 C CA . TRP A 1 384 ? 5.950 -9.793 -22.668 1.00 98.69 384 TRP A CA 1
ATOM 3066 C C . TRP A 1 384 ? 6.987 -8.706 -22.413 1.00 98.69 384 TRP A C 1
ATOM 3068 O O . TRP A 1 384 ? 6.695 -7.717 -21.740 1.00 98.69 384 TRP A O 1
ATOM 3078 N N . VAL A 1 385 ? 8.170 -8.858 -23.005 1.00 98.38 385 VAL A N 1
ATOM 3079 C CA . VAL A 1 385 ? 9.227 -7.839 -23.000 1.00 98.38 385 VAL A CA 1
ATOM 3080 C C . VAL A 1 385 ? 9.194 -7.067 -24.323 1.00 98.38 385 VAL A C 1
ATOM 3082 O O . VAL A 1 385 ? 9.139 -7.657 -25.402 1.00 98.38 385 VAL A O 1
ATOM 3085 N N . ILE A 1 386 ? 9.244 -5.739 -24.247 1.00 98.44 386 ILE A N 1
ATOM 3086 C CA . ILE A 1 386 ? 9.410 -4.834 -25.386 1.00 98.44 386 ILE A CA 1
ATOM 3087 C C . ILE A 1 386 ? 10.849 -4.322 -25.365 1.00 98.44 386 ILE A C 1
ATOM 3089 O O . ILE A 1 386 ? 11.174 -3.403 -24.616 1.00 98.44 386 ILE A O 1
ATOM 3093 N N . GLU A 1 387 ? 11.692 -4.913 -26.210 1.00 96.94 387 GLU A N 1
ATOM 3094 C CA . GLU A 1 387 ? 13.107 -4.541 -26.346 1.00 96.94 387 GLU A CA 1
ATOM 3095 C C . GLU A 1 387 ? 13.377 -3.655 -27.574 1.00 96.94 387 GLU A C 1
ATOM 3097 O O . GLU A 1 387 ? 14.480 -3.157 -27.738 1.00 96.94 387 GLU A O 1
ATOM 3102 N N . ASP A 1 388 ? 12.425 -3.464 -28.486 1.00 97.25 388 ASP A N 1
ATOM 3103 C CA . ASP A 1 388 ? 12.662 -2.682 -29.707 1.00 97.25 388 ASP A CA 1
ATOM 3104 C C . ASP A 1 388 ? 12.704 -1.170 -29.408 1.00 97.25 388 ASP A C 1
ATOM 3106 O O . ASP A 1 388 ? 11.705 -0.594 -28.975 1.00 97.25 388 ASP A O 1
ATOM 3110 N N . ASP A 1 389 ? 13.847 -0.515 -29.650 1.00 97.88 389 ASP A N 1
ATOM 3111 C CA . ASP A 1 389 ? 14.068 0.888 -29.257 1.00 97.88 389 ASP A CA 1
ATOM 3112 C C . ASP A 1 389 ? 13.129 1.861 -29.990 1.00 97.88 389 ASP A C 1
ATOM 3114 O O . ASP A 1 389 ? 12.673 2.848 -29.406 1.00 97.88 389 ASP A O 1
ATOM 3118 N N . ALA A 1 390 ? 12.792 1.579 -31.254 1.00 97.75 390 ALA A N 1
ATOM 3119 C CA . ALA A 1 390 ? 11.867 2.403 -32.028 1.00 97.75 390 ALA A CA 1
ATOM 3120 C C . ALA A 1 390 ? 10.439 2.306 -31.469 1.00 97.75 390 ALA A C 1
ATOM 3122 O O . ALA A 1 390 ? 9.749 3.319 -31.333 1.00 97.75 390 ALA A O 1
ATOM 3123 N N . LYS A 1 391 ? 10.014 1.102 -31.078 1.00 97.88 391 LYS A N 1
ATOM 3124 C CA . LYS A 1 391 ? 8.725 0.846 -30.433 1.00 97.88 391 LYS A CA 1
ATOM 3125 C C . LYS A 1 391 ? 8.658 1.457 -29.038 1.00 97.88 391 LYS A C 1
ATOM 3127 O O . LYS A 1 391 ? 7.666 2.110 -28.726 1.00 97.88 391 LYS A O 1
ATOM 3132 N N . ILE A 1 392 ? 9.712 1.325 -28.230 1.00 98.44 392 ILE A N 1
ATOM 3133 C CA . ILE A 1 392 ? 9.813 1.993 -26.924 1.00 98.44 392 ILE A CA 1
ATOM 3134 C C . ILE A 1 392 ? 9.665 3.509 -27.102 1.00 98.44 392 ILE A C 1
ATOM 3136 O O . ILE A 1 392 ? 8.860 4.129 -26.409 1.00 98.44 392 ILE A O 1
ATOM 3140 N N . ALA A 1 393 ? 10.384 4.116 -28.051 1.00 98.06 393 ALA A N 1
ATOM 3141 C CA . ALA A 1 393 ? 10.287 5.550 -28.319 1.00 98.06 393 ALA A CA 1
ATOM 3142 C C . ALA A 1 393 ? 8.877 5.973 -28.775 1.00 98.06 393 ALA A C 1
ATOM 3144 O O . ALA A 1 393 ? 8.364 6.993 -28.312 1.00 98.06 393 ALA A O 1
ATOM 3145 N N . ALA A 1 394 ? 8.231 5.183 -29.639 1.00 98.06 394 ALA A N 1
ATOM 3146 C CA . ALA A 1 394 ? 6.863 5.433 -30.089 1.00 98.06 394 ALA A CA 1
ATOM 3147 C C . ALA A 1 394 ? 5.847 5.365 -28.938 1.00 98.06 394 ALA A C 1
ATOM 3149 O O . ALA A 1 394 ? 5.018 6.265 -28.807 1.00 98.06 394 ALA A O 1
ATOM 3150 N N . ILE A 1 395 ? 5.946 4.348 -28.074 1.00 98.25 395 ILE A N 1
ATOM 3151 C CA . ILE A 1 395 ? 5.085 4.199 -26.894 1.00 98.25 395 ILE A CA 1
ATOM 3152 C C . ILE A 1 395 ? 5.292 5.379 -25.941 1.00 98.25 395 ILE A C 1
ATOM 3154 O O . ILE A 1 395 ? 4.325 6.041 -25.579 1.00 98.25 395 ILE A O 1
ATOM 3158 N N . ARG A 1 396 ? 6.541 5.726 -25.602 1.00 97.94 396 ARG A N 1
ATOM 3159 C CA . ARG A 1 396 ? 6.842 6.886 -24.741 1.00 97.94 396 ARG A CA 1
ATOM 3160 C C . ARG A 1 396 ? 6.213 8.173 -25.274 1.00 97.94 396 ARG A C 1
ATOM 3162 O O . ARG A 1 396 ? 5.535 8.873 -24.530 1.00 97.94 396 ARG A O 1
ATOM 3169 N N . LYS A 1 397 ? 6.370 8.435 -26.574 1.00 96.81 397 LYS A N 1
ATOM 3170 C CA . LYS A 1 397 ? 5.789 9.608 -27.235 1.00 96.81 397 LYS A CA 1
ATOM 3171 C C . LYS A 1 397 ? 4.257 9.605 -27.214 1.00 96.81 397 LYS A C 1
ATOM 3173 O O . LYS A 1 397 ? 3.648 10.661 -27.105 1.00 96.81 397 LYS A O 1
ATOM 3178 N N . ALA A 1 398 ? 3.615 8.445 -27.324 1.00 96.81 398 ALA A N 1
ATOM 3179 C CA . ALA A 1 398 ? 2.157 8.355 -27.257 1.00 96.81 398 ALA A CA 1
ATOM 3180 C C . ALA A 1 398 ? 1.612 8.643 -25.849 1.00 96.81 398 ALA A C 1
ATOM 3182 O O . ALA A 1 398 ? 0.519 9.195 -25.713 1.00 96.81 398 ALA A O 1
ATOM 3183 N N . PHE A 1 399 ? 2.375 8.305 -24.806 1.00 96.81 399 PHE A N 1
ATOM 3184 C CA . PHE A 1 399 ? 2.011 8.582 -23.415 1.00 96.81 399 PHE A CA 1
ATOM 3185 C C . PHE A 1 399 ? 2.148 10.066 -23.041 1.00 96.81 399 PHE A C 1
ATOM 3187 O O . PHE A 1 399 ? 1.392 10.536 -22.198 1.00 96.81 399 PHE A O 1
ATOM 3194 N N . GLU A 1 400 ? 2.980 10.840 -23.747 1.00 95.12 400 GLU A N 1
ATOM 3195 C CA . GLU A 1 400 ? 3.039 12.307 -23.605 1.00 95.12 400 GLU A CA 1
ATOM 3196 C C . GLU A 1 400 ? 1.711 13.008 -23.952 1.00 95.12 400 GLU A C 1
ATOM 3198 O O . GLU A 1 400 ? 1.470 14.132 -23.511 1.00 95.12 400 GLU A O 1
ATOM 3203 N N . ALA A 1 401 ? 0.837 12.366 -24.737 1.00 93.56 401 ALA A N 1
ATOM 3204 C CA . ALA A 1 401 ? -0.506 12.875 -25.018 1.00 93.56 401 ALA A CA 1
ATOM 3205 C C . ALA A 1 401 ? -1.497 12.613 -23.870 1.00 93.56 401 ALA A C 1
ATOM 3207 O O . ALA A 1 401 ? -2.545 13.255 -23.811 1.00 93.56 401 ALA A O 1
ATOM 3208 N N . VAL A 1 402 ? -1.171 11.696 -22.954 1.00 94.94 402 VAL A N 1
ATOM 3209 C CA . VAL A 1 402 ? -2.018 11.372 -21.809 1.00 94.94 402 VAL A CA 1
ATOM 3210 C C . VAL A 1 402 ? -1.759 12.400 -20.706 1.00 94.94 402 VAL A C 1
ATOM 3212 O O . VAL A 1 402 ? -0.633 12.500 -20.214 1.00 94.94 402 VAL A O 1
ATOM 3215 N N . PRO A 1 403 ? -2.770 13.179 -20.288 1.00 92.38 403 PRO A N 1
ATOM 3216 C CA . PRO A 1 403 ? -2.532 14.306 -19.398 1.00 92.38 403 PRO A CA 1
ATOM 3217 C C . PRO A 1 403 ? -2.215 13.877 -17.966 1.00 92.38 403 PRO A C 1
ATOM 3219 O O . PRO A 1 403 ? -1.391 14.499 -17.301 1.00 92.38 403 PRO A O 1
ATOM 3222 N N . VAL A 1 404 ? -2.905 12.846 -17.476 1.00 96.12 404 VAL A N 1
ATOM 3223 C CA . VAL A 1 404 ? -2.837 12.372 -16.091 1.00 96.12 404 VAL A CA 1
ATOM 3224 C C . VAL A 1 404 ? -3.104 10.869 -16.032 1.00 96.12 404 VAL A C 1
ATOM 3226 O O . VAL A 1 404 ? -3.754 10.304 -16.915 1.00 96.12 404 VAL A O 1
ATOM 3229 N N . SER A 1 405 ? -2.645 10.232 -14.962 1.00 97.31 405 SER A N 1
ATOM 3230 C CA . SER A 1 405 ? -3.044 8.877 -14.574 1.00 97.31 405 SER A CA 1
ATOM 3231 C C . SER A 1 405 ? -3.654 8.883 -13.176 1.00 97.31 405 SER A C 1
ATOM 3233 O O . SER A 1 405 ? -3.547 9.859 -12.438 1.00 97.31 405 SER A O 1
ATOM 3235 N N . TYR A 1 406 ? -4.317 7.796 -12.805 1.00 97.19 406 TYR A N 1
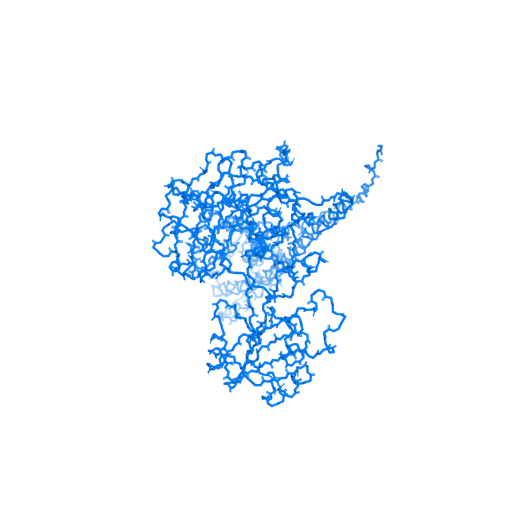ATOM 3236 C CA . TYR A 1 406 ? -5.070 7.657 -11.565 1.00 97.19 406 TYR A CA 1
ATOM 3237 C C . TYR A 1 406 ? -4.610 6.401 -10.835 1.00 97.19 406 TYR A C 1
ATOM 3239 O O . TYR A 1 406 ? -4.493 5.339 -11.447 1.00 97.19 406 TYR A O 1
ATOM 3247 N N . ILE A 1 407 ? -4.372 6.494 -9.528 1.00 96.25 407 ILE A N 1
ATOM 3248 C CA . ILE A 1 407 ? -3.994 5.324 -8.727 1.00 96.25 407 ILE A CA 1
ATOM 3249 C C . ILE A 1 407 ? -5.215 4.413 -8.578 1.00 96.25 407 ILE A C 1
ATOM 3251 O O . ILE A 1 407 ? -6.125 4.726 -7.826 1.00 96.25 407 ILE A O 1
ATOM 3255 N N . ALA A 1 408 ? -5.266 3.284 -9.279 1.00 93.50 408 ALA A N 1
ATOM 3256 C CA . ALA A 1 408 ? -6.328 2.293 -9.094 1.00 93.50 408 ALA A CA 1
ATOM 3257 C C . ALA A 1 408 ? -6.109 1.503 -7.793 1.00 93.50 408 ALA A C 1
ATOM 3259 O O . ALA A 1 408 ? -7.031 1.313 -7.002 1.00 93.50 408 ALA A O 1
ATOM 3260 N N . ASP A 1 409 ? -4.864 1.100 -7.543 1.00 92.50 409 ASP A N 1
ATOM 3261 C CA . ASP A 1 409 ? -4.447 0.404 -6.331 1.00 92.50 409 ASP A CA 1
ATOM 3262 C C . ASP A 1 409 ? -2.975 0.705 -5.998 1.00 92.50 409 ASP A C 1
ATOM 3264 O O . ASP A 1 409 ? -2.156 1.019 -6.864 1.00 92.50 409 ASP A O 1
ATOM 3268 N N . GLY A 1 410 ? -2.616 0.604 -4.717 1.00 92.25 410 GLY A N 1
ATOM 3269 C CA . GLY A 1 410 ? -1.254 0.875 -4.258 1.00 92.25 410 GLY A CA 1
ATOM 3270 C C . GLY A 1 410 ? -0.973 2.333 -3.884 1.00 92.25 410 GLY A C 1
ATOM 3271 O O . GLY A 1 410 ? 0.163 2.778 -4.038 1.00 92.25 410 GLY A O 1
ATOM 3272 N N . HIS A 1 411 ? -1.942 3.056 -3.311 1.00 93.25 411 HIS A N 1
ATOM 3273 C CA . HIS A 1 411 ? -1.738 4.407 -2.759 1.00 93.25 411 HIS A CA 1
ATOM 3274 C C . HIS A 1 411 ? -0.523 4.489 -1.813 1.00 93.25 411 HIS A C 1
ATOM 3276 O O . HIS A 1 411 ? 0.303 5.392 -1.937 1.00 93.25 411 HIS A O 1
ATOM 3282 N N . HIS A 1 412 ? -0.348 3.504 -0.920 1.00 92.50 412 HIS A N 1
ATOM 3283 C CA . HIS A 1 412 ? 0.824 3.433 -0.036 1.00 92.50 412 HIS A CA 1
ATOM 3284 C C . HIS A 1 412 ? 2.138 3.197 -0.798 1.00 92.50 412 HIS A C 1
ATOM 3286 O O . HIS A 1 412 ? 3.167 3.745 -0.410 1.00 92.50 412 HIS A O 1
ATOM 3292 N N . ARG A 1 413 ? 2.113 2.397 -1.876 1.00 95.00 413 ARG A N 1
ATOM 3293 C CA . ARG A 1 413 ? 3.286 2.111 -2.722 1.00 95.00 413 ARG A CA 1
ATOM 3294 C C . ARG A 1 413 ? 3.703 3.348 -3.518 1.00 95.00 413 ARG A C 1
ATOM 3296 O O . ARG A 1 413 ? 4.881 3.682 -3.522 1.00 95.00 413 ARG A O 1
ATOM 3303 N N . SER A 1 414 ? 2.742 4.066 -4.098 1.00 95.44 414 SER A N 1
ATOM 3304 C CA . SER A 1 414 ? 2.980 5.321 -4.822 1.00 95.44 414 SER A CA 1
ATOM 3305 C C . SER A 1 414 ? 3.554 6.402 -3.898 1.00 95.44 414 SER A C 1
ATOM 3307 O O . SER A 1 414 ? 4.608 6.968 -4.190 1.00 95.44 414 SER A O 1
ATOM 3309 N N . ALA A 1 415 ? 2.956 6.594 -2.715 1.00 94.69 415 ALA A N 1
ATOM 3310 C CA . ALA A 1 415 ? 3.475 7.515 -1.706 1.00 94.69 415 ALA A CA 1
ATOM 3311 C C . ALA A 1 415 ? 4.895 7.143 -1.242 1.00 94.69 415 ALA A C 1
ATOM 3313 O O . ALA A 1 415 ? 5.755 8.013 -1.105 1.00 94.69 415 ALA A O 1
ATOM 3314 N N . ALA A 1 416 ? 5.159 5.854 -1.007 1.00 94.50 416 ALA A N 1
ATOM 3315 C CA . ALA A 1 416 ? 6.473 5.374 -0.593 1.00 94.50 416 ALA A CA 1
ATOM 3316 C C . ALA A 1 416 ? 7.537 5.547 -1.684 1.00 94.50 416 ALA A C 1
ATOM 3318 O O . ALA A 1 416 ? 8.629 6.012 -1.368 1.00 94.50 416 ALA A O 1
ATOM 3319 N N . GLY A 1 417 ? 7.222 5.226 -2.943 1.00 95.75 417 GLY A N 1
ATOM 3320 C CA . GLY A 1 417 ? 8.118 5.424 -4.085 1.00 95.75 417 GLY A CA 1
ATOM 3321 C C . GLY A 1 417 ? 8.494 6.894 -4.259 1.00 95.75 417 GLY A C 1
ATOM 3322 O O . GLY A 1 417 ? 9.677 7.231 -4.267 1.00 95.75 417 GLY A O 1
ATOM 3323 N N . ALA A 1 418 ? 7.498 7.784 -4.262 1.00 95.62 418 ALA A N 1
ATOM 3324 C CA . ALA A 1 418 ? 7.723 9.222 -4.373 1.00 95.62 418 ALA A CA 1
ATOM 3325 C C . ALA A 1 418 ? 8.550 9.784 -3.198 1.00 95.62 418 ALA A C 1
ATOM 3327 O O . ALA A 1 418 ? 9.486 10.558 -3.396 1.00 95.62 418 ALA A O 1
ATOM 3328 N N . ARG A 1 419 ? 8.269 9.351 -1.959 1.00 95.25 419 ARG A N 1
ATOM 3329 C CA . ARG A 1 419 ? 9.041 9.761 -0.771 1.00 95.25 419 ARG A CA 1
ATOM 3330 C C . ARG A 1 419 ? 10.465 9.194 -0.762 1.00 95.25 419 ARG A C 1
ATOM 3332 O O . ARG A 1 419 ? 11.373 9.879 -0.289 1.00 95.25 419 ARG A O 1
ATOM 3339 N N . ALA A 1 420 ? 10.673 7.972 -1.255 1.00 95.19 420 ALA A N 1
ATOM 3340 C CA . ALA A 1 420 ? 11.997 7.362 -1.369 1.00 95.19 420 ALA A CA 1
ATOM 3341 C C . ALA A 1 420 ? 12.868 8.131 -2.369 1.00 95.19 420 ALA A C 1
ATOM 3343 O O . ALA A 1 420 ? 14.019 8.436 -2.055 1.00 95.19 420 ALA A O 1
ATOM 3344 N N . ALA A 1 421 ? 12.286 8.530 -3.503 1.00 95.25 421 ALA A N 1
ATOM 3345 C CA . ALA A 1 421 ? 12.930 9.387 -4.490 1.00 95.25 421 ALA A CA 1
ATOM 3346 C C . ALA A 1 421 ? 13.383 10.719 -3.884 1.00 95.25 421 ALA A C 1
ATOM 3348 O O . ALA A 1 421 ? 14.557 11.074 -3.970 1.00 95.25 421 ALA A O 1
ATOM 3349 N N . SER A 1 422 ? 12.490 11.428 -3.180 1.00 94.31 422 SER A N 1
ATOM 3350 C CA . SER A 1 422 ? 12.846 12.688 -2.511 1.00 94.31 422 SER A CA 1
ATOM 3351 C C . SER A 1 422 ? 13.966 12.504 -1.483 1.00 94.31 422 SER A C 1
ATOM 3353 O O . SER A 1 422 ? 14.871 13.334 -1.398 1.00 94.31 422 SER A O 1
ATOM 3355 N N . PHE A 1 423 ? 13.932 11.407 -0.717 1.00 93.50 423 PHE A N 1
ATOM 3356 C CA . PHE A 1 423 ? 14.970 11.087 0.261 1.00 93.50 423 PHE A CA 1
ATOM 3357 C C . PHE A 1 423 ? 16.338 10.878 -0.410 1.00 93.50 423 PHE A C 1
ATOM 3359 O O . PHE A 1 423 ? 17.318 11.503 -0.002 1.00 93.50 423 PHE A O 1
ATOM 3366 N N . ARG A 1 424 ? 16.397 10.067 -1.473 1.00 93.50 424 ARG A N 1
ATOM 3367 C CA . ARG A 1 424 ? 17.626 9.795 -2.237 1.00 93.50 424 ARG A CA 1
ATOM 3368 C C . ARG A 1 424 ? 18.146 11.037 -2.959 1.00 93.50 424 ARG A C 1
ATOM 3370 O O . ARG A 1 424 ? 19.338 11.327 -2.889 1.00 93.50 424 ARG A O 1
ATOM 3377 N N . ALA A 1 425 ? 17.257 11.832 -3.551 1.00 93.31 425 ALA A N 1
ATOM 3378 C CA . ALA A 1 425 ? 17.606 13.097 -4.186 1.00 93.31 425 ALA A CA 1
ATOM 3379 C C . ALA A 1 425 ? 18.231 14.082 -3.186 1.00 93.31 425 ALA A C 1
ATOM 3381 O O . ALA A 1 425 ? 19.217 14.748 -3.500 1.00 93.31 425 ALA A O 1
ATOM 3382 N N . GLU A 1 426 ? 17.706 14.175 -1.960 1.00 93.88 426 GLU A N 1
ATOM 3383 C CA . GLU A 1 426 ? 18.326 14.985 -0.909 1.00 93.88 426 GLU A CA 1
ATOM 3384 C C . GLU A 1 426 ? 19.728 14.495 -0.524 1.00 93.88 426 GLU A C 1
ATOM 3386 O O . GLU A 1 426 ? 20.613 15.319 -0.276 1.00 93.88 426 GLU A O 1
ATOM 3391 N N . GLU A 1 427 ? 19.933 13.181 -0.418 1.00 92.00 427 GLU A N 1
ATOM 3392 C CA . GLU A 1 427 ? 21.243 12.598 -0.109 1.00 92.00 427 GLU A CA 1
ATOM 3393 C C . GLU A 1 427 ? 22.248 12.856 -1.235 1.00 92.00 427 GLU A C 1
ATOM 3395 O O . GLU A 1 427 ? 23.336 13.370 -0.969 1.00 92.00 427 GLU A O 1
ATOM 3400 N N . ALA A 1 428 ? 21.856 12.624 -2.489 1.00 93.12 428 ALA A N 1
ATOM 3401 C CA . ALA A 1 428 ? 22.675 12.899 -3.666 1.00 93.12 428 ALA A CA 1
ATOM 3402 C C . ALA A 1 428 ? 23.025 14.393 -3.792 1.00 93.12 428 ALA A C 1
ATOM 3404 O O . ALA A 1 428 ? 24.174 14.747 -4.061 1.00 93.12 428 ALA A O 1
ATOM 3405 N N . LYS A 1 429 ? 22.076 15.301 -3.516 1.00 94.38 429 LYS A N 1
ATOM 3406 C CA . LYS A 1 429 ? 22.329 16.756 -3.501 1.00 94.38 429 LYS A CA 1
ATOM 3407 C C . LYS A 1 429 ? 23.337 17.146 -2.421 1.00 94.38 429 LYS A C 1
ATOM 3409 O O . LYS A 1 429 ? 24.217 17.963 -2.676 1.00 94.38 429 LYS A O 1
ATOM 3414 N N . LYS A 1 430 ? 23.244 16.554 -1.223 1.00 94.88 430 LYS A N 1
ATOM 3415 C CA . LYS A 1 430 ? 24.214 16.777 -0.132 1.00 94.88 430 LYS A CA 1
ATOM 3416 C C . LYS A 1 430 ? 25.597 16.218 -0.475 1.00 94.88 430 LYS A C 1
ATOM 3418 O O . LYS A 1 430 ? 26.592 16.807 -0.062 1.00 94.88 430 LYS A O 1
ATOM 3423 N N . ALA A 1 431 ? 25.651 15.115 -1.219 1.00 94.69 431 ALA A N 1
ATOM 3424 C CA . ALA A 1 431 ? 26.886 14.506 -1.704 1.00 94.69 431 ALA A CA 1
ATOM 3425 C C . ALA A 1 431 ? 27.477 15.210 -2.943 1.00 94.69 431 ALA A C 1
ATOM 3427 O O . ALA A 1 431 ? 28.631 14.966 -3.280 1.00 94.69 431 ALA A O 1
ATOM 3428 N N . GLY A 1 432 ? 26.716 16.087 -3.609 1.00 95.75 432 GLY A N 1
ATOM 3429 C CA . GLY A 1 432 ? 27.131 16.748 -4.849 1.00 95.75 432 GLY A CA 1
ATOM 3430 C C . GLY A 1 432 ? 27.093 15.839 -6.082 1.00 95.75 432 GLY A C 1
ATOM 3431 O O . GLY A 1 432 ? 27.735 16.156 -7.077 1.00 95.75 432 GLY A O 1
ATOM 3432 N N . THR A 1 433 ? 26.363 14.722 -6.022 1.00 95.00 433 THR A N 1
ATOM 3433 C CA . THR A 1 433 ? 26.268 13.719 -7.098 1.00 95.00 433 THR A CA 1
ATOM 3434 C C . THR A 1 433 ? 24.944 13.767 -7.861 1.00 95.00 433 THR A C 1
ATOM 3436 O O . THR A 1 433 ? 24.754 12.969 -8.766 1.00 95.00 433 THR A O 1
ATOM 3439 N N . TYR A 1 434 ? 24.026 14.668 -7.495 1.00 95.31 434 TYR A N 1
ATOM 3440 C CA . TYR A 1 434 ? 22.700 14.763 -8.112 1.00 95.31 434 TYR A CA 1
ATOM 3441 C C . TYR A 1 434 ? 22.747 15.402 -9.508 1.00 95.31 434 TYR A C 1
ATOM 3443 O O . TYR A 1 434 ? 23.176 16.547 -9.664 1.00 95.31 434 TYR A O 1
ATOM 3451 N N . THR A 1 435 ? 22.236 14.670 -10.488 1.00 93.75 435 THR A N 1
ATOM 3452 C CA . THR A 1 435 ? 22.121 14.996 -11.913 1.00 93.75 435 THR A CA 1
ATOM 3453 C C . THR A 1 435 ? 20.668 15.210 -12.336 1.00 93.75 435 THR A C 1
ATOM 3455 O O . THR A 1 435 ? 20.426 15.980 -13.260 1.00 93.75 435 THR A O 1
ATOM 3458 N N . GLY A 1 436 ? 19.707 14.593 -11.636 1.00 91.31 436 GLY A N 1
ATOM 3459 C CA . GLY A 1 436 ? 18.283 14.621 -11.977 1.00 91.31 436 GLY A CA 1
ATOM 3460 C C . GLY A 1 436 ? 17.826 13.452 -12.851 1.00 91.31 436 GLY A C 1
ATOM 3461 O O . GLY A 1 436 ? 16.625 13.255 -12.999 1.00 91.31 436 GLY A O 1
ATOM 3462 N N . GLU A 1 437 ? 18.750 12.640 -13.366 1.00 92.44 437 GLU A N 1
ATOM 3463 C CA . GLU A 1 437 ? 18.450 11.497 -14.241 1.00 92.44 437 GLU A CA 1
ATOM 3464 C C . GLU A 1 437 ? 18.573 10.141 -13.535 1.00 92.44 437 GLU A C 1
ATOM 3466 O O . GLU A 1 437 ? 18.453 9.100 -14.175 1.00 92.44 437 GLU A O 1
ATOM 3471 N N . GLU A 1 438 ? 18.819 10.133 -12.223 1.00 95.88 438 GLU A N 1
ATOM 3472 C CA . GLU A 1 438 ? 18.988 8.896 -11.459 1.00 95.88 438 GLU A CA 1
ATOM 3473 C C . GLU A 1 438 ? 17.720 8.037 -11.440 1.00 95.88 438 GLU A C 1
ATOM 3475 O O . GLU A 1 438 ? 16.607 8.562 -11.349 1.00 95.88 438 GLU A O 1
ATOM 3480 N N . GLU A 1 439 ? 17.887 6.711 -11.421 1.00 95.44 439 GLU A N 1
ATOM 3481 C CA . GLU A 1 439 ? 16.758 5.770 -11.388 1.00 95.44 439 GLU A CA 1
ATOM 3482 C C . GLU A 1 439 ? 15.875 5.958 -10.151 1.00 95.44 439 GLU A C 1
ATOM 3484 O O . GLU A 1 439 ? 14.650 5.860 -10.237 1.00 95.44 439 GLU A O 1
ATOM 3489 N N . PHE A 1 440 ? 16.450 6.365 -9.012 1.00 96.12 440 PHE A N 1
ATOM 3490 C CA . PHE A 1 440 ? 15.659 6.685 -7.823 1.00 96.12 440 PHE A CA 1
ATOM 3491 C C . PHE A 1 440 ? 14.672 7.844 -8.014 1.00 96.12 440 PHE A C 1
ATOM 3493 O O . PHE A 1 440 ? 13.797 8.002 -7.169 1.00 96.12 440 PHE A O 1
ATOM 3500 N N . ASN A 1 441 ? 14.769 8.658 -9.074 1.00 96.81 441 ASN A N 1
ATOM 3501 C CA . ASN A 1 441 ? 13.786 9.708 -9.376 1.00 96.81 441 ASN A CA 1
ATOM 3502 C C . ASN A 1 441 ? 12.487 9.148 -9.981 1.00 96.81 441 ASN A C 1
ATOM 3504 O O . ASN A 1 441 ? 11.565 9.909 -10.282 1.00 96.81 441 ASN A O 1
ATOM 3508 N N . ARG A 1 442 ? 12.399 7.827 -10.162 1.00 97.06 442 ARG A N 1
ATOM 3509 C CA . ARG A 1 442 ? 11.285 7.129 -10.798 1.00 97.06 442 ARG A CA 1
ATOM 3510 C C . ARG A 1 442 ? 10.848 5.947 -9.936 1.00 97.06 442 ARG A C 1
ATOM 3512 O O . ARG A 1 442 ? 11.593 5.473 -9.080 1.00 97.06 442 ARG A O 1
ATOM 3519 N N . TYR A 1 443 ? 9.624 5.467 -10.138 1.00 97.56 443 TYR A N 1
ATOM 3520 C CA . TYR A 1 443 ? 9.160 4.249 -9.475 1.00 97.56 443 TYR A CA 1
ATOM 3521 C C . TYR A 1 443 ? 8.295 3.370 -10.375 1.00 97.56 443 TYR A C 1
ATOM 3523 O O . TYR A 1 443 ? 7.647 3.846 -11.307 1.00 97.56 443 TYR A O 1
ATOM 3531 N N . LEU A 1 444 ? 8.288 2.074 -10.059 1.00 98.44 444 LEU A N 1
ATOM 3532 C CA . LEU A 1 444 ? 7.594 1.036 -10.817 1.00 98.44 444 LEU A CA 1
ATOM 3533 C C . LEU A 1 444 ? 6.069 1.211 -10.804 1.00 98.44 444 LEU A C 1
ATOM 3535 O O . LEU A 1 444 ? 5.437 1.243 -9.742 1.00 98.44 444 LEU A O 1
ATOM 3539 N N . ALA A 1 445 ? 5.474 1.212 -11.992 1.00 98.31 445 ALA A N 1
ATOM 3540 C CA . ALA A 1 445 ? 4.035 1.234 -12.189 1.00 98.31 445 ALA A CA 1
ATOM 3541 C C . ALA A 1 445 ? 3.602 0.305 -13.329 1.00 98.31 445 ALA A C 1
ATOM 3543 O O . ALA A 1 445 ? 4.382 -0.046 -14.215 1.00 98.31 445 ALA A O 1
ATOM 3544 N N . ILE A 1 446 ? 2.324 -0.069 -13.306 1.00 98.50 446 ILE A N 1
ATOM 3545 C CA . ILE A 1 446 ? 1.642 -0.723 -14.418 1.00 98.50 446 ILE A CA 1
ATOM 3546 C C . ILE A 1 446 ? 0.451 0.144 -14.810 1.00 98.50 446 ILE A C 1
ATOM 3548 O O . ILE A 1 446 ? -0.436 0.388 -13.992 1.00 98.50 446 ILE A O 1
ATOM 3552 N N . LEU A 1 447 ? 0.461 0.624 -16.052 1.00 98.06 447 LEU A N 1
ATOM 3553 C CA . LEU A 1 447 ? -0.528 1.526 -16.630 1.00 98.06 447 LEU A CA 1
ATOM 3554 C C . LEU A 1 447 ? -1.559 0.728 -17.423 1.00 98.06 447 LEU A C 1
ATOM 3556 O O . LEU A 1 447 ? -1.279 0.257 -18.527 1.00 98.06 447 LEU A O 1
ATOM 3560 N N . PHE A 1 448 ? -2.762 0.605 -16.872 1.00 97.50 448 PHE A N 1
ATOM 3561 C CA . PHE A 1 448 ? -3.888 -0.048 -17.531 1.00 97.50 448 PHE A CA 1
ATOM 3562 C C . PHE A 1 448 ? -4.827 0.984 -18.173 1.00 97.50 448 PHE A C 1
ATOM 3564 O O . PHE A 1 448 ? -5.279 1.909 -17.486 1.00 97.50 448 PHE A O 1
ATOM 3571 N N . PRO A 1 449 ? -5.188 0.830 -19.455 1.00 95.44 449 PRO A N 1
ATOM 3572 C CA . PRO A 1 449 ? -6.202 1.674 -20.068 1.00 95.44 449 PRO A CA 1
ATOM 3573 C C . PRO A 1 449 ? -7.549 1.452 -19.364 1.00 95.44 449 PRO A C 1
ATOM 3575 O O . PRO A 1 449 ? -7.926 0.321 -19.044 1.00 95.44 449 PRO A O 1
ATOM 3578 N N . SER A 1 450 ? -8.286 2.532 -19.105 1.00 93.56 450 SER A N 1
ATOM 3579 C C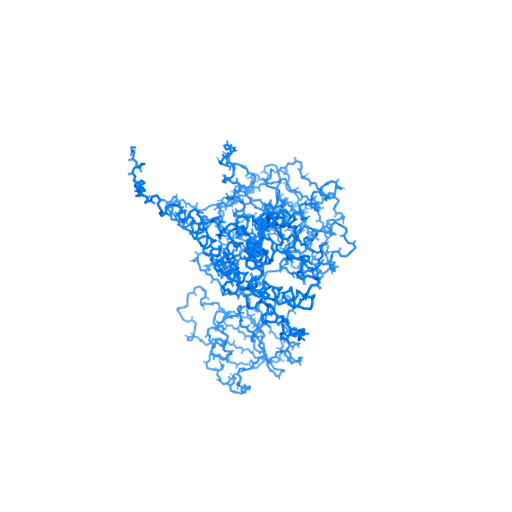A . SER A 1 450 ? -9.556 2.489 -18.363 1.00 93.56 450 SER A CA 1
ATOM 3580 C C . SER A 1 450 ? -10.596 1.558 -18.991 1.00 93.56 450 SER A C 1
ATOM 3582 O O . SER A 1 450 ? -11.385 0.940 -18.278 1.00 93.56 450 SER A O 1
ATOM 3584 N N . THR A 1 451 ? -10.546 1.404 -20.314 1.00 89.88 451 THR A N 1
ATOM 3585 C CA . THR A 1 451 ? -11.399 0.526 -21.126 1.00 89.88 451 THR A CA 1
ATOM 3586 C C . THR A 1 451 ? -11.199 -0.963 -20.827 1.00 89.88 451 THR A C 1
ATOM 3588 O O . THR A 1 451 ? -12.115 -1.755 -21.038 1.00 89.88 451 THR A O 1
ATOM 3591 N N . GLN A 1 452 ? -10.039 -1.355 -20.291 1.00 89.56 452 GLN A N 1
ATOM 3592 C CA . GLN A 1 452 ? -9.718 -2.743 -19.941 1.00 89.56 452 GLN A CA 1
ATOM 3593 C C . GLN A 1 452 ? -10.040 -3.073 -18.474 1.00 89.56 452 GLN A C 1
ATOM 3595 O O . GLN A 1 452 ? -10.093 -4.247 -18.100 1.00 89.56 452 GLN A O 1
ATOM 3600 N N . LEU A 1 453 ? -10.319 -2.076 -17.628 1.00 91.69 453 LEU A N 1
ATOM 3601 C CA . LEU A 1 453 ? -10.494 -2.273 -16.187 1.00 91.69 453 LEU A CA 1
ATOM 3602 C C . LEU A 1 453 ? -11.943 -2.480 -15.751 1.00 91.69 453 LEU A C 1
ATOM 3604 O O . LEU A 1 453 ? -12.903 -2.044 -16.389 1.00 91.69 453 LEU A O 1
ATOM 3608 N N . LYS A 1 454 ? -12.099 -3.183 -14.627 1.00 89.94 454 LYS A N 1
ATOM 3609 C CA . LYS A 1 454 ? -13.367 -3.319 -13.911 1.00 89.94 454 LYS A CA 1
ATOM 3610 C C . LYS A 1 454 ? -13.140 -3.020 -12.444 1.00 89.94 454 LYS A C 1
ATOM 3612 O O . LYS A 1 454 ? -12.255 -3.602 -11.824 1.00 89.94 454 LYS A O 1
ATOM 3617 N N . ILE A 1 455 ? -13.991 -2.172 -11.891 1.00 92.75 455 ILE A N 1
ATOM 3618 C CA . ILE A 1 455 ? -14.152 -2.073 -10.446 1.00 92.75 455 ILE A CA 1
ATOM 3619 C C . ILE A 1 455 ? -15.242 -3.068 -10.046 1.00 92.75 455 ILE A C 1
ATOM 3621 O O . ILE A 1 455 ? -16.317 -3.107 -10.649 1.00 92.75 455 ILE A O 1
ATOM 3625 N N . LEU A 1 456 ? -14.938 -3.905 -9.061 1.00 92.81 456 LEU A N 1
ATOM 3626 C CA . LEU A 1 456 ? -15.897 -4.791 -8.417 1.00 92.81 456 LEU A CA 1
ATOM 3627 C C . LEU A 1 456 ? -16.588 -4.070 -7.257 1.00 92.81 456 LEU A C 1
ATOM 3629 O O . LEU A 1 456 ? -16.101 -3.070 -6.722 1.00 92.81 456 LEU A O 1
ATOM 3633 N N . ASP A 1 457 ? -17.743 -4.599 -6.882 1.00 91.69 457 ASP A N 1
ATOM 3634 C CA . ASP A 1 457 ? -18.530 -4.151 -5.748 1.00 91.69 457 ASP A CA 1
ATOM 3635 C C . ASP A 1 457 ? -17.772 -4.342 -4.430 1.00 91.69 457 ASP A C 1
ATOM 3637 O O . ASP A 1 457 ? -16.897 -5.200 -4.280 1.00 91.69 457 ASP A O 1
ATOM 3641 N N . TYR A 1 458 ? -18.108 -3.507 -3.451 1.00 93.56 458 TYR A N 1
ATOM 3642 C CA . TYR A 1 458 ? -17.574 -3.611 -2.103 1.00 93.56 458 TYR A CA 1
ATOM 3643 C C . TYR A 1 458 ? -18.736 -3.584 -1.116 1.00 93.56 458 TYR A C 1
ATOM 3645 O O . TYR A 1 458 ? -19.257 -2.532 -0.756 1.00 93.56 458 TYR A O 1
ATOM 3653 N N . ASN A 1 459 ? -19.155 -4.761 -0.680 1.00 96.50 459 ASN A N 1
ATOM 3654 C CA . ASN A 1 459 ? -20.390 -4.969 0.063 1.00 96.50 459 ASN A CA 1
ATOM 3655 C C . ASN A 1 459 ? -20.219 -4.690 1.559 1.00 96.50 459 ASN A C 1
ATOM 3657 O O . ASN A 1 459 ? -19.098 -4.708 2.077 1.00 96.50 459 ASN A O 1
ATOM 3661 N N . ARG A 1 460 ? -21.328 -4.412 2.255 1.00 96.75 460 ARG A N 1
ATOM 3662 C CA . ARG A 1 460 ? -21.358 -4.125 3.699 1.00 96.75 460 ARG A CA 1
ATOM 3663 C C . ARG A 1 460 ? -22.106 -5.227 4.438 1.00 96.75 460 ARG A C 1
ATOM 3665 O O . ARG A 1 460 ? -23.179 -5.627 4.001 1.00 96.75 460 ARG A O 1
ATOM 3672 N N . VAL A 1 461 ? -21.585 -5.667 5.576 1.00 97.19 461 VAL A N 1
ATOM 3673 C CA . VAL A 1 461 ? -22.294 -6.551 6.513 1.00 97.19 461 VAL A CA 1
ATOM 3674 C C . VAL A 1 461 ? -22.334 -5.903 7.891 1.00 97.19 461 VAL A C 1
ATOM 3676 O O . VAL A 1 461 ? -21.358 -5.287 8.322 1.00 97.19 461 VAL A O 1
ATOM 3679 N N . LEU A 1 462 ? -23.483 -5.977 8.556 1.00 97.75 462 LEU A N 1
ATOM 3680 C CA . LEU A 1 462 ? -23.746 -5.273 9.811 1.00 97.75 462 LEU A CA 1
ATOM 3681 C C . LEU A 1 462 ? -24.004 -6.295 10.917 1.00 97.75 462 LEU A C 1
ATOM 3683 O O . LEU A 1 462 ? -24.857 -7.176 10.782 1.00 97.75 462 LEU A O 1
ATOM 3687 N N . LYS A 1 463 ? -23.287 -6.165 12.035 1.00 95.62 463 LYS A N 1
ATOM 3688 C CA . LYS A 1 463 ? -23.335 -7.139 13.140 1.00 95.62 463 LYS A CA 1
ATOM 3689 C C . LYS A 1 463 ? -24.607 -7.065 13.964 1.00 95.62 463 LYS A C 1
ATOM 3691 O O . LYS A 1 463 ? -24.963 -8.035 14.620 1.00 95.62 463 LYS A O 1
ATOM 3696 N N . THR A 1 464 ? -25.266 -5.914 13.966 1.00 94.62 464 THR A N 1
ATOM 3697 C CA . THR A 1 464 ? -26.496 -5.692 14.722 1.00 94.62 464 THR A CA 1
ATOM 3698 C C . THR A 1 464 ? -27.445 -4.788 13.946 1.00 94.62 464 THR A C 1
ATOM 3700 O O . THR A 1 464 ? -27.005 -3.936 13.171 1.00 94.62 464 THR A O 1
ATOM 3703 N N . LEU A 1 465 ? -28.740 -4.891 14.249 1.00 94.94 465 LEU A N 1
ATOM 3704 C CA . LEU A 1 465 ? -29.764 -3.935 13.811 1.00 94.94 465 LEU A CA 1
ATOM 3705 C C . LEU A 1 465 ? -29.801 -2.672 14.691 1.00 94.94 465 LEU A C 1
ATOM 3707 O O . LEU A 1 465 ? -30.768 -1.922 14.648 1.00 94.94 465 LEU A O 1
ATOM 3711 N N . ASN A 1 466 ? -28.781 -2.459 15.535 1.00 94.31 466 ASN A N 1
ATOM 3712 C CA . ASN A 1 466 ? -28.646 -1.289 16.406 1.00 94.31 466 ASN A CA 1
ATOM 3713 C C . ASN A 1 466 ? -29.893 -1.001 17.278 1.00 94.31 466 ASN A C 1
ATOM 3715 O O . ASN A 1 466 ? -30.271 0.145 17.499 1.00 94.31 466 ASN A O 1
ATOM 3719 N N . GLY A 1 467 ? -30.546 -2.058 17.774 1.00 92.94 467 GLY A N 1
ATOM 3720 C CA . GLY A 1 467 ? -31.728 -1.962 18.642 1.00 92.94 467 GLY A CA 1
ATOM 3721 C C . GLY A 1 467 ? -33.074 -1.854 17.916 1.00 92.94 467 GLY A C 1
ATOM 3722 O O . GLY A 1 467 ? -34.104 -1.884 18.586 1.00 92.94 467 GLY A O 1
ATOM 3723 N N . HIS A 1 468 ? -33.091 -1.780 16.582 1.00 95.81 468 HIS A N 1
ATOM 3724 C CA . HIS A 1 468 ? -34.323 -1.827 15.792 1.00 95.81 468 HIS A CA 1
ATOM 3725 C C . HIS A 1 468 ? -34.863 -3.256 15.658 1.00 95.81 468 HIS A C 1
ATOM 3727 O O . HIS A 1 468 ? -34.092 -4.211 15.526 1.00 95.81 468 HIS A O 1
ATOM 3733 N N . THR A 1 469 ? -36.192 -3.404 15.610 1.00 96.56 469 THR A N 1
ATOM 3734 C CA . THR A 1 469 ? -36.800 -4.624 15.050 1.00 96.56 469 THR A CA 1
ATOM 3735 C C . THR A 1 469 ? -36.701 -4.610 13.517 1.00 96.56 469 THR A C 1
ATOM 3737 O O . THR A 1 469 ? -36.590 -3.528 12.928 1.00 96.56 469 THR A O 1
ATOM 3740 N N . PRO A 1 470 ? -36.768 -5.774 12.842 1.00 95.50 470 PRO A N 1
ATOM 3741 C CA . PRO A 1 470 ? -36.800 -5.842 11.380 1.00 95.50 470 PRO A CA 1
ATOM 3742 C C . PRO A 1 470 ? -37.854 -4.921 10.748 1.00 95.50 470 PRO A C 1
ATOM 3744 O O . PRO A 1 470 ? -37.565 -4.204 9.795 1.00 95.50 470 PRO A O 1
ATOM 3747 N N . GLU A 1 471 ? -39.059 -4.874 11.313 1.00 96.12 471 GLU A N 1
ATOM 3748 C CA . GLU A 1 471 ? -40.177 -4.071 10.806 1.00 96.12 471 GLU A CA 1
ATOM 3749 C C . GLU A 1 471 ? -39.910 -2.572 10.967 1.00 96.12 471 GLU A C 1
ATOM 3751 O O . GLU A 1 471 ? -40.172 -1.792 10.052 1.00 96.12 471 GLU A O 1
ATOM 3756 N N . GLN A 1 472 ? -39.353 -2.167 12.114 1.00 97.12 472 GLN A N 1
ATOM 3757 C CA . GLN A 1 472 ? -38.970 -0.777 12.367 1.00 97.12 472 GLN A CA 1
ATOM 3758 C C . GLN A 1 472 ? -37.871 -0.324 11.409 1.00 97.12 472 GLN A C 1
ATOM 3760 O O . GLN A 1 472 ? -37.967 0.757 10.832 1.00 97.12 472 GLN A O 1
ATOM 3765 N N . LEU A 1 473 ? -36.846 -1.158 11.212 1.00 97.06 473 LEU A N 1
ATOM 3766 C CA . LEU A 1 473 ? -35.753 -0.856 10.296 1.00 97.06 473 LEU A CA 1
ATOM 3767 C C . LEU A 1 473 ? -36.268 -0.698 8.862 1.00 97.06 473 LEU A C 1
ATOM 3769 O O . LEU A 1 473 ? -35.946 0.289 8.205 1.00 97.06 473 LEU A O 1
ATOM 3773 N N . MET A 1 474 ? -37.108 -1.626 8.396 1.00 97.50 474 MET A N 1
ATOM 3774 C CA . MET A 1 474 ? -37.702 -1.554 7.059 1.00 97.50 474 MET A CA 1
ATOM 3775 C C . MET A 1 474 ? -38.572 -0.302 6.886 1.00 97.50 474 MET A C 1
ATOM 3777 O O . MET A 1 474 ? -38.509 0.338 5.837 1.00 97.50 474 MET A O 1
ATOM 3781 N N . ALA A 1 475 ? -39.336 0.095 7.910 1.00 97.62 475 ALA A N 1
ATOM 3782 C CA . ALA A 1 475 ? -40.145 1.313 7.877 1.00 97.62 475 ALA A CA 1
ATOM 3783 C C . ALA A 1 475 ? -39.292 2.592 7.788 1.00 97.62 475 ALA A C 1
ATOM 3785 O O . ALA A 1 475 ? -39.630 3.506 7.036 1.00 97.62 475 ALA A O 1
ATOM 3786 N N . GLU A 1 476 ? -38.171 2.662 8.512 1.00 97.94 476 GLU A N 1
ATOM 3787 C CA . GLU A 1 476 ? -37.231 3.786 8.414 1.00 97.94 476 GLU A CA 1
ATOM 3788 C C . GLU A 1 476 ? -36.502 3.801 7.063 1.00 97.94 476 GLU A C 1
ATOM 3790 O O . GLU A 1 476 ? -36.414 4.846 6.416 1.00 97.94 476 GLU A O 1
ATOM 3795 N N . MET A 1 477 ? -36.052 2.641 6.576 1.00 97.94 477 MET A N 1
ATOM 3796 C CA . MET A 1 477 ? -35.432 2.506 5.255 1.00 97.94 477 MET A CA 1
ATOM 3797 C C . MET A 1 477 ? -36.385 2.921 4.127 1.00 97.94 477 MET A C 1
ATOM 3799 O O . MET A 1 477 ? -35.952 3.581 3.185 1.00 97.94 477 MET A O 1
ATOM 3803 N N . ALA A 1 478 ? -37.682 2.618 4.236 1.00 97.88 478 ALA A N 1
ATOM 3804 C CA . ALA A 1 478 ? -38.700 3.003 3.255 1.00 97.88 478 ALA A CA 1
ATOM 3805 C C . ALA A 1 478 ? -38.936 4.523 3.168 1.00 97.88 478 ALA 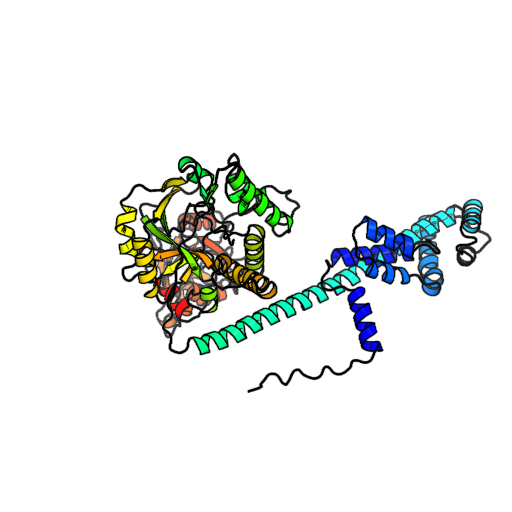A C 1
ATOM 3807 O O . ALA A 1 478 ? -39.556 5.003 2.216 1.00 97.88 478 ALA A O 1
ATOM 3808 N N . LYS A 1 479 ? -38.438 5.321 4.125 1.00 97.75 479 LYS A N 1
ATOM 3809 C CA . LYS A 1 479 ? -38.421 6.787 3.987 1.00 97.75 479 LYS A CA 1
ATOM 3810 C C . LYS A 1 479 ? -37.406 7.221 2.932 1.00 97.75 479 LYS A C 1
ATOM 3812 O O . LYS A 1 479 ? -37.720 8.107 2.148 1.00 97.75 479 LYS A O 1
ATOM 3817 N N . VAL A 1 480 ? -36.263 6.538 2.860 1.00 98.00 480 VAL A N 1
ATOM 3818 C CA . VAL A 1 480 ? -35.136 6.846 1.963 1.00 98.00 480 VAL A CA 1
ATOM 3819 C C . VAL A 1 480 ? -35.221 6.104 0.627 1.00 98.00 480 VAL A C 1
ATOM 3821 O O . VAL A 1 480 ? -34.823 6.638 -0.411 1.00 98.00 480 VAL A O 1
ATOM 3824 N N . PHE A 1 481 ? -35.740 4.877 0.648 1.00 98.38 481 PHE A N 1
ATOM 3825 C CA . PHE A 1 481 ? -35.761 3.970 -0.492 1.00 98.38 481 PHE A CA 1
ATOM 3826 C C . PHE A 1 481 ? -37.167 3.684 -1.005 1.00 98.38 481 PHE A C 1
ATOM 3828 O O . PHE A 1 481 ? -38.115 3.577 -0.227 1.00 98.38 481 PHE A O 1
ATOM 3835 N N . ASP A 1 482 ? -37.258 3.435 -2.308 1.00 97.94 482 ASP A N 1
ATOM 3836 C CA . ASP A 1 482 ? -38.301 2.593 -2.883 1.00 97.94 482 ASP A CA 1
ATOM 3837 C C . ASP A 1 482 ? -37.840 1.131 -2.774 1.00 97.94 482 ASP A C 1
ATOM 3839 O O . ASP A 1 482 ? -36.798 0.758 -3.328 1.00 97.94 482 ASP A O 1
ATOM 3843 N N . ILE A 1 483 ? -38.577 0.324 -2.002 1.00 97.94 483 ILE A N 1
ATOM 3844 C CA . ILE A 1 483 ? -38.193 -1.046 -1.631 1.00 97.94 483 ILE A CA 1
ATOM 3845 C C . ILE A 1 483 ? -39.093 -2.063 -2.337 1.00 97.94 483 ILE A C 1
ATOM 3847 O O . ILE A 1 483 ? -40.316 -1.995 -2.222 1.00 97.94 483 ILE A O 1
ATOM 3851 N N . ALA A 1 484 ? -38.485 -3.042 -3.006 1.00 97.12 484 ALA A N 1
ATOM 3852 C CA . ALA A 1 484 ? -39.175 -4.192 -3.587 1.00 97.12 484 ALA A CA 1
ATOM 3853 C C . ALA A 1 484 ? -38.506 -5.503 -3.149 1.00 97.12 484 ALA A C 1
ATOM 3855 O O . ALA A 1 484 ? -37.285 -5.619 -3.212 1.00 97.12 484 ALA A O 1
ATOM 3856 N N . GLU A 1 485 ? -39.287 -6.494 -2.711 1.00 97.19 485 GLU A N 1
ATOM 3857 C CA . GLU A 1 485 ? -38.767 -7.838 -2.413 1.00 97.19 485 GLU A CA 1
ATOM 3858 C C . GLU A 1 485 ? -38.312 -8.523 -3.711 1.00 97.19 485 GLU A C 1
ATOM 3860 O O . GLU A 1 485 ? -38.967 -8.420 -4.750 1.00 97.19 485 GLU A O 1
ATOM 3865 N N . LEU A 1 486 ? -37.168 -9.199 -3.654 1.00 96.19 486 LEU A N 1
ATOM 3866 C CA . LEU A 1 486 ? -36.569 -9.907 -4.777 1.00 96.19 486 LEU A CA 1
ATOM 3867 C C . LEU A 1 486 ? -36.821 -11.405 -4.630 1.00 96.19 486 LEU A C 1
ATOM 3869 O O . LEU A 1 486 ? -36.587 -11.976 -3.568 1.00 96.19 486 LEU A O 1
ATOM 3873 N N . ALA A 1 487 ? -37.257 -12.043 -5.717 1.00 92.06 487 ALA A N 1
ATOM 3874 C CA . ALA A 1 487 ? -37.495 -13.486 -5.742 1.00 92.06 487 ALA A CA 1
ATOM 3875 C C . ALA A 1 487 ? -36.198 -14.299 -5.593 1.00 92.06 487 ALA A C 1
ATOM 3877 O O . ALA A 1 487 ? -36.212 -15.398 -5.046 1.00 92.06 487 ALA A O 1
ATOM 3878 N N . GLU A 1 488 ? -35.082 -13.751 -6.076 1.00 91.00 488 GLU A N 1
ATOM 3879 C CA . GLU A 1 488 ? -33.788 -14.423 -6.112 1.00 91.00 488 GLU A CA 1
ATOM 3880 C C . GLU A 1 488 ? -32.651 -13.465 -5.742 1.00 91.00 488 GLU A C 1
ATOM 3882 O O . GLU A 1 488 ? -32.757 -12.239 -5.882 1.00 91.00 488 GLU A O 1
ATOM 3887 N N . MET A 1 489 ? -31.543 -14.054 -5.288 1.00 92.75 489 MET A N 1
ATOM 3888 C CA . MET A 1 489 ? -30.298 -13.353 -4.997 1.00 92.75 489 MET A CA 1
ATOM 3889 C C . MET A 1 489 ? -29.703 -12.782 -6.287 1.00 92.75 489 MET A C 1
ATOM 3891 O O . MET A 1 489 ? -29.289 -13.522 -7.175 1.00 92.75 489 MET A O 1
ATOM 3895 N N . GLN A 1 490 ? -29.605 -11.458 -6.359 1.00 92.44 490 GLN A N 1
ATOM 3896 C CA . GLN A 1 490 ? -29.061 -10.746 -7.514 1.00 92.44 490 GLN A CA 1
ATOM 3897 C C . GLN A 1 490 ? -28.285 -9.507 -7.071 1.00 92.44 490 GLN A C 1
ATOM 3899 O O . GLN A 1 490 ? -28.568 -8.925 -6.020 1.00 92.44 490 GLN A O 1
ATOM 3904 N N . SER A 1 491 ? -27.305 -9.096 -7.875 1.00 93.12 491 SER A N 1
ATOM 3905 C CA . SER A 1 491 ? -26.577 -7.844 -7.655 1.00 93.12 491 SER A CA 1
ATOM 3906 C C . SER A 1 491 ? -27.460 -6.647 -8.027 1.00 93.12 491 SER A C 1
ATOM 3908 O O . SER A 1 491 ? -28.367 -6.798 -8.850 1.00 93.12 491 SER A O 1
ATOM 3910 N N . PRO A 1 492 ? -27.213 -5.453 -7.462 1.00 94.81 492 PRO A N 1
ATOM 3911 C CA . PRO A 1 492 ? -27.889 -4.239 -7.908 1.00 94.81 492 PRO A CA 1
ATOM 3912 C C . PRO A 1 492 ? -27.682 -4.019 -9.410 1.00 94.81 492 PRO A C 1
ATOM 3914 O O . PRO A 1 492 ? -26.581 -4.216 -9.927 1.00 94.81 492 PRO A O 1
ATOM 3917 N N . ALA A 1 493 ? -28.738 -3.619 -10.115 1.00 92.12 493 ALA A N 1
ATOM 3918 C CA . ALA A 1 493 ? -28.743 -3.574 -11.577 1.00 92.12 493 ALA A CA 1
ATOM 3919 C C . ALA A 1 493 ? -28.194 -2.257 -12.146 1.00 92.12 493 ALA A C 1
ATOM 3921 O O . ALA A 1 493 ? -27.799 -2.202 -13.310 1.00 92.12 493 ALA A O 1
ATOM 3922 N N . LYS A 1 494 ? -28.211 -1.183 -11.352 1.00 94.19 494 LYS A N 1
ATOM 3923 C CA . LYS A 1 494 ? -27.832 0.168 -11.778 1.00 94.19 494 LYS A CA 1
ATOM 3924 C C . LYS A 1 494 ? -27.361 1.017 -10.600 1.00 94.19 494 LYS A C 1
ATOM 3926 O O . LYS A 1 494 ? -27.645 0.695 -9.451 1.00 94.19 494 LYS A O 1
ATOM 3931 N N . GLN A 1 495 ? -26.715 2.135 -10.919 1.00 94.38 495 GLN A N 1
ATOM 3932 C CA . GLN A 1 495 ? -26.378 3.176 -9.950 1.00 94.38 495 GLN A CA 1
ATOM 3933 C C . GLN A 1 495 ? -27.634 3.695 -9.228 1.00 94.38 495 GLN A C 1
ATOM 3935 O O . GLN A 1 495 ? -28.733 3.707 -9.796 1.00 94.38 495 GLN A O 1
ATOM 3940 N N . ASN A 1 496 ? -27.452 4.176 -7.999 1.00 95.88 496 ASN A N 1
ATOM 3941 C CA . ASN A 1 496 ? -28.488 4.633 -7.076 1.00 95.88 496 ASN A CA 1
ATOM 3942 C C . ASN A 1 496 ? -29.395 3.491 -6.586 1.00 95.88 496 ASN A C 1
ATOM 3944 O O . ASN A 1 496 ? -30.530 3.726 -6.157 1.00 95.88 496 ASN A O 1
ATOM 3948 N N . GLN A 1 497 ? -28.895 2.257 -6.635 1.00 96.56 497 GLN A N 1
ATOM 3949 C CA . GLN A 1 497 ? -29.571 1.074 -6.125 1.00 96.56 497 GLN A CA 1
ATOM 3950 C C . GLN A 1 497 ? -28.602 0.249 -5.279 1.00 96.56 497 GLN A C 1
ATOM 3952 O O . GLN A 1 497 ? -27.470 -0.024 -5.670 1.00 96.56 497 GLN A O 1
ATOM 3957 N N . VAL A 1 498 ? -29.085 -0.205 -4.129 1.00 97.62 498 VAL A N 1
ATOM 3958 C CA . VAL A 1 498 ? -28.426 -1.221 -3.305 1.00 97.62 498 VAL A CA 1
ATOM 3959 C C . VAL A 1 498 ? -29.400 -2.365 -3.077 1.00 97.62 498 VAL A C 1
ATOM 3961 O O . VAL A 1 498 ? -30.610 -2.149 -3.056 1.00 97.62 498 VAL A O 1
ATOM 3964 N N . ASN A 1 499 ? -28.892 -3.576 -2.879 1.00 97.75 499 ASN A N 1
ATOM 3965 C CA . ASN A 1 499 ? -29.735 -4.704 -2.499 1.00 97.75 499 ASN A CA 1
ATOM 3966 C C . ASN A 1 499 ? -29.474 -5.043 -1.035 1.00 97.75 499 ASN A C 1
ATOM 3968 O O . ASN A 1 499 ? -28.328 -5.151 -0.610 1.00 97.75 499 ASN A O 1
ATOM 3972 N N . PHE A 1 500 ? -30.535 -5.187 -0.256 1.00 98.12 500 PHE A N 1
ATOM 3973 C CA . PHE A 1 500 ? -30.492 -5.437 1.176 1.00 98.12 500 PHE A CA 1
ATOM 3974 C C . PHE A 1 500 ? -30.908 -6.878 1.474 1.00 98.12 500 PHE A C 1
ATOM 3976 O O . PHE A 1 500 ? -31.911 -7.351 0.945 1.00 98.12 500 PHE A O 1
ATOM 3983 N N . TYR A 1 501 ? -30.146 -7.567 2.320 1.00 98.12 501 TYR A N 1
ATOM 3984 C CA . TYR A 1 501 ? -30.431 -8.928 2.762 1.00 98.12 501 TYR A CA 1
ATOM 3985 C C . TYR A 1 501 ? -30.640 -8.972 4.271 1.00 98.12 501 TYR A C 1
ATOM 3987 O O . TYR A 1 501 ? -29.780 -8.522 5.034 1.00 98.12 501 TYR A O 1
ATOM 3995 N N . MET A 1 502 ? -31.768 -9.537 4.700 1.00 96.75 502 MET A N 1
ATOM 3996 C CA . MET A 1 502 ? -32.098 -9.736 6.110 1.00 96.75 502 MET A CA 1
ATOM 3997 C C . MET A 1 502 ? -33.131 -10.857 6.254 1.00 96.75 502 MET A C 1
ATOM 3999 O O . MET A 1 502 ? -34.110 -10.902 5.512 1.00 96.75 502 MET A O 1
ATOM 4003 N N . GLY A 1 503 ? -32.929 -11.749 7.228 1.00 91.88 503 GLY A N 1
ATOM 4004 C CA . GLY A 1 503 ? -33.920 -12.767 7.598 1.00 91.88 503 GLY A CA 1
ATOM 4005 C C . GLY A 1 503 ? -34.321 -13.714 6.460 1.00 91.88 503 GLY A C 1
ATOM 4006 O O . GLY A 1 503 ? -35.501 -14.029 6.327 1.00 91.88 503 GLY A O 1
ATOM 4007 N N . GLY A 1 504 ? -33.373 -14.135 5.616 1.00 94.19 504 GLY A N 1
ATOM 4008 C CA . GLY A 1 504 ? -33.652 -15.048 4.500 1.00 94.19 504 GLY A CA 1
ATOM 4009 C C . GLY A 1 504 ? -34.198 -14.382 3.234 1.00 94.19 504 GLY A C 1
ATOM 4010 O O . GLY A 1 504 ? -34.502 -15.080 2.270 1.00 94.19 504 GLY A O 1
ATOM 4011 N N . LYS A 1 505 ? -34.348 -13.051 3.217 1.00 96.38 505 LYS A N 1
ATOM 4012 C CA . LYS A 1 505 ? -34.984 -12.315 2.119 1.00 96.38 505 LYS A CA 1
ATOM 4013 C C . LYS A 1 505 ? -34.084 -11.236 1.540 1.00 96.38 505 LYS A C 1
ATOM 4015 O O . LYS A 1 505 ? -33.364 -10.554 2.268 1.00 96.38 505 LYS A O 1
ATOM 4020 N N . TRP A 1 506 ? -34.184 -11.064 0.225 1.00 97.75 506 TRP A N 1
ATOM 4021 C CA . TRP A 1 506 ? -33.527 -10.001 -0.524 1.00 97.75 506 TRP A CA 1
ATOM 4022 C C . TRP A 1 506 ? -34.515 -8.896 -0.889 1.00 97.75 506 TRP A C 1
ATOM 4024 O O . TRP A 1 506 ? -35.656 -9.159 -1.263 1.00 97.75 506 TRP A O 1
ATOM 4034 N N . TYR A 1 507 ? -34.044 -7.656 -0.840 1.00 97.94 507 TYR A N 1
ATOM 4035 C CA . TYR A 1 507 ? -34.806 -6.466 -1.187 1.00 97.94 507 TYR A CA 1
ATOM 4036 C C . TYR A 1 507 ? -33.980 -5.575 -2.112 1.00 97.94 507 TYR A C 1
ATOM 4038 O O . TYR A 1 507 ? -32.837 -5.260 -1.801 1.00 97.94 507 TYR A O 1
ATOM 4046 N N . ALA A 1 508 ? -34.549 -5.133 -3.228 1.00 97.94 508 ALA A N 1
ATOM 4047 C CA . ALA A 1 508 ? -33.997 -4.045 -4.020 1.00 97.94 508 ALA A CA 1
ATOM 4048 C C . ALA A 1 508 ? -34.396 -2.717 -3.382 1.00 97.94 508 ALA A C 1
ATOM 4050 O O . ALA A 1 508 ? -35.583 -2.441 -3.210 1.00 97.94 508 ALA A O 1
ATOM 4051 N N . CYS A 1 509 ? -33.408 -1.887 -3.070 1.00 98.19 509 CYS A N 1
ATOM 4052 C CA . CYS A 1 509 ? -33.581 -0.584 -2.445 1.00 98.19 509 CYS A CA 1
ATOM 4053 C C . CYS A 1 509 ? -33.052 0.496 -3.395 1.00 98.19 509 CYS A C 1
ATOM 4055 O O . CYS A 1 509 ? -31.843 0.653 -3.569 1.00 98.19 509 CYS A O 1
ATOM 4057 N N . THR A 1 510 ? -33.961 1.237 -4.029 1.00 98.31 510 THR A N 1
ATOM 4058 C CA . THR A 1 510 ? -33.607 2.335 -4.945 1.00 98.31 510 THR A CA 1
ATOM 4059 C C . THR A 1 510 ? -33.715 3.661 -4.209 1.00 98.31 510 THR A C 1
ATOM 4061 O O . THR A 1 510 ? -34.751 3.926 -3.602 1.00 98.31 510 THR A O 1
ATOM 4064 N N . PHE A 1 511 ? -32.666 4.490 -4.219 1.00 98.06 511 PHE A N 1
ATOM 4065 C CA . PHE A 1 511 ? -32.715 5.798 -3.555 1.00 98.06 511 PHE A CA 1
ATOM 4066 C C . PHE A 1 511 ? -33.786 6.682 -4.202 1.00 98.06 511 PHE A C 1
ATOM 4068 O O . PHE A 1 511 ? -33.818 6.829 -5.427 1.00 98.06 511 PHE A O 1
ATOM 4075 N N . LYS A 1 512 ? -34.645 7.300 -3.384 1.00 97.62 512 LYS A N 1
ATOM 4076 C CA . LYS A 1 512 ? -35.664 8.229 -3.884 1.00 97.62 512 LYS A CA 1
ATOM 4077 C C . LYS A 1 512 ? -35.025 9.460 -4.518 1.00 97.62 512 LYS A C 1
ATOM 4079 O O . LYS A 1 512 ? -34.007 9.968 -4.047 1.00 97.62 512 LYS A O 1
ATOM 4084 N N . SER A 1 513 ? -35.671 9.989 -5.557 1.00 95.50 513 SER A N 1
ATOM 4085 C CA . SER A 1 513 ? -35.139 11.078 -6.387 1.00 95.50 513 SER A CA 1
ATOM 4086 C C . SER A 1 513 ? -34.818 12.364 -5.623 1.00 95.50 513 SER A C 1
ATOM 4088 O O . SER A 1 513 ? -33.951 13.116 -6.053 1.00 95.50 513 SER A O 1
ATOM 4090 N N . GLU A 1 514 ? -35.492 12.631 -4.504 1.00 94.62 514 GLU A N 1
ATOM 4091 C CA . GLU A 1 514 ? -35.234 13.805 -3.656 1.00 94.62 514 GLU A CA 1
ATOM 4092 C C . GLU A 1 514 ? -33.832 13.805 -3.024 1.00 94.62 514 GLU A C 1
ATOM 4094 O O . GLU A 1 514 ? -33.267 14.871 -2.794 1.00 94.62 514 GLU A O 1
ATOM 4099 N N . TYR A 1 515 ? -33.228 12.628 -2.822 1.00 93.12 515 TYR A N 1
ATOM 4100 C CA . TYR A 1 515 ? -31.870 12.491 -2.285 1.00 93.12 515 TYR A CA 1
ATOM 4101 C C . TYR A 1 515 ? -30.777 12.554 -3.354 1.00 93.12 515 TYR A C 1
ATOM 4103 O O . TYR A 1 515 ? -29.600 12.574 -3.007 1.00 93.12 515 TYR A O 1
ATOM 4111 N N . LEU A 1 516 ? -31.149 12.581 -4.637 1.00 92.19 516 LEU A N 1
ATOM 4112 C CA . LEU A 1 516 ? -30.225 12.502 -5.774 1.00 92.19 516 LEU A CA 1
ATOM 4113 C C . LEU A 1 516 ? -29.954 13.864 -6.433 1.00 92.19 516 LEU A C 1
ATOM 4115 O O . LEU A 1 516 ? -29.284 13.941 -7.461 1.00 92.19 516 LEU A O 1
ATOM 4119 N N . GLN A 1 517 ? -30.486 14.947 -5.869 1.00 88.50 517 GLN A N 1
ATOM 4120 C CA . GLN A 1 517 ? -30.395 16.289 -6.443 1.00 88.50 517 GLN A CA 1
ATOM 4121 C C . GLN A 1 517 ? -29.214 17.074 -5.865 1.00 88.50 517 GLN A C 1
ATOM 4123 O O . GLN A 1 517 ? -28.954 17.023 -4.665 1.00 88.50 517 GLN A O 1
ATOM 4128 N N . ASN A 1 518 ? -28.551 17.870 -6.713 1.00 82.38 518 ASN A N 1
ATOM 4129 C CA . ASN A 1 518 ? -27.480 18.804 -6.329 1.00 82.38 518 ASN A CA 1
ATOM 4130 C C . ASN A 1 518 ? -26.304 18.151 -5.574 1.00 82.38 518 ASN A C 1
ATOM 4132 O O . ASN A 1 518 ? -25.730 18.757 -4.669 1.00 82.38 518 ASN A O 1
ATOM 4136 N N . LEU A 1 519 ? -25.957 16.913 -5.931 1.00 85.06 519 LEU A N 1
ATOM 4137 C CA . LEU A 1 519 ? -24.850 16.182 -5.318 1.00 85.06 519 LEU A CA 1
ATOM 4138 C C . LEU A 1 519 ? -23.520 16.518 -6.003 1.00 85.06 519 LEU A C 1
ATOM 4140 O O . LEU A 1 519 ? -23.452 16.616 -7.229 1.00 85.06 519 LEU A O 1
ATOM 4144 N N . GLY A 1 520 ? -22.461 16.665 -5.204 1.00 82.25 520 GLY A N 1
ATOM 4145 C CA . GLY A 1 520 ? -21.087 16.707 -5.706 1.00 82.25 520 GLY A CA 1
ATOM 4146 C C . GLY A 1 520 ? -20.592 15.324 -6.161 1.00 82.25 520 GLY A C 1
ATOM 4147 O O . GLY A 1 520 ? -21.280 14.321 -5.940 1.00 82.25 520 GLY A O 1
ATOM 4148 N N . PRO A 1 521 ? -19.389 15.237 -6.759 1.00 82.81 521 PRO A N 1
ATOM 4149 C CA . PRO A 1 521 ? -18.825 13.981 -7.257 1.00 82.81 521 PRO A CA 1
ATOM 4150 C C . PRO A 1 521 ? -18.801 12.871 -6.199 1.00 82.81 521 PRO A C 1
ATOM 4152 O O . PRO A 1 521 ? -19.320 11.783 -6.447 1.00 82.81 521 PRO A O 1
ATOM 4155 N N . VAL A 1 522 ? -18.293 13.156 -4.995 1.00 87.31 522 VAL A N 1
ATOM 4156 C CA . VAL A 1 522 ? -18.269 12.181 -3.889 1.00 87.31 522 VAL A CA 1
ATOM 4157 C C . VAL A 1 522 ? -19.666 11.846 -3.364 1.00 87.31 522 VAL A C 1
ATOM 4159 O O . VAL A 1 522 ? -19.978 10.671 -3.170 1.00 87.31 522 VAL A O 1
ATOM 4162 N N . ASP A 1 523 ? -20.520 12.850 -3.150 1.00 86.88 523 ASP A N 1
ATOM 4163 C CA . ASP A 1 523 ? -21.862 12.645 -2.586 1.00 86.88 523 ASP A CA 1
ATOM 4164 C C . ASP A 1 523 ? -22.788 11.855 -3.526 1.00 86.88 523 ASP A C 1
ATOM 4166 O O . ASP A 1 523 ? -23.760 11.262 -3.064 1.00 86.88 523 ASP A O 1
ATOM 4170 N N . SER A 1 524 ? -22.477 11.817 -4.827 1.00 88.00 524 SER A N 1
ATOM 4171 C CA . SER A 1 524 ? -23.210 11.048 -5.842 1.00 88.00 524 SER A CA 1
ATOM 4172 C C . SER A 1 524 ? -22.918 9.541 -5.840 1.00 88.00 524 SER A C 1
ATOM 4174 O O . SER A 1 524 ? -23.571 8.788 -6.564 1.00 88.00 524 SER A O 1
ATOM 4176 N N . LEU A 1 525 ? -21.934 9.086 -5.057 1.00 92.69 525 LEU A N 1
ATOM 4177 C CA . LEU A 1 525 ? -21.608 7.669 -4.942 1.00 92.69 525 LEU A CA 1
ATOM 4178 C C . LEU A 1 525 ? -22.629 6.930 -4.069 1.00 92.69 525 LEU A C 1
ATOM 4180 O O . LEU A 1 525 ? -22.906 7.345 -2.943 1.00 92.69 525 LEU A O 1
ATOM 4184 N N . ASP A 1 526 ? -23.063 5.747 -4.506 1.00 94.81 526 ASP A N 1
ATOM 4185 C CA . ASP A 1 526 ? -23.969 4.875 -3.742 1.00 94.81 526 ASP A CA 1
ATOM 4186 C C . ASP A 1 526 ? -23.422 4.553 -2.340 1.00 94.81 526 ASP A C 1
ATOM 4188 O O . ASP A 1 526 ? -24.171 4.501 -1.365 1.00 94.81 526 ASP A O 1
ATOM 4192 N N . VAL A 1 527 ? -22.099 4.400 -2.206 1.00 94.06 527 VAL A N 1
ATOM 4193 C CA . VAL A 1 527 ? -21.428 4.207 -0.908 1.00 94.06 527 VAL A CA 1
ATOM 4194 C C . VAL A 1 527 ? -21.541 5.428 0.010 1.00 94.06 527 VAL A C 1
ATOM 4196 O O . VAL A 1 527 ? -21.674 5.258 1.222 1.00 94.06 527 VAL A O 1
ATOM 4199 N N . ALA A 1 528 ? -21.508 6.646 -0.538 1.00 93.12 528 ALA A N 1
ATOM 4200 C CA . ALA A 1 528 ? -21.648 7.885 0.224 1.00 93.12 528 ALA A CA 1
ATOM 4201 C C . ALA A 1 528 ? -23.110 8.113 0.627 1.00 93.12 528 ALA A C 1
ATOM 4203 O O . ALA A 1 528 ? -23.390 8.408 1.792 1.00 93.12 528 ALA A O 1
ATOM 4204 N N . LEU A 1 529 ? -24.040 7.884 -0.305 1.00 95.44 529 LEU A N 1
ATOM 4205 C CA . LEU A 1 529 ? -25.480 7.929 -0.057 1.00 95.44 529 LEU A CA 1
ATOM 4206 C C . LEU A 1 529 ? -25.883 6.928 1.032 1.00 95.44 529 LEU A C 1
ATOM 4208 O O . LEU A 1 529 ? -26.518 7.313 2.015 1.00 95.44 529 LEU A O 1
ATOM 4212 N N . LEU A 1 530 ? -25.449 5.667 0.920 1.00 97.00 530 LEU A N 1
ATOM 4213 C CA . LEU A 1 530 ? -25.728 4.634 1.919 1.00 97.00 530 LEU A CA 1
ATOM 4214 C C . LEU A 1 530 ? -25.147 5.013 3.288 1.00 97.00 530 LEU A C 1
ATOM 4216 O O . LEU A 1 530 ? -25.831 4.905 4.307 1.00 97.00 530 LEU A O 1
ATOM 4220 N N . GLN A 1 531 ? -23.904 5.501 3.324 1.00 95.44 531 GLN A N 1
ATOM 4221 C CA . GLN A 1 531 ? -23.259 5.932 4.562 1.00 95.44 531 GLN A CA 1
ATOM 4222 C C . GLN A 1 531 ? -24.039 7.061 5.252 1.00 95.44 531 GLN A C 1
ATOM 4224 O O . GLN A 1 531 ? -24.309 6.986 6.453 1.00 95.44 531 GLN A O 1
ATOM 4229 N N . LYS A 1 532 ? -24.409 8.100 4.497 1.00 94.12 532 LYS A N 1
ATOM 4230 C CA . LYS A 1 532 ? -25.055 9.315 5.007 1.00 94.12 532 LYS A CA 1
ATOM 4231 C C . LYS A 1 532 ? -26.508 9.090 5.414 1.00 94.12 532 LYS A C 1
ATOM 4233 O O . LYS A 1 532 ? -26.930 9.632 6.433 1.00 94.12 532 LYS A O 1
ATOM 4238 N N . LEU A 1 533 ? -27.263 8.334 4.619 1.00 96.06 533 LEU A N 1
ATOM 4239 C CA . LEU A 1 533 ? -28.714 8.214 4.767 1.00 96.06 533 LEU A CA 1
ATOM 4240 C C . LEU A 1 533 ? -29.138 6.991 5.586 1.00 96.06 533 LEU A C 1
ATOM 4242 O O . LEU A 1 533 ? -30.204 7.023 6.189 1.00 96.06 533 LEU A O 1
ATOM 4246 N N . ILE A 1 534 ? -28.315 5.936 5.636 1.00 97.69 534 ILE A N 1
ATOM 4247 C CA . ILE A 1 534 ? -28.686 4.653 6.252 1.00 97.69 534 ILE A CA 1
ATOM 4248 C C . ILE A 1 534 ? -27.720 4.256 7.369 1.00 97.69 534 ILE A C 1
ATOM 4250 O O . ILE A 1 534 ? -28.135 4.130 8.519 1.00 97.69 534 ILE A O 1
ATOM 4254 N N . LEU A 1 535 ? -26.428 4.082 7.071 1.00 96.69 535 LEU A N 1
ATOM 4255 C CA . LEU A 1 535 ? -25.484 3.495 8.035 1.00 96.69 535 LEU A CA 1
ATOM 4256 C C . LEU A 1 535 ? -25.260 4.394 9.250 1.00 96.69 535 LEU A C 1
ATOM 4258 O O . LEU A 1 535 ? -25.274 3.917 10.386 1.00 96.69 535 LEU A O 1
ATOM 4262 N N . LYS A 1 536 ? -25.093 5.700 9.035 1.00 95.62 536 LYS A N 1
ATOM 4263 C CA . LYS A 1 536 ? -24.950 6.644 10.141 1.00 95.62 536 LYS A CA 1
ATOM 4264 C C . LYS A 1 536 ? -26.256 6.810 10.937 1.00 95.62 536 LYS A C 1
ATOM 4266 O O . LYS A 1 536 ? -26.197 6.612 12.148 1.00 95.62 536 LYS A O 1
ATOM 4271 N N . PRO A 1 537 ? -27.421 7.123 10.329 1.00 95.62 537 PRO A N 1
ATOM 4272 C CA . PRO A 1 537 ? -28.635 7.399 11.101 1.00 95.62 537 PRO A CA 1
ATOM 4273 C C . PRO A 1 537 ? -29.251 6.164 11.764 1.00 95.62 537 PRO A C 1
ATOM 4275 O O . PRO A 1 537 ? -29.740 6.273 12.883 1.00 95.62 537 PRO A O 1
ATOM 4278 N N . LEU A 1 538 ? -29.233 5.005 11.094 1.00 96.31 538 LEU A N 1
ATOM 4279 C CA . LEU A 1 538 ? -29.949 3.809 11.559 1.00 96.31 538 LEU A CA 1
ATOM 4280 C C . LEU A 1 538 ? -29.029 2.820 12.288 1.00 96.31 538 LEU A C 1
ATOM 4282 O O . LEU A 1 538 ? -29.432 2.200 13.267 1.00 96.31 538 LEU A O 1
ATOM 4286 N N . PHE A 1 539 ? -27.767 2.699 11.866 1.00 95.81 539 PHE A N 1
ATOM 4287 C CA . PHE A 1 539 ? -26.822 1.719 12.426 1.00 95.81 539 PHE A CA 1
ATOM 4288 C C . PHE A 1 539 ? -25.735 2.327 13.323 1.00 95.81 539 PHE A C 1
ATOM 4290 O O . PHE A 1 539 ? -24.870 1.592 13.811 1.00 95.81 539 PHE A O 1
ATOM 4297 N N . ASN A 1 540 ? -25.766 3.650 13.534 1.00 93.75 540 ASN A N 1
ATOM 4298 C CA . ASN A 1 540 ? -24.784 4.407 14.313 1.00 93.75 540 ASN A CA 1
ATOM 4299 C C . ASN A 1 540 ? -23.330 4.160 13.858 1.00 93.75 540 ASN A C 1
ATOM 4301 O O . ASN A 1 540 ? -22.398 4.040 14.656 1.00 93.75 540 ASN A O 1
ATOM 4305 N N . VAL A 1 541 ? -23.131 4.028 12.543 1.00 92.81 541 VAL A N 1
ATOM 4306 C CA . VAL A 1 541 ? -21.807 3.888 11.932 1.00 92.81 541 VAL A CA 1
ATOM 4307 C C . VAL A 1 541 ? -21.327 5.274 11.515 1.00 92.81 541 VAL A C 1
ATOM 4309 O O . VAL A 1 541 ? -21.574 5.699 10.393 1.00 92.81 541 VAL A O 1
ATOM 4312 N N . ASP A 1 542 ? -20.642 5.993 12.406 1.00 88.19 542 ASP A N 1
ATOM 4313 C CA . ASP A 1 542 ? -20.086 7.318 12.085 1.00 88.19 542 ASP A CA 1
ATOM 4314 C C . ASP A 1 542 ? -18.909 7.240 11.103 1.00 88.19 542 ASP A C 1
ATOM 4316 O O . ASP A 1 542 ? -18.895 7.930 10.083 1.00 88.19 542 ASP A O 1
ATOM 4320 N N . ASP A 1 543 ? -17.927 6.385 11.407 1.00 87.25 543 ASP A N 1
ATOM 4321 C CA . ASP A 1 543 ? -16.754 6.133 10.569 1.00 87.25 543 ASP A CA 1
ATOM 4322 C C . ASP A 1 543 ? -16.607 4.622 10.318 1.00 87.25 543 ASP A C 1
ATOM 4324 O O . ASP A 1 543 ? -16.281 3.864 11.243 1.00 87.25 543 ASP A O 1
ATOM 4328 N N . PRO A 1 544 ? -16.801 4.158 9.070 1.00 86.12 544 PRO A N 1
ATOM 4329 C CA . PRO A 1 544 ? -16.668 2.747 8.719 1.00 86.12 544 PRO A CA 1
ATOM 4330 C C . PRO A 1 544 ? -15.269 2.160 8.962 1.00 86.12 544 PRO A C 1
ATOM 4332 O O . PRO A 1 544 ? -15.116 0.945 8.996 1.00 86.12 544 PRO A O 1
ATOM 4335 N N . ARG A 1 545 ? -14.231 2.992 9.135 1.00 81.88 545 ARG A N 1
ATOM 4336 C CA . ARG A 1 545 ? -12.853 2.531 9.391 1.00 81.88 545 ARG A CA 1
ATOM 4337 C C . ARG A 1 545 ? -12.618 2.108 10.837 1.00 81.88 545 ARG A C 1
ATOM 4339 O O . ARG A 1 545 ? -11.658 1.390 11.105 1.00 81.88 545 ARG A O 1
ATOM 4346 N N . THR A 1 546 ? -13.421 2.614 11.769 1.00 84.44 546 THR A N 1
ATOM 4347 C CA . THR A 1 546 ? -13.224 2.412 13.214 1.00 84.44 546 THR A CA 1
ATOM 4348 C C . THR A 1 546 ? -14.424 1.755 13.885 1.00 84.44 546 THR A C 1
ATOM 4350 O O . THR A 1 546 ? -14.281 1.196 14.975 1.00 84.44 546 THR A O 1
ATOM 4353 N N . SER A 1 547 ? -15.592 1.785 13.240 1.00 89.00 547 SER A N 1
ATOM 4354 C CA . SER A 1 547 ? -16.793 1.136 13.749 1.00 89.00 547 SER A CA 1
ATOM 4355 C C . SER A 1 547 ? -16.632 -0.382 13.793 1.00 89.00 547 SER A C 1
ATOM 4357 O O . SER A 1 547 ? -16.227 -1.017 12.825 1.00 89.00 547 SER A O 1
ATOM 4359 N N . LYS A 1 548 ? -17.000 -0.978 14.932 1.00 90.31 548 LYS A N 1
ATOM 4360 C CA . LYS A 1 548 ? -17.001 -2.437 15.122 1.00 90.31 548 LYS A CA 1
ATOM 4361 C C . LYS A 1 548 ? -18.282 -3.110 14.625 1.00 90.31 548 LYS A C 1
ATOM 4363 O O . LYS A 1 548 ? -18.314 -4.341 14.588 1.00 90.31 548 LYS A O 1
ATOM 4368 N N . ASN A 1 549 ? -19.317 -2.322 14.309 1.00 92.56 549 ASN A N 1
ATOM 4369 C CA . ASN A 1 549 ? -20.649 -2.801 13.922 1.00 92.56 549 ASN A CA 1
ATOM 4370 C C . ASN A 1 549 ? -20.768 -3.102 12.419 1.00 92.56 549 ASN A C 1
ATOM 4372 O O . ASN A 1 549 ? -21.767 -3.668 11.993 1.00 92.56 549 ASN A O 1
ATOM 4376 N N . ILE A 1 550 ? -19.760 -2.739 11.626 1.00 95.69 550 ILE A N 1
ATOM 4377 C CA . ILE A 1 550 ? -19.709 -2.961 10.183 1.00 95.69 550 ILE A CA 1
ATOM 4378 C C . ILE A 1 550 ? -18.463 -3.768 9.827 1.00 95.69 550 ILE A C 1
ATOM 4380 O O . ILE A 1 550 ? -17.407 -3.594 10.435 1.00 95.69 550 ILE A O 1
ATOM 4384 N N . ASP A 1 551 ? -18.598 -4.642 8.842 1.00 94.19 551 ASP A N 1
ATOM 4385 C CA . ASP A 1 551 ? -17.487 -5.270 8.140 1.00 94.19 551 ASP A CA 1
ATOM 4386 C C . ASP A 1 551 ? -17.779 -5.274 6.631 1.00 94.19 551 ASP A C 1
ATOM 4388 O O . ASP A 1 551 ? -18.867 -4.885 6.186 1.00 94.19 551 ASP A O 1
ATOM 4392 N N . PHE A 1 552 ? -16.795 -5.661 5.826 1.00 94.06 552 PHE A N 1
ATOM 4393 C CA . PHE A 1 552 ? -16.844 -5.499 4.383 1.00 94.06 552 PHE A CA 1
ATOM 4394 C C . PHE A 1 552 ? -16.534 -6.797 3.649 1.00 94.06 552 PHE A C 1
ATOM 4396 O O . PHE A 1 552 ? -15.638 -7.549 4.023 1.00 94.06 552 PHE A O 1
ATOM 4403 N N . VAL A 1 553 ? -17.238 -7.020 2.543 1.00 92.31 553 VAL A N 1
ATOM 4404 C CA . VAL A 1 553 ? -17.042 -8.189 1.682 1.00 92.31 553 VAL A CA 1
ATOM 4405 C C . VAL A 1 553 ? -16.726 -7.699 0.275 1.00 92.31 553 VAL A C 1
ATOM 4407 O O . VAL A 1 553 ? -17.549 -7.042 -0.359 1.00 92.31 553 VAL A O 1
ATOM 4410 N N . GLY A 1 554 ? -15.513 -7.976 -0.202 1.00 90.94 554 GLY A N 1
ATOM 4411 C CA . GLY A 1 554 ? -15.113 -7.639 -1.568 1.00 90.94 554 GLY A CA 1
ATOM 4412 C C . GLY A 1 554 ? -15.885 -8.471 -2.594 1.00 90.94 554 GLY A C 1
ATOM 4413 O O . GLY A 1 554 ? -16.134 -9.657 -2.367 1.00 90.94 554 GLY A O 1
ATOM 4414 N N . GLY A 1 555 ? -16.221 -7.863 -3.731 1.00 87.56 555 GLY A N 1
ATOM 4415 C CA . GLY A 1 555 ? -17.043 -8.457 -4.788 1.00 87.56 555 GLY A CA 1
ATOM 4416 C C . GLY A 1 555 ? -16.537 -9.792 -5.330 1.00 87.56 555 GLY A C 1
ATOM 4417 O O . GLY A 1 555 ? -17.326 -10.620 -5.775 1.00 87.56 555 GLY A O 1
ATOM 4418 N N . ILE A 1 556 ? -15.233 -10.063 -5.205 1.00 88.62 556 ILE A N 1
ATOM 4419 C CA . ILE A 1 556 ? -14.631 -11.345 -5.596 1.00 88.62 556 ILE A CA 1
ATOM 4420 C C . ILE A 1 556 ? -15.222 -12.552 -4.847 1.00 88.62 556 ILE A C 1
ATOM 4422 O O . ILE A 1 556 ? -15.248 -13.652 -5.387 1.00 88.62 556 ILE A O 1
ATOM 4426 N N . ARG A 1 557 ? -15.739 -12.357 -3.624 1.00 88.88 557 ARG A N 1
ATOM 4427 C CA . ARG A 1 557 ? -16.405 -13.420 -2.849 1.00 88.88 557 ARG A CA 1
ATOM 4428 C C . ARG A 1 557 ? -17.859 -13.655 -3.272 1.00 88.88 557 ARG A C 1
ATOM 4430 O O . ARG A 1 557 ? -18.445 -14.670 -2.903 1.00 88.88 557 ARG A O 1
ATOM 4437 N N . GLY A 1 558 ? -18.436 -12.726 -4.035 1.00 89.88 558 GLY A N 1
ATOM 4438 C CA . GLY A 1 558 ? -19.821 -12.766 -4.487 1.00 89.88 558 GLY A CA 1
ATOM 4439 C C . GLY A 1 558 ? -20.857 -12.594 -3.371 1.00 89.88 558 GLY A C 1
ATOM 4440 O O . GLY A 1 558 ? -20.546 -12.448 -2.188 1.00 89.88 558 GLY A O 1
ATOM 4441 N N . LEU A 1 559 ? -22.132 -12.627 -3.767 1.00 94.56 559 LEU A N 1
ATOM 4442 C CA . LEU A 1 559 ? -23.270 -12.417 -2.863 1.00 94.56 559 LEU A CA 1
ATOM 4443 C C . LEU A 1 559 ? -23.493 -13.574 -1.882 1.00 94.56 559 LEU A C 1
ATOM 4445 O O . LEU A 1 559 ? -24.016 -13.357 -0.791 1.00 94.56 559 LEU A O 1
ATOM 4449 N N . GLY A 1 560 ? -23.060 -14.789 -2.233 1.00 95.19 560 GLY A N 1
ATOM 4450 C CA . GLY A 1 560 ? -23.199 -15.962 -1.367 1.00 95.19 560 GLY A CA 1
ATOM 4451 C C . GLY A 1 560 ? -22.477 -15.809 -0.025 1.00 95.19 560 GLY A C 1
ATOM 4452 O O . GLY A 1 560 ? -22.973 -16.282 0.993 1.00 95.19 560 GLY A O 1
ATOM 4453 N N . GLU A 1 561 ? -21.353 -15.086 0.015 1.00 96.12 561 GLU A N 1
ATOM 4454 C CA . GLU A 1 561 ? -20.654 -14.783 1.271 1.00 96.12 561 GLU A CA 1
ATOM 4455 C C . GLU A 1 561 ? -21.474 -13.847 2.176 1.00 96.12 561 GLU A C 1
ATOM 4457 O O . GLU A 1 561 ? -21.428 -13.987 3.397 1.00 96.12 561 GLU A O 1
ATOM 4462 N N . LEU A 1 562 ? -22.266 -12.927 1.607 1.00 96.69 562 LEU A N 1
ATOM 4463 C CA . LEU A 1 562 ? -23.165 -12.063 2.385 1.00 96.69 562 LEU A CA 1
ATOM 4464 C C . LEU A 1 562 ? -24.255 -12.887 3.066 1.00 96.69 562 LEU A C 1
ATOM 4466 O O . LEU A 1 562 ? -24.472 -12.741 4.267 1.00 96.69 562 LEU A O 1
ATOM 4470 N N . VAL A 1 563 ? -24.890 -13.778 2.299 1.00 97.06 563 VAL A N 1
ATOM 4471 C CA . VAL A 1 563 ? -25.912 -14.708 2.797 1.00 97.06 563 VAL A CA 1
ATOM 4472 C C . VAL A 1 563 ? -25.327 -15.570 3.908 1.00 97.06 563 VAL A C 1
ATOM 4474 O O . VAL A 1 563 ? -25.845 -15.582 5.018 1.00 97.06 563 VAL A O 1
ATOM 4477 N N . LYS A 1 564 ? -24.177 -16.202 3.653 1.00 97.00 564 LYS A N 1
ATOM 4478 C CA . LYS A 1 564 ? -23.483 -17.050 4.625 1.00 97.00 564 LYS A CA 1
ATOM 4479 C C . LYS A 1 564 ? -23.181 -16.323 5.938 1.00 97.00 564 LYS A C 1
ATOM 4481 O O . LYS A 1 564 ? -23.379 -16.908 6.997 1.00 97.00 564 LYS A O 1
ATOM 4486 N N . ARG A 1 565 ? -22.689 -15.080 5.886 1.00 97.00 565 ARG A N 1
ATOM 4487 C CA . ARG A 1 565 ? -22.358 -14.294 7.089 1.00 97.00 565 ARG A CA 1
ATOM 4488 C C . ARG A 1 565 ? -23.588 -13.877 7.888 1.00 97.00 565 ARG A C 1
ATOM 4490 O O . ARG A 1 565 ? -23.506 -13.759 9.105 1.00 97.00 565 ARG A O 1
ATOM 4497 N N . VAL A 1 566 ? -24.711 -13.631 7.223 1.00 97.19 566 VAL A N 1
ATOM 4498 C CA . VAL A 1 566 ? -25.960 -13.289 7.911 1.00 97.19 566 VAL A CA 1
ATOM 4499 C C . VAL A 1 566 ? -26.616 -14.543 8.491 1.00 97.19 566 VAL A C 1
ATOM 4501 O O . VAL A 1 566 ? -26.932 -14.582 9.677 1.00 97.19 566 VAL A O 1
ATOM 4504 N N . ASP A 1 567 ? -26.743 -15.604 7.700 1.00 97.00 567 ASP A N 1
ATOM 4505 C CA . ASP A 1 567 ? -27.444 -16.827 8.104 1.00 97.00 567 ASP A CA 1
ATOM 4506 C C . ASP A 1 567 ? -26.672 -17.640 9.158 1.00 97.00 567 ASP A C 1
ATOM 4508 O O . ASP A 1 567 ? -27.274 -18.391 9.924 1.00 97.00 567 ASP A O 1
ATOM 4512 N N . SER A 1 568 ? -25.347 -17.472 9.251 1.00 96.12 568 SER A N 1
ATOM 4513 C CA . SER A 1 568 ? -24.537 -18.051 10.333 1.00 96.12 568 SER A CA 1
ATOM 4514 C C . SER A 1 568 ? -24.731 -17.355 11.686 1.00 96.12 568 SER A C 1
ATOM 4516 O O . SER A 1 568 ? -24.285 -17.877 12.708 1.00 96.12 568 SER A O 1
ATOM 4518 N N . GLY A 1 569 ? -25.354 -16.172 11.701 1.00 94.38 569 GLY A N 1
ATOM 4519 C CA . GLY A 1 569 ? -25.472 -15.311 12.875 1.00 94.38 569 GLY A CA 1
ATOM 4520 C C . GLY A 1 569 ? -24.232 -14.459 13.170 1.00 94.38 569 GLY A C 1
ATOM 4521 O O . GLY A 1 569 ? -24.220 -13.751 14.176 1.00 94.38 569 GLY A O 1
ATOM 4522 N N . GLU A 1 570 ? -23.195 -14.485 12.321 1.00 94.44 570 GLU A N 1
ATOM 4523 C CA . GLU A 1 570 ? -22.046 -13.569 12.439 1.00 94.44 570 GLU A CA 1
ATOM 4524 C C . GLU A 1 570 ? -22.481 -12.108 12.235 1.00 94.44 570 GLU A C 1
ATOM 4526 O O . GLU A 1 570 ? -21.994 -11.194 12.909 1.00 94.44 570 GLU A O 1
ATOM 4531 N N . CYS A 1 571 ? -23.404 -11.891 11.300 1.00 96.88 571 CYS A N 1
ATOM 4532 C CA . CYS A 1 571 ? -24.021 -10.610 10.988 1.00 96.88 571 CYS A CA 1
ATOM 4533 C C . CYS A 1 571 ? -25.551 -10.723 11.018 1.00 96.88 571 CYS A C 1
ATOM 4535 O O . CYS A 1 571 ? -26.115 -11.805 10.940 1.00 96.88 571 CYS A O 1
ATOM 4537 N N . THR A 1 572 ? -26.236 -9.587 11.117 1.00 97.12 572 THR A N 1
ATOM 4538 C CA . THR A 1 572 ? -27.712 -9.526 11.150 1.00 97.12 572 THR A CA 1
ATOM 4539 C C . THR A 1 572 ? -28.331 -9.124 9.818 1.00 97.12 572 THR A C 1
ATOM 4541 O O . THR A 1 572 ? -29.460 -9.507 9.523 1.00 97.12 572 THR A O 1
ATOM 4544 N N . CYS A 1 573 ? -27.604 -8.359 9.006 1.00 97.88 573 CYS A N 1
ATOM 4545 C CA . CYS A 1 573 ? -28.035 -7.967 7.672 1.00 97.88 573 CYS A CA 1
ATOM 4546 C C . CYS A 1 573 ? -26.838 -7.578 6.795 1.00 97.88 573 CYS A C 1
ATOM 4548 O O . CYS A 1 573 ? -25.717 -7.388 7.284 1.00 97.88 573 CYS A O 1
ATOM 4550 N N . ALA A 1 574 ? -27.079 -7.465 5.490 1.00 98.00 574 ALA A N 1
ATOM 4551 C CA . ALA A 1 574 ? -26.065 -7.108 4.508 1.00 98.00 574 ALA A CA 1
ATOM 4552 C C . ALA A 1 574 ? -26.606 -6.159 3.433 1.00 98.00 574 ALA A C 1
ATOM 4554 O O . ALA A 1 574 ? -27.779 -6.215 3.074 1.00 98.00 574 ALA A O 1
ATOM 4555 N N . PHE A 1 575 ? -25.724 -5.324 2.888 1.00 98.06 575 PHE A N 1
ATOM 4556 C CA . PHE A 1 575 ? -25.968 -4.502 1.708 1.00 98.06 575 PHE A CA 1
ATOM 4557 C C . PHE A 1 575 ? -25.010 -4.921 0.592 1.00 98.06 575 PHE A C 1
ATOM 4559 O O . PHE A 1 575 ? -23.788 -4.795 0.728 1.00 98.06 575 PHE A O 1
ATOM 4566 N N . ALA A 1 576 ? -25.574 -5.397 -0.513 1.00 97.69 576 ALA A N 1
ATOM 4567 C CA . ALA A 1 576 ? -24.880 -5.556 -1.776 1.00 97.69 576 ALA A CA 1
ATOM 4568 C C . ALA A 1 576 ? -24.878 -4.220 -2.529 1.00 97.69 576 ALA A C 1
ATOM 4570 O O . ALA A 1 576 ? -25.925 -3.587 -2.696 1.00 97.69 576 ALA A O 1
ATOM 4571 N N . MET A 1 577 ? -23.697 -3.792 -2.963 1.00 97.19 577 MET A N 1
ATOM 4572 C CA . MET A 1 577 ? -23.472 -2.484 -3.571 1.00 97.19 577 MET A CA 1
ATOM 4573 C C . MET A 1 577 ? -23.431 -2.580 -5.092 1.00 97.19 577 MET A C 1
ATOM 4575 O O . MET A 1 577 ? -22.901 -3.540 -5.647 1.00 97.19 577 MET A O 1
ATOM 4579 N N . TYR A 1 578 ? -23.922 -1.545 -5.773 1.00 95.62 578 TYR A N 1
ATOM 4580 C CA . TYR A 1 578 ? -23.548 -1.322 -7.163 1.00 95.62 578 TYR A CA 1
ATOM 4581 C C . TYR A 1 578 ? -22.075 -0.864 -7.216 1.00 95.62 578 TYR A C 1
ATOM 4583 O O . TYR A 1 578 ? -21.675 -0.017 -6.407 1.00 95.62 578 TYR A O 1
ATOM 4591 N N . PRO A 1 579 ? -21.232 -1.424 -8.103 1.00 94.25 579 PRO A N 1
ATOM 4592 C CA . PRO A 1 579 ? -19.822 -1.057 -8.173 1.00 94.25 579 PRO A CA 1
ATOM 4593 C C . PRO A 1 579 ? -19.634 0.395 -8.626 1.00 94.25 579 PRO A C 1
ATOM 4595 O O . PRO A 1 579 ? -20.245 0.843 -9.597 1.00 94.25 579 PRO A O 1
ATOM 4598 N N . THR A 1 580 ? -18.720 1.110 -7.966 1.00 94.25 580 THR A N 1
ATOM 4599 C CA . THR A 1 580 ? -18.247 2.423 -8.429 1.00 94.25 580 THR A CA 1
ATOM 4600 C C . THR A 1 580 ? -17.669 2.290 -9.838 1.00 94.25 580 THR A C 1
ATOM 4602 O O . THR A 1 580 ? -16.893 1.378 -10.105 1.00 94.25 580 THR A O 1
ATOM 4605 N N . THR A 1 581 ? -18.020 3.189 -10.751 1.00 92.00 581 THR A N 1
ATOM 4606 C CA . THR A 1 581 ? -17.512 3.161 -12.132 1.00 92.00 581 THR A CA 1
ATOM 4607 C C . THR A 1 581 ? -16.124 3.799 -12.248 1.00 92.00 581 THR A C 1
ATOM 4609 O O . THR A 1 581 ? -15.732 4.622 -11.416 1.00 92.00 581 THR A O 1
ATOM 4612 N N . LEU A 1 582 ? -15.373 3.451 -13.303 1.00 92.12 582 LEU A N 1
ATOM 4613 C CA . LEU A 1 582 ? -14.073 4.081 -13.579 1.00 92.12 582 LEU A CA 1
ATOM 4614 C C . LEU A 1 582 ? -14.221 5.593 -13.791 1.00 92.12 582 LEU A C 1
ATOM 4616 O O . LEU A 1 582 ? -13.411 6.354 -13.272 1.00 92.12 582 LEU A O 1
ATOM 4620 N N . ASP A 1 583 ? -15.273 6.035 -14.484 1.00 90.25 583 ASP A N 1
ATOM 4621 C CA . ASP A 1 583 ? -15.514 7.463 -14.700 1.00 90.25 583 ASP A CA 1
ATOM 4622 C C . ASP A 1 583 ? -15.808 8.207 -13.398 1.00 90.25 583 ASP A C 1
ATOM 4624 O O . ASP A 1 583 ? -15.282 9.298 -13.202 1.00 90.25 583 ASP A O 1
ATOM 4628 N N . GLN A 1 584 ? -16.574 7.622 -12.470 1.00 91.56 584 GLN A N 1
ATOM 4629 C CA . GLN A 1 584 ? -16.777 8.219 -11.145 1.00 91.56 584 GLN A CA 1
ATOM 4630 C C . GLN A 1 584 ? -15.457 8.370 -10.383 1.00 91.56 584 GLN A C 1
ATOM 4632 O O . GLN A 1 584 ? -15.189 9.444 -9.848 1.00 91.56 584 GLN A O 1
ATOM 4637 N N . LEU A 1 585 ? -14.617 7.328 -10.372 1.00 93.75 585 LEU A N 1
ATOM 4638 C CA . LEU A 1 585 ? -13.295 7.376 -9.739 1.00 93.75 585 LEU A CA 1
ATOM 4639 C C . LEU A 1 585 ? -12.443 8.500 -10.336 1.00 93.75 585 LEU A C 1
ATOM 4641 O O . LEU A 1 585 ? -11.894 9.318 -9.596 1.00 93.75 585 LEU A O 1
ATOM 4645 N N . MET A 1 586 ? -12.351 8.562 -11.666 1.00 91.88 586 MET A N 1
ATOM 4646 C CA . MET A 1 586 ? -11.545 9.568 -12.357 1.00 91.88 586 MET A CA 1
ATOM 4647 C C . MET A 1 586 ? -12.082 10.980 -12.128 1.00 91.88 586 MET A C 1
ATOM 4649 O O . MET A 1 586 ? -11.302 11.868 -11.808 1.00 91.88 586 MET A O 1
ATOM 4653 N N . ASN A 1 587 ? -13.401 11.184 -12.193 1.00 87.81 587 ASN A N 1
ATOM 4654 C CA . ASN A 1 587 ? -14.021 12.492 -11.970 1.00 87.81 587 ASN A CA 1
ATOM 4655 C C . ASN A 1 587 ? -13.793 13.008 -10.538 1.00 87.81 587 ASN A C 1
ATOM 4657 O O . ASN A 1 587 ? -13.538 14.196 -10.348 1.00 87.81 587 ASN A O 1
ATOM 4661 N N . ILE A 1 588 ? -13.843 12.128 -9.530 1.00 90.38 588 ILE A N 1
ATOM 4662 C CA . ILE A 1 588 ? -13.528 12.478 -8.132 1.00 90.38 588 ILE A CA 1
ATOM 4663 C C . ILE A 1 588 ? -12.057 12.878 -7.999 1.00 90.38 588 ILE A C 1
ATOM 4665 O O . ILE A 1 588 ? -11.732 13.901 -7.394 1.00 90.38 588 ILE A O 1
ATOM 4669 N N . ALA A 1 589 ? -11.166 12.099 -8.608 1.00 91.50 589 ALA A N 1
ATOM 4670 C CA . ALA A 1 589 ? -9.737 12.369 -8.593 1.00 91.50 589 ALA A CA 1
ATOM 4671 C C . ALA A 1 589 ? -9.378 13.671 -9.344 1.00 91.50 589 ALA A C 1
ATOM 4673 O O . ALA A 1 589 ? -8.517 14.433 -8.896 1.00 91.50 589 ALA A O 1
ATOM 4674 N N . ASP A 1 590 ? -10.062 13.964 -10.454 1.00 87.94 590 ASP A N 1
ATOM 4675 C CA . ASP A 1 590 ? -9.925 15.201 -11.231 1.00 87.94 590 ASP A CA 1
ATOM 4676 C C . ASP A 1 590 ? -10.405 16.424 -10.439 1.00 87.94 590 ASP A C 1
ATOM 4678 O O . ASP A 1 590 ? -9.766 17.479 -10.490 1.00 87.94 590 ASP A O 1
ATOM 4682 N N . ALA A 1 591 ? -11.468 16.266 -9.643 1.00 86.06 591 ALA A N 1
ATOM 4683 C CA . ALA A 1 591 ? -11.945 17.278 -8.702 1.00 86.06 591 ALA A CA 1
ATOM 4684 C C . ALA A 1 591 ? -11.004 17.483 -7.494 1.00 86.06 591 ALA A C 1
ATOM 4686 O O . ALA A 1 591 ? -11.182 18.430 -6.728 1.00 86.06 591 ALA A O 1
ATOM 4687 N N . GLY A 1 592 ? -9.988 16.627 -7.319 1.00 86.50 592 GLY A N 1
ATOM 4688 C CA . GLY A 1 592 ? -9.101 16.644 -6.153 1.00 86.50 592 GLY A CA 1
ATOM 4689 C C . GLY A 1 592 ? -9.801 16.220 -4.858 1.00 86.50 592 GLY A C 1
ATOM 4690 O O . GLY A 1 592 ? -9.332 16.553 -3.769 1.00 86.50 592 GLY A O 1
ATOM 4691 N N . GLU A 1 593 ? -10.928 15.519 -4.977 1.00 87.44 593 GLU A N 1
ATOM 4692 C CA . GLU A 1 593 ? -11.715 15.009 -3.861 1.00 87.44 593 GLU A CA 1
ATOM 4693 C C . GLU A 1 593 ? -11.252 13.598 -3.453 1.00 87.44 593 GLU A C 1
ATOM 4695 O O . GLU A 1 593 ? -10.520 12.913 -4.169 1.00 87.44 593 GLU A O 1
ATOM 4700 N N . ILE A 1 594 ? -11.669 13.160 -2.263 1.00 88.19 594 ILE A N 1
ATOM 4701 C CA . ILE A 1 594 ? -11.314 11.856 -1.696 1.00 88.19 594 ILE A CA 1
ATOM 4702 C C . ILE A 1 594 ? -12.569 10.996 -1.592 1.00 88.19 594 ILE A C 1
ATOM 4704 O O . ILE A 1 594 ? -13.571 11.415 -1.010 1.00 88.19 594 ILE A O 1
ATOM 4708 N N . MET A 1 595 ? -12.494 9.768 -2.099 1.00 87.62 595 MET A N 1
ATOM 4709 C CA . MET A 1 595 ? -13.567 8.792 -1.972 1.00 87.62 595 MET A CA 1
ATOM 4710 C C . MET A 1 595 ? -13.734 8.320 -0.521 1.00 87.62 595 MET A C 1
ATOM 4712 O O . MET A 1 595 ? -12.761 8.239 0.240 1.00 87.62 595 MET A O 1
ATOM 4716 N N . PRO A 1 596 ? -14.952 7.909 -0.129 1.00 86.19 596 PRO A N 1
ATOM 4717 C CA . PRO A 1 596 ? -15.160 7.208 1.126 1.00 86.19 596 PRO A CA 1
ATOM 4718 C C . PRO A 1 596 ? -14.269 5.955 1.226 1.00 86.19 596 PRO A C 1
ATOM 4720 O O . PRO A 1 596 ? -13.896 5.355 0.211 1.00 86.19 596 PRO A O 1
ATOM 4723 N N . PRO A 1 597 ? -13.931 5.504 2.440 1.00 82.19 597 PRO A N 1
ATOM 4724 C CA . PRO A 1 597 ? -13.157 4.283 2.614 1.00 82.19 597 PRO A CA 1
ATOM 4725 C C . PRO A 1 597 ? -13.896 3.079 2.019 1.00 82.19 597 PRO A C 1
ATOM 4727 O O . PRO A 1 597 ? -15.118 2.966 2.137 1.00 82.19 597 PRO A O 1
ATOM 4730 N N . LYS A 1 598 ? -13.136 2.142 1.435 1.00 85.12 598 LYS A N 1
ATOM 4731 C CA . LYS A 1 598 ? -13.674 0.880 0.892 1.00 85.12 598 LYS A CA 1
ATOM 4732 C C . LYS A 1 598 ? -14.753 1.112 -0.185 1.00 85.12 598 LYS A C 1
ATOM 4734 O O . LYS A 1 598 ? -15.815 0.484 -0.157 1.00 85.12 598 LYS A O 1
ATOM 4739 N N . SER A 1 599 ? -14.491 2.045 -1.104 1.00 87.31 599 SER A N 1
ATOM 4740 C CA . SER A 1 599 ? -15.392 2.399 -2.221 1.00 87.31 599 SER A CA 1
ATOM 4741 C C . SER A 1 599 ? -15.126 1.621 -3.510 1.00 87.31 599 SER A C 1
ATOM 4743 O O . SER A 1 599 ? -16.011 1.512 -4.356 1.00 87.31 599 SER A O 1
ATOM 4745 N N . THR A 1 600 ? -13.915 1.090 -3.673 1.00 89.38 600 THR A N 1
ATOM 4746 C CA . THR A 1 600 ? -13.466 0.429 -4.902 1.00 89.38 600 THR A CA 1
ATOM 4747 C C . THR A 1 600 ? -12.744 -0.870 -4.576 1.00 89.38 600 THR A C 1
ATOM 4749 O O . THR A 1 600 ? -12.048 -0.975 -3.562 1.00 89.38 600 THR A O 1
ATOM 4752 N N . TRP A 1 601 ? -12.905 -1.866 -5.445 1.00 89.81 601 TRP A N 1
ATOM 4753 C CA . TRP A 1 601 ? -12.185 -3.131 -5.374 1.00 89.81 601 TRP A CA 1
ATOM 4754 C C . TRP A 1 601 ? -11.699 -3.525 -6.771 1.00 89.81 601 TRP A C 1
ATOM 4756 O O . TRP A 1 601 ? -12.506 -3.791 -7.657 1.00 89.81 601 TRP A O 1
ATOM 4766 N N . PHE A 1 602 ? -10.383 -3.564 -6.972 1.00 91.44 602 PHE A N 1
ATOM 4767 C CA . PHE A 1 602 ? -9.767 -4.026 -8.219 1.00 91.44 602 PHE A CA 1
ATOM 4768 C C . PHE A 1 602 ? -9.265 -5.464 -8.071 1.00 91.44 602 PHE A C 1
ATOM 4770 O O . PHE A 1 602 ? -8.609 -5.775 -7.072 1.00 91.44 602 PHE A O 1
ATOM 4777 N N . GLU A 1 603 ? -9.551 -6.300 -9.073 1.00 89.69 603 GLU A N 1
ATOM 4778 C CA . GLU A 1 603 ? -8.993 -7.648 -9.255 1.00 89.69 603 GLU A CA 1
ATOM 4779 C C . GLU A 1 603 ? -8.703 -7.931 -10.733 1.00 89.69 603 GLU A C 1
ATOM 4781 O O . GLU A 1 603 ? -9.431 -7.410 -11.585 1.00 89.69 603 GLU A O 1
ATOM 4786 N N . PRO A 1 604 ? -7.731 -8.810 -11.048 1.00 91.06 604 PRO A N 1
ATOM 4787 C CA . PRO A 1 604 ? -6.797 -9.477 -10.126 1.00 91.06 604 PRO A CA 1
ATOM 4788 C C . PRO A 1 604 ? -5.758 -8.551 -9.473 1.00 91.06 604 PRO A C 1
ATOM 4790 O O . PRO A 1 604 ? -5.325 -7.566 -10.074 1.00 91.06 604 PRO A O 1
ATOM 4793 N N . LYS A 1 605 ? -5.294 -8.880 -8.263 1.00 91.50 605 LYS A N 1
ATOM 4794 C CA . LYS A 1 605 ? -4.147 -8.205 -7.632 1.00 91.50 605 LYS A CA 1
ATOM 4795 C C . LYS A 1 605 ? -2.868 -8.393 -8.448 1.00 91.50 605 LYS A C 1
ATOM 4797 O O . LYS A 1 605 ? -2.598 -9.477 -8.963 1.00 91.50 605 LYS A O 1
ATOM 4802 N N . LEU A 1 606 ? -2.076 -7.323 -8.569 1.00 94.00 606 LEU A N 1
ATOM 4803 C CA . LEU A 1 606 ? -0.780 -7.365 -9.255 1.00 94.00 606 LEU A CA 1
ATOM 4804 C C . LEU A 1 606 ? 0.195 -8.256 -8.483 1.00 94.00 606 LEU A C 1
ATOM 4806 O O . LEU A 1 606 ? 0.278 -8.145 -7.261 1.00 94.00 606 LEU A O 1
ATOM 4810 N N . ARG A 1 607 ? 0.942 -9.103 -9.195 1.00 94.75 607 ARG A N 1
ATOM 4811 C CA . ARG A 1 607 ? 1.974 -9.949 -8.591 1.00 94.75 607 ARG A CA 1
ATOM 4812 C C . ARG A 1 607 ? 3.264 -9.167 -8.346 1.00 94.75 607 ARG A C 1
ATOM 4814 O O . ARG A 1 607 ? 3.762 -8.492 -9.246 1.00 94.75 607 ARG A O 1
ATOM 4821 N N . ASP A 1 608 ? 3.832 -9.337 -7.160 1.00 96.00 608 ASP A N 1
ATOM 4822 C CA . ASP A 1 608 ? 5.186 -8.896 -6.831 1.00 96.00 608 ASP A CA 1
ATOM 4823 C C . ASP A 1 608 ? 6.210 -9.935 -7.337 1.00 96.00 608 ASP A C 1
ATOM 4825 O O . ASP A 1 608 ? 5.889 -11.116 -7.504 1.00 96.00 608 ASP A O 1
ATOM 4829 N N . GLY A 1 609 ? 7.448 -9.506 -7.595 1.00 95.69 609 GLY A N 1
ATOM 4830 C CA . GLY A 1 609 ? 8.561 -10.391 -7.973 1.00 95.69 609 GLY A CA 1
ATOM 4831 C C . GLY A 1 609 ? 8.645 -10.806 -9.446 1.00 95.69 609 GLY A C 1
ATOM 4832 O O . GLY A 1 609 ? 9.641 -11.406 -9.838 1.00 95.69 609 GLY A O 1
ATOM 4833 N N . LEU A 1 610 ? 7.651 -10.472 -10.279 1.00 97.12 610 LEU A N 1
ATOM 4834 C CA . LEU A 1 610 ? 7.722 -10.717 -11.730 1.00 97.12 610 LEU A CA 1
ATOM 4835 C C . LEU A 1 610 ? 8.621 -9.715 -12.455 1.00 97.12 610 LEU A C 1
ATOM 4837 O O . LEU A 1 610 ? 9.358 -10.093 -13.362 1.00 97.12 610 LEU A O 1
ATOM 4841 N N . LEU A 1 611 ? 8.524 -8.443 -12.074 1.00 98.12 611 LEU A N 1
ATOM 4842 C CA . LEU A 1 611 ? 9.285 -7.327 -12.625 1.00 98.12 611 LEU A CA 1
ATOM 4843 C C . LEU A 1 611 ? 9.571 -6.368 -11.469 1.00 98.12 611 LEU A C 1
ATOM 4845 O O . LEU A 1 611 ? 8.637 -5.867 -10.844 1.00 98.12 611 LEU A O 1
ATOM 4849 N N . VAL A 1 612 ? 10.845 -6.145 -11.161 1.00 98.19 612 VAL A N 1
ATOM 4850 C CA . VAL A 1 612 ? 11.286 -5.327 -10.024 1.00 98.19 612 VAL A CA 1
ATOM 4851 C C . VAL A 1 612 ? 12.185 -4.207 -10.533 1.00 98.19 612 VAL A C 1
ATOM 4853 O O . VAL A 1 612 ? 13.074 -4.441 -11.351 1.00 98.19 612 VAL A O 1
ATOM 4856 N N . HIS A 1 613 ? 11.958 -2.990 -10.047 1.00 98.19 613 HIS A N 1
ATOM 4857 C CA . HIS A 1 613 ? 12.784 -1.823 -10.359 1.00 98.19 613 HIS A CA 1
ATOM 4858 C C . HIS A 1 613 ? 13.735 -1.540 -9.195 1.00 98.19 613 HIS A C 1
ATOM 4860 O O . HIS A 1 613 ? 13.277 -1.297 -8.078 1.00 98.19 613 HIS A O 1
ATOM 4866 N N . THR A 1 614 ? 15.044 -1.587 -9.429 1.00 97.56 614 THR A N 1
ATOM 4867 C CA . THR A 1 614 ? 16.068 -1.169 -8.458 1.00 97.56 614 THR A CA 1
ATOM 4868 C C . THR A 1 614 ? 16.334 0.328 -8.573 1.00 97.56 614 THR A C 1
ATOM 4870 O O . THR A 1 614 ? 16.089 0.913 -9.618 1.00 97.56 614 THR A O 1
ATOM 4873 N N . LEU A 1 615 ? 16.827 0.957 -7.505 1.00 95.00 615 LEU A N 1
ATOM 4874 C CA . LEU A 1 615 ? 17.007 2.416 -7.453 1.00 95.00 615 LEU A CA 1
ATOM 4875 C C . LEU A 1 615 ? 18.425 2.908 -7.814 1.00 95.00 615 LEU A C 1
ATOM 4877 O O . LEU A 1 615 ? 18.674 4.112 -7.710 1.00 95.00 615 LEU A O 1
ATOM 4881 N N . ASP A 1 616 ? 19.331 1.993 -8.176 1.00 87.12 616 ASP A N 1
ATOM 4882 C CA . ASP A 1 616 ? 20.744 2.257 -8.510 1.00 87.12 616 ASP A CA 1
ATOM 4883 C C . ASP A 1 616 ? 21.028 2.178 -10.014 1.00 87.12 616 ASP A C 1
ATOM 4885 O O . ASP A 1 616 ? 20.391 1.332 -10.689 1.00 87.12 616 ASP A O 1
#

Radius of gyration: 32.98 Å; chains: 1; bounding box: 78×67×105 Å

Secondary structure (DSSP, 8-state):
--------------HHHHHHHHHHHHHS-TTS-HHHHHHHHHHHHHHHHSS-TTTHHHHHHHHHHHTT--HHHHHHHGGG--HHHIIIIIHHHHHHHHHHHH-PPPPSS-HHHHHHT--TTTHHHHHHHHHHH-HHHHHHHHHHHHHHHHHHHHHHHHHHHHHHHHHHHHHHHHHHHHHHHHHHHHHHHHHHHTTTPPP----B-B--EEESSTTTHHHH-B--TTS--HHHHHHHTTT-TT-THHHHTGGGGS-TTS-TTSHHHHHHHHHHHHHHHHTTSEEE-SS-BEEEEEEEETTEEEEEEEEEEEHHHHHHTSEE--SPPPHHHHHHHHHHHHHHTEE-S-EEEEE--SSTGGGGHHHHTSPPSEEEE-TTT--EEEEEEE--HHHHHHHHHHHTT---EEEEE-HHHHHHHHHHHHHHHHHHHHHT---S--GGGEEEEEEEEGGG--EEPEEEEES--TT--HHHHHHHHHHHEEEEEESS-----STTEEEEEETTEEEEEEEPGGGGSS--TTTTSHHHHHIIIIIHHHH--S-TTT-SSEEEEEGGGHHHHHHHHHHTTS-SEEEEEPPPPHHHHHHHHHTT--PPTT--EESSPPPBSSSBEE--

pLDDT: mean 89.81, std 12.2, range [34.44, 98.75]

Sequence (616 aa):
MSMLHRLPKRRQEPKIKRLSRIYYNRMFPKNQDALRVAFSVFAGVFIGIWPTIGVAIILTVAFCALFRLPKVPGVVSSFVANPFTQFGLFYPAGYYIGCQIIEPDKIHFDFLSEMEGLSFKNCVTVIKNLAHNAPDHLIAFLIGITIVAAIGGIIFFILAYVIVSHRRKKWIAKKTGFIHNLIAEDEVLIKEAHKGKKPMMHIYPFKALRPVDPAEAKNISALPYDVMNRAEAKEMAQGLPHSYLRVTRSELELDDSVDAYDPKVYAHARENLDKMIADGVIAHDKKDCLYIYRQTMNGREQYGLVCCVPAEDYFNGIIKKHELTRADKEEDRLRHVLGTNANTGPVFLTYRDEGQFELLADVIKTAPTYDFVTEADGFGHTVWVIEDDAKIAAIRKAFEAVPVSYIADGHHRSAAGARAASFRAEEAKKAGTYTGEEEFNRYLAILFPSTQLKILDYNRVLKTLNGHTPEQLMAEMAKVFDIAELAEMQSPAKQNQVNFYMGGKWYACTFKSEYLQNLGPVDSLDVALLQKLILKPLFNVDDPRTSKNIDFVGGIRGLGELVKRVDSGECTCAFAMYPTTLDQLMNIADAGEIMPPKSTWFEPKLRDGLLVHTLD

Foldseek 3Di:
DDPPDDPPDPDPDDPVVVVVVVLVCLLQPLPDDLLLSLVLLLQLLLLLLAPPAPCSLVSSQVVCVVVVGRSSNSSVNSCCRDLCCNLVPLQVQLLVQLCVVLVFDDDPDDPSVLVNPDHPVCPVVSVVCCCVRPVSSSRSSNRSSNVSSNVSSVVSSVVSSVRNVVSNVVVVVVVVVVVVVVLVVVLVVLCVVCVPPQFFWFWWFAFWFFFPDLVCRLLQWDFALPPDDLVVLLVSCPPRLNHLCCQRQVCNVPDPPDDSQDLVSLLSSQVSVVVCVVVVRTDTDPDGWKKKKWKDDPNAIFIWIKTKTFLVCLSSLLAFEFADDDPVLLVSLLSNCLSNLWLQFAFEKEFADPCLVVLCVVQVPDDFPHWDAHPV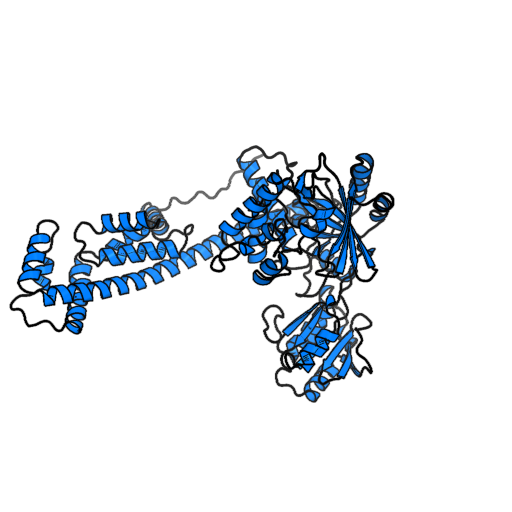QRMIITMHIGPDPVSVVVSSVNRRVTRHMYGQDDPSSSSSLSVNLVVVQVVCVVVVNDDPPFLSSIHIYIYTYLVRFDWFWKKKFFLDQQPDDPVRLVVLLVVFWDKDWDPDDDAAPDFQWKWKDADNTIIITHGDPVCCPPDDLQCSHNVNVCVVRPCCPRVVCPAQVPDPRMDIDTCSVPPVVQVVCCVVSVGGMMIRGDADGPVSSVRCSVVVHHHHPRRTDTDDRGIGRRTMGRRD